Protein AF-0000000086163835 (afdb_homodimer)

Secondary structure (DSSP, 8-state):
---TTTT-EEEEE--SHHHH-BTTBS--HHHHHHHHTPEEEEEE-SSHHHHHHHHHHHHT-TTTGGGGTT-EEES-HHHHHHHH--SEEEE-S-GGGSSSSSS-HHHHHHHTT-EEEEESP--SS-HHHHHHHHHHHHHHHHHHT--EEEE-GGGG-HHHHHHHHHHTT--EEEEEEEEEEEGGG---HHHHBHHHH--HHHHTTHHHHHHHHHHH--EEEEEEEEEEEPP--STTSTT--S--SS-GGGS-GGGBPPSEEEEEEEETTS-EEEEEEEEEE-SS--EEEEEEEETTEEEEEE-TTSSS-EEEEEETT-SSPEEEE-TT--HHHHHHHHHHHHHTTSS------HHHHHHHHHHHHHHHHHHHH-/---TTTT-EEEEE--SHHHH-BTTBS--HHHHHHHHTPEEEEEE-SSHHHHHHHHHHHHT-TTTGGGGTT-EEESSHHHHHHHH--SEEEE-S-GGGSSSSSS-HHHHHHHTT-EEEEESP--SS-HHHHHHHHHHHHHHHHHTT--EEEE-GGGG-HHHHHHHHHHTT--EEEEEEEEEEEGGG---TTTTBHHHH--HHHHTTHHHHHHHHHHH--EEEEEEEEEEEPP--STTSTT--S--SS-GGGS-GGGBPPSEEEEEEEETTS-EEEEEEEEEE-SS--EEEEEEEETTEEEEEE-TTSSS-EEEEEETT-SSPEEEE-TT--HHHHHHHHHHHHHTTSS------HHHHHHHHHHHHHHHHHHHH-

Foldseek 3Di:
DAQPAAVFEEEEEDLDCQCCNDDQADHHVVVLVLVSNYAYAEYEALPQVSVVVSLVVLLPDPPRNVSSVNYDYHPDPVVCCVPSVGQAYEADDFQAQDQAPVRPNLCSQLVSLHAYEYEDDNHLDDLVRSLVSLVVSVVSCVVSVHHYFYPLLVLQFPVLVVLLVVCVPFAWAEKEKEWAAQQLSPQDPLQFFCSGQVACLRNPVLSVLLSCCLNHNAFPLVFKAKAFAAADCDPPDPRHDPHGNDDCVVYPRLGGHTAKMWMKTAGPVRHIYIYIYGHHHHDRAIFIKMWIDTDQKIWMWGRSRDQKIWIFIGGHPDPGTDIDIDHRTDSSSSQVVLNSCVSVPHDHDRSGRSSRSSSSSNSSSSRVVNNVVD/DAQPAQVFEEEEEDLDCQCCNDDQADHHVVVLVLVSNYAYAEYEALPQVSVVVSLVVLLPDPRRNVSSVNYDYHPDPVVCCVPSVGQAYEADDFQAQDQAPVRPNLVSQLVSLHAYEYEDDNHLDDLVRSLVSLVVSVVSCVVSVHHYFYPLLVLQFPVLVVLLVVCVPFAWAEKEKEKAAQQLSVQDPLQFFCSGQVACLRNPVLSVLLSCCLNHNAFPLVFKAKAFAAADPDPPDPRHDPHHNDDCVVYPRLGGHTAKMWMKTAGPVRHIYIYIYGHHDHDRAMFIKMWIDTDQKIWMWGRSRDQKIWIFIGGHPDPGTDIDIDHRTPSSSSQVVLNSCVSVPHDHDRSGRSSRSSSSSNSSSSRSVNNVVD

Solvent-accessible surface area (backbone atoms only — not comparable to full-atom values): 38187 Å² total; per-residue (Å²): 129,79,47,95,29,53,85,41,28,33,26,36,32,26,66,40,39,50,29,65,30,54,93,73,51,92,43,30,48,50,65,46,42,52,75,50,28,39,27,37,33,32,37,28,22,75,56,47,68,56,32,47,53,52,48,53,57,48,40,68,36,86,87,58,8,76,37,39,70,69,41,43,79,26,58,36,66,82,63,33,50,81,69,56,60,42,51,29,35,41,41,34,59,61,24,67,64,28,44,33,86,91,31,42,54,65,52,54,38,41,76,72,68,20,25,39,39,35,42,67,42,62,40,51,64,58,57,69,59,33,49,55,42,38,51,49,45,50,49,51,28,59,76,68,71,50,50,57,42,43,57,60,38,63,79,51,24,66,69,51,53,50,50,54,61,71,39,63,97,54,56,58,34,37,38,42,34,40,38,34,33,21,42,47,47,52,67,55,67,51,63,53,27,22,82,38,34,54,24,58,46,36,56,57,46,34,62,54,52,37,47,48,35,72,73,74,39,58,65,35,70,92,51,53,41,28,37,57,31,53,56,37,90,53,85,88,43,51,29,33,65,92,68,64,64,59,71,61,84,77,43,58,75,92,28,42,38,55,35,30,38,44,35,37,30,32,30,70,79,54,20,39,38,34,40,38,38,30,55,30,33,38,44,75,58,69,44,40,37,39,36,40,32,23,73,28,33,38,41,32,41,40,42,72,86,48,65,52,24,32,37,37,37,32,41,60,91,36,82,55,68,45,76,48,76,43,69,74,61,55,21,61,52,50,43,52,49,28,50,52,28,45,70,71,69,43,92,51,68,84,87,33,38,56,74,56,48,50,54,40,49,40,50,25,47,49,41,49,53,40,19,74,75,96,130,78,49,94,30,53,85,40,29,33,26,37,33,27,67,41,40,50,28,66,30,54,93,74,51,91,42,30,49,49,65,46,43,52,75,49,27,39,28,36,33,32,35,28,23,76,56,47,68,56,30,47,53,52,48,54,58,48,42,66,35,87,87,58,9,76,37,38,70,69,42,42,81,27,57,36,67,79,65,33,50,83,69,57,59,42,52,29,34,39,40,34,58,62,25,68,64,28,45,33,87,89,31,42,54,67,51,56,38,41,76,72,68,20,24,37,38,35,40,68,42,63,39,52,66,58,57,69,59,33,49,54,42,38,52,50,44,50,49,51,30,60,74,67,72,50,52,58,40,41,58,60,38,63,79,52,23,66,68,52,54,48,48,53,62,72,40,63,97,55,54,58,33,36,39,41,33,39,39,32,34,21,43,48,48,52,68,54,64,51,63,53,27,23,83,39,33,54,24,59,48,35,56,57,46,34,62,54,53,37,48,47,34,72,74,75,39,58,65,36,69,90,52,53,40,27,37,58,30,52,56,38,90,51,84,89,43,52,30,31,67,93,64,63,64,58,72,63,84,78,43,57,76,92,28,43,38,56,35,30,38,46,36,36,31,33,29,70,80,54,18,39,38,36,40,36,40,30,56,31,34,38,42,78,59,69,45,39,37,38,38,40,33,22,72,28,34,37,40,32,41,42,42,70,87,48,68,51,24,31,38,39,36,34,42,61,90,39,81,56,69,46,76,49,77,44,69,77,63,56,22,60,51,49,42,52,50,28,51,52,28,44,71,71,69,42,93,52,69,83,88,33,38,56,74,56,50,49,53,40,50,42,49,26,49,49,41,49,52,40,17,75,75,93

Organism: Pythium oligandrum (NCBI:txid41045)

Structure (mmCIF, N/CA/C/O backbone):
data_AF-0000000086163835-model_v1
#
loop_
_entity.id
_entity.type
_entity.pdbx_description
1 polymer 'Uncharacterized protein'
#
loop_
_atom_site.group_PDB
_atom_site.id
_atom_site.type_symbol
_atom_site.label_atom_id
_atom_site.label_alt_id
_atom_site.label_comp_id
_atom_site.label_asym_id
_atom_site.label_entity_id
_atom_site.label_seq_id
_atom_site.pdbx_PDB_ins_code
_atom_site.Cartn_x
_atom_site.Cartn_y
_atom_site.Cartn_z
_atom_site.occupancy
_atom_site.B_iso_or_equiv
_atom_site.auth_seq_id
_atom_site.auth_comp_id
_atom_site.auth_asym_id
_atom_site.auth_atom_id
_atom_site.pdbx_PDB_model_num
ATOM 1 N N . MET A 1 1 ? -14.062 48.219 -1.285 1 44.84 1 MET A N 1
ATOM 2 C CA . MET A 1 1 ? -14.562 47.531 -0.094 1 44.84 1 MET A CA 1
ATOM 3 C C . MET A 1 1 ? -13.422 46.875 0.673 1 44.84 1 MET A C 1
ATOM 5 O O . MET A 1 1 ? -12.516 46.312 0.07 1 44.84 1 MET A O 1
ATOM 9 N N . ALA A 1 2 ? -13.25 47.25 1.879 1 58.66 2 ALA A N 1
ATOM 10 C CA . ALA A 1 2 ? -12.18 46.688 2.701 1 58.66 2 ALA A CA 1
ATOM 11 C C . ALA A 1 2 ? -12.195 45.156 2.68 1 58.66 2 ALA A C 1
ATOM 13 O O . ALA A 1 2 ? -13.258 44.562 2.629 1 58.66 2 ALA A O 1
ATOM 14 N N . PRO A 1 3 ? -10.992 44.594 2.627 1 74.44 3 PRO A N 1
ATOM 15 C CA . PRO A 1 3 ? -10.977 43.125 2.66 1 74.44 3 PRO A CA 1
ATOM 16 C C . PRO A 1 3 ? -11.758 42.562 3.836 1 74.44 3 PRO A C 1
ATOM 18 O O . PRO A 1 3 ? -11.922 43.219 4.859 1 74.44 3 PRO A O 1
ATOM 21 N N . ALA A 1 4 ? -12.383 41.469 3.643 1 81 4 ALA A N 1
ATOM 22 C CA . ALA A 1 4 ? -13.344 40.844 4.547 1 81 4 ALA A CA 1
ATOM 23 C C . ALA A 1 4 ? -12.742 40.656 5.941 1 81 4 ALA A C 1
ATOM 25 O O . ALA A 1 4 ? -13.477 40.625 6.938 1 81 4 ALA A O 1
ATOM 26 N N . PHE A 1 5 ? -11.312 40.781 6.094 1 95.56 5 PHE A N 1
ATOM 27 C CA . PHE A 1 5 ? -10.703 40.5 7.383 1 95.56 5 PHE A CA 1
ATOM 28 C C . PHE A 1 5 ? -9.766 41.625 7.812 1 95.56 5 PHE A C 1
ATOM 30 O O . PHE A 1 5 ? -8.781 41.375 8.508 1 95.56 5 PHE A O 1
ATOM 37 N N . SER A 1 6 ? -10.07 42.812 7.422 1 91.69 6 SER A N 1
ATOM 38 C CA . SER A 1 6 ? -9.195 43.938 7.68 1 91.69 6 SER A CA 1
ATOM 39 C C . SER A 1 6 ? -9.117 44.25 9.172 1 91.69 6 SER A C 1
ATOM 41 O O . SER A 1 6 ? -8.172 44.906 9.625 1 91.69 6 SER A O 1
ATOM 43 N N . ASN A 1 7 ? -10.117 43.812 9.914 1 93.38 7 ASN A N 1
ATOM 44 C CA . ASN A 1 7 ? -10.133 44.094 11.344 1 93.38 7 ASN A CA 1
ATOM 45 C C . ASN A 1 7 ? -9.531 42.938 12.156 1 93.38 7 ASN A C 1
ATOM 47 O O . ASN A 1 7 ? -9.5 43 13.383 1 93.38 7 ASN A O 1
ATOM 51 N N . VAL A 1 8 ? -9.094 41.938 11.5 1 98.06 8 VAL A N 1
ATOM 52 C CA . VAL A 1 8 ? -8.492 40.781 12.18 1 98.06 8 VAL A CA 1
ATOM 53 C C . VAL A 1 8 ? -6.996 41.031 12.367 1 98.06 8 VAL A C 1
ATOM 55 O O . VAL A 1 8 ? -6.266 41.219 11.391 1 98.06 8 VAL A O 1
ATOM 58 N N . ARG A 1 9 ? -6.555 41.062 13.594 1 98.62 9 ARG A N 1
ATOM 59 C CA . ARG A 1 9 ? -5.156 41.25 13.969 1 98.62 9 ARG A CA 1
ATOM 60 C C . ARG A 1 9 ? -4.453 39.938 14.211 1 98.62 9 ARG A C 1
ATOM 62 O O . ARG A 1 9 ? -4.82 39.188 15.117 1 98.62 9 ARG A O 1
ATOM 69 N N . ILE A 1 10 ? -3.389 39.656 13.43 1 98.81 10 ILE A N 1
ATOM 70 C CA . ILE A 1 10 ? -2.783 38.344 13.438 1 98.81 10 ILE A CA 1
ATOM 71 C C . ILE A 1 10 ? -1.393 38.406 14.07 1 98.81 10 ILE A C 1
ATOM 73 O O . ILE A 1 10 ? -0.616 39.312 13.773 1 98.81 10 ILE A O 1
ATOM 77 N N . ALA A 1 11 ? -1.114 37.5 14.945 1 98.94 11 ALA A N 1
ATOM 78 C CA . ALA A 1 11 ? 0.246 37.219 15.398 1 98.94 11 ALA A CA 1
ATOM 79 C C . ALA A 1 11 ? 0.76 35.938 14.789 1 98.94 11 ALA A C 1
ATOM 81 O O . ALA A 1 11 ? 0.035 34.938 14.734 1 98.94 11 ALA A O 1
ATOM 82 N N . LEU A 1 12 ? 1.975 35.938 14.266 1 98.88 12 LEU A N 1
ATOM 83 C CA . LEU A 1 12 ? 2.646 34.719 13.789 1 98.88 12 LEU A CA 1
ATOM 84 C C . LEU A 1 12 ? 3.688 34.25 14.797 1 98.88 12 LEU A C 1
ATOM 86 O O . LEU A 1 12 ? 4.656 34.969 15.078 1 98.88 12 LEU A O 1
ATOM 90 N N . ILE A 1 13 ? 3.418 33.125 15.344 1 98.75 13 ILE A N 1
ATOM 91 C CA . ILE A 1 13 ? 4.352 32.5 16.297 1 98.75 13 ILE A CA 1
ATOM 92 C C . ILE A 1 13 ? 5.266 31.531 15.57 1 98.75 13 ILE A C 1
ATOM 94 O O . ILE A 1 13 ? 4.844 30.438 15.211 1 98.75 13 ILE A O 1
ATOM 98 N N . GLY A 1 14 ? 6.508 31.859 15.453 1 97.56 14 GLY A N 1
ATOM 99 C CA . GLY A 1 14 ? 7.477 31.172 14.609 1 97.56 14 GLY A CA 1
ATOM 100 C C . GLY A 1 14 ? 7.793 31.938 13.328 1 97.56 14 GLY A C 1
ATOM 101 O O . GLY A 1 14 ? 6.898 32.219 12.531 1 97.56 14 GLY A O 1
ATOM 102 N N . ALA A 1 15 ? 9.062 32.219 13.062 1 97.06 15 ALA A N 1
ATOM 103 C CA . ALA A 1 15 ? 9.484 32.969 11.891 1 97.06 15 ALA A CA 1
ATOM 104 C C . ALA A 1 15 ? 10.094 32.062 10.836 1 97.06 15 ALA A C 1
ATOM 106 O O . ALA A 1 15 ? 10.852 32.5 9.977 1 97.06 15 ALA A O 1
ATOM 107 N N . GLY A 1 16 ? 9.734 30.781 10.938 1 92.88 16 GLY A N 1
ATOM 108 C CA . GLY A 1 16 ? 10.289 29.797 10.016 1 92.88 16 GLY A CA 1
ATOM 109 C C . GLY A 1 16 ? 9.398 29.547 8.805 1 92.88 16 GLY A C 1
ATOM 110 O O . GLY A 1 16 ? 8.516 30.359 8.508 1 92.88 16 GLY A O 1
ATOM 111 N N . ALA A 1 17 ? 9.656 28.438 8.086 1 91 17 ALA A N 1
ATOM 112 C CA . ALA A 1 17 ? 9.102 28.125 6.766 1 91 17 ALA A CA 1
ATOM 113 C C . ALA A 1 17 ? 7.594 27.938 6.836 1 91 17 ALA A C 1
ATOM 115 O O . ALA A 1 17 ? 6.871 28.297 5.898 1 91 17 ALA A O 1
ATOM 116 N N . VAL A 1 18 ? 7.082 27.422 7.91 1 93.5 18 VAL A N 1
ATOM 117 C CA . VAL A 1 18 ? 5.652 27.156 8.016 1 93.5 18 VAL A CA 1
ATOM 118 C C . VAL A 1 18 ? 4.867 28.469 7.879 1 93.5 18 VAL A C 1
ATOM 120 O O . VAL A 1 18 ? 3.887 28.531 7.133 1 93.5 18 VAL A O 1
ATOM 123 N N . ASN A 1 19 ? 5.352 29.5 8.508 1 97.25 19 ASN A N 1
ATOM 124 C CA . ASN A 1 19 ? 4.652 30.781 8.477 1 97.25 19 ASN A CA 1
ATOM 125 C C . ASN A 1 19 ? 5.117 31.656 7.316 1 97.25 19 ASN A C 1
ATOM 127 O O . ASN A 1 19 ? 4.324 32.406 6.738 1 97.25 19 ASN A O 1
ATOM 131 N N . PHE A 1 20 ? 6.391 31.516 6.883 1 96.75 20 PHE A N 1
ATOM 132 C CA . PHE A 1 20 ? 6.922 32.5 5.965 1 96.75 20 PHE A CA 1
ATOM 133 C C . PHE A 1 20 ? 7.414 31.859 4.68 1 96.75 20 PHE A C 1
ATOM 135 O O . PHE A 1 20 ? 7.922 32.531 3.785 1 96.75 20 PHE A O 1
ATOM 142 N N . GLY A 1 21 ? 7.258 30.578 4.551 1 91.69 21 GLY A N 1
ATOM 143 C CA . GLY A 1 21 ? 7.652 29.875 3.342 1 91.69 21 GLY A CA 1
ATOM 144 C C . GLY A 1 21 ? 9.125 29.516 3.316 1 91.69 21 GLY A C 1
ATOM 145 O O . GLY A 1 21 ? 9.906 30 4.141 1 91.69 21 GLY A O 1
ATOM 146 N N . GLY A 1 22 ? 9.445 28.609 2.457 1 83.62 22 GLY A N 1
ATOM 147 C CA . GLY A 1 22 ? 10.805 28.141 2.203 1 83.62 22 GLY A CA 1
ATOM 148 C C . GLY A 1 22 ? 10.891 27.172 1.045 1 83.62 22 GLY A C 1
ATOM 149 O O . GLY A 1 22 ? 9.922 27 0.299 1 83.62 22 GLY A O 1
ATOM 150 N N . GLY A 1 23 ? 12.055 26.688 0.805 1 77.62 23 GLY A N 1
ATOM 151 C CA . GLY A 1 23 ? 12.305 25.828 -0.348 1 77.62 23 GLY A CA 1
ATOM 152 C C . GLY A 1 23 ? 11.844 24.406 -0.146 1 77.62 23 GLY A C 1
ATOM 153 O O . GLY A 1 23 ? 11.82 23.609 -1.091 1 77.62 23 GLY A O 1
ATOM 154 N N . GLU A 1 24 ? 11.352 24.062 1.011 1 78.31 24 GLU A N 1
ATOM 155 C CA . GLU A 1 24 ? 11.117 22.656 1.337 1 78.31 24 GLU A CA 1
ATOM 156 C C . GLU A 1 24 ? 9.656 22.281 1.139 1 78.31 24 GLU A C 1
ATOM 158 O O . GLU A 1 24 ? 9.297 21.094 1.214 1 78.31 24 GLU A O 1
ATOM 163 N N . GLY A 1 25 ? 8.805 23.266 0.843 1 79.25 25 GLY A N 1
ATOM 164 C CA . GLY A 1 25 ? 7.395 22.938 0.705 1 79.25 25 GLY A CA 1
ATOM 165 C C . GLY A 1 25 ? 6.531 24.156 0.406 1 79.25 25 GLY A C 1
ATOM 166 O O . GLY A 1 25 ? 7.043 25.266 0.249 1 79.25 25 GLY A O 1
ATOM 167 N N . PRO A 1 26 ? 5.293 23.797 0.338 1 80.81 26 PRO A N 1
ATOM 168 C CA . PRO A 1 26 ? 4.359 24.859 -0.08 1 80.81 26 PRO A CA 1
ATOM 169 C C . PRO A 1 26 ? 3.82 25.672 1.096 1 80.81 26 PRO A C 1
ATOM 171 O O . PRO A 1 26 ? 2.887 26.453 0.929 1 80.81 26 PRO A O 1
ATOM 174 N N . TRP A 1 27 ? 4.418 25.562 2.213 1 88.12 27 TRP A N 1
ATOM 175 C CA . TRP A 1 27 ? 3.918 26.25 3.396 1 88.12 27 TRP A CA 1
ATOM 176 C C . TRP A 1 27 ? 4.234 27.75 3.334 1 88.12 27 TRP A C 1
ATOM 178 O O . TRP A 1 27 ? 5.277 28.141 2.803 1 88.12 27 TRP A O 1
ATOM 188 N N . ASP A 1 28 ? 3.385 28.594 3.752 1 95.19 28 ASP A N 1
ATOM 189 C CA . ASP A 1 28 ? 3.508 30.047 3.762 1 95.19 28 ASP A CA 1
ATOM 190 C C . ASP A 1 28 ? 2.199 30.703 4.195 1 95.19 28 ASP A C 1
ATOM 192 O O . ASP A 1 28 ? 1.491 31.297 3.377 1 95.19 28 ASP A O 1
ATOM 196 N N . HIS A 1 29 ? 1.965 30.625 5.484 1 97.94 29 HIS A N 1
ATOM 197 C CA . HIS A 1 29 ? 0.727 31.203 5.988 1 97.94 29 HIS A CA 1
ATOM 198 C C . HIS A 1 29 ? 0.7 32.719 5.785 1 97.94 29 HIS A C 1
ATOM 200 O O . HIS A 1 29 ? -0.346 33.281 5.461 1 97.94 29 HIS A O 1
ATOM 206 N N . ALA A 1 30 ? 1.837 33.375 5.934 1 98.12 30 ALA A N 1
ATOM 207 C CA . ALA A 1 30 ? 1.911 34.844 5.809 1 98.12 30 ALA A CA 1
ATOM 208 C C . ALA A 1 30 ? 1.405 35.312 4.445 1 98.12 30 ALA A C 1
ATOM 210 O O . ALA A 1 30 ? 0.551 36.188 4.355 1 98.12 30 ALA A O 1
ATOM 211 N N . THR A 1 31 ? 1.871 34.656 3.387 1 97 31 THR A N 1
ATOM 212 C CA . THR A 1 31 ? 1.479 35.031 2.031 1 97 31 THR A CA 1
ATOM 213 C C . THR A 1 31 ? -0.02 34.844 1.827 1 97 31 THR A C 1
ATOM 215 O O . THR A 1 31 ? -0.684 35.656 1.208 1 97 31 THR A O 1
ATOM 218 N N . ARG A 1 32 ? -0.537 33.812 2.361 1 97.25 32 ARG A N 1
ATOM 219 C CA . ARG A 1 32 ? -1.955 33.531 2.186 1 97.25 32 ARG A CA 1
ATOM 220 C C . ARG A 1 32 ? -2.818 34.469 3.008 1 97.25 32 ARG A C 1
ATOM 222 O O . ARG A 1 32 ? -3.855 34.938 2.537 1 97.25 32 ARG A O 1
ATOM 229 N N . LEU A 1 33 ? -2.387 34.75 4.188 1 98.06 33 LEU A N 1
ATOM 230 C CA . LEU A 1 33 ? -3.104 35.688 5.051 1 98.06 33 LEU A CA 1
ATOM 231 C C . LEU A 1 33 ? -3.062 37.094 4.48 1 98.06 33 LEU A C 1
ATOM 233 O O . LEU A 1 33 ? -4.02 37.844 4.633 1 98.06 33 LEU A O 1
ATOM 237 N N . GLU A 1 34 ? -1.97 37.5 3.834 1 97.44 34 GLU A N 1
ATOM 238 C CA . GLU A 1 34 ? -1.897 38.75 3.117 1 97.44 34 GLU A CA 1
ATOM 239 C C . GLU A 1 34 ? -3.008 38.875 2.076 1 97.44 34 GLU A C 1
ATOM 241 O O . GLU A 1 34 ? -3.688 39.906 1.994 1 97.44 34 GLU A O 1
ATOM 246 N N . LYS A 1 35 ? -3.176 37.781 1.386 1 96 35 LYS A N 1
ATOM 247 C CA . LYS A 1 35 ? -4.199 37.75 0.343 1 96 35 LYS A CA 1
ATOM 248 C C . LYS A 1 35 ? -5.598 37.875 0.939 1 96 35 LYS A C 1
ATOM 250 O O . LYS A 1 35 ? -6.512 38.375 0.279 1 96 35 LYS A O 1
ATOM 255 N N . LEU A 1 36 ? -5.758 37.469 2.176 1 97.25 36 LEU A N 1
ATOM 256 C CA . LEU A 1 36 ? -7.055 37.531 2.838 1 97.25 36 LEU A CA 1
ATOM 257 C C . LEU A 1 36 ? -7.277 38.875 3.498 1 97.25 36 LEU A C 1
ATOM 259 O O . LEU A 1 36 ? -8.391 39.188 3.928 1 97.25 36 LEU A O 1
ATOM 263 N N . GLY A 1 37 ? -6.273 39.688 3.578 1 96.69 37 GLY A N 1
ATOM 264 C CA . GLY A 1 37 ? -6.398 41.094 3.957 1 96.69 37 GLY A CA 1
ATOM 265 C C . GLY A 1 37 ? -6.441 41.312 5.457 1 96.69 37 GLY A C 1
ATOM 266 O O . GLY A 1 37 ? -7.223 42.125 5.953 1 96.69 37 GLY A O 1
ATOM 267 N N . VAL A 1 38 ? -5.637 40.594 6.211 1 98.12 38 VAL A N 1
ATOM 268 C CA . VAL A 1 38 ? -5.57 40.75 7.66 1 98.12 38 VAL A CA 1
ATOM 269 C C . VAL A 1 38 ? -4.539 41.812 8.031 1 98.12 38 VAL A C 1
ATOM 271 O O . VAL A 1 38 ? -3.857 42.344 7.156 1 98.12 38 VAL A O 1
ATOM 274 N N . GLU A 1 39 ? -4.52 42.188 9.25 1 98.06 39 GLU A N 1
ATOM 275 C CA . GLU A 1 39 ? -3.445 43.031 9.797 1 98.06 39 GLU A CA 1
ATOM 276 C C . GLU A 1 39 ? -2.473 42.188 10.617 1 98.06 39 GLU A C 1
ATOM 278 O O . GLU A 1 39 ? -2.885 41.438 11.508 1 98.06 39 GLU A O 1
ATOM 283 N N . PHE A 1 40 ? -1.183 42.312 10.312 1 98.69 40 PHE A N 1
ATOM 284 C CA . PHE A 1 40 ? -0.184 41.625 11.117 1 98.69 40 PHE A CA 1
ATOM 285 C C . PHE A 1 40 ? 0.314 42.5 12.25 1 98.69 40 PHE A C 1
ATOM 287 O O . PHE A 1 40 ? 0.727 43.656 12.016 1 98.69 40 PHE A O 1
ATOM 294 N N . VAL A 1 41 ? 0.33 41.969 13.453 1 98.75 41 VAL A N 1
ATOM 295 C CA . VAL A 1 41 ? 0.64 42.875 14.562 1 98.75 41 VAL A CA 1
ATOM 296 C C . VAL A 1 41 ? 1.85 42.344 15.328 1 98.75 41 VAL A C 1
ATOM 298 O O . VAL A 1 41 ? 2.461 43.062 16.109 1 98.75 41 VAL A O 1
ATOM 301 N N . ALA A 1 42 ? 2.188 41.062 15.125 1 98.88 42 ALA A N 1
ATOM 302 C CA . ALA A 1 42 ? 3.322 40.531 15.875 1 98.88 42 ALA A CA 1
ATOM 303 C C . ALA A 1 42 ? 3.943 39.312 15.148 1 98.88 42 ALA A C 1
ATOM 305 O O . ALA A 1 42 ? 3.232 38.531 14.531 1 98.88 42 ALA A O 1
ATOM 306 N N . ILE A 1 43 ? 5.234 39.219 15.195 1 98.88 43 ILE A N 1
ATOM 307 C CA . ILE A 1 43 ? 6.004 38 14.961 1 98.88 43 ILE A CA 1
ATOM 308 C C . ILE A 1 43 ? 6.734 37.594 16.234 1 98.88 43 ILE A C 1
ATOM 310 O O . ILE A 1 43 ? 7.422 38.406 16.859 1 98.88 43 ILE A O 1
ATOM 314 N N . VAL A 1 44 ? 6.504 36.375 16.656 1 98.75 44 VAL A N 1
ATOM 315 C CA . VAL A 1 44 ? 7.137 35.875 17.875 1 98.75 44 VAL A CA 1
ATOM 316 C C . VAL A 1 44 ? 8.172 34.812 17.516 1 98.75 44 VAL A C 1
ATOM 318 O O . VAL A 1 44 ? 7.836 33.781 16.922 1 98.75 44 VAL A O 1
ATOM 321 N N . ASP A 1 45 ? 9.391 34.969 17.859 1 98.25 45 ASP A N 1
ATOM 322 C CA . ASP A 1 45 ? 10.484 34.031 17.703 1 98.25 45 ASP A CA 1
ATOM 323 C C . ASP A 1 45 ? 11.633 34.344 18.656 1 98.25 45 ASP A C 1
ATOM 325 O O . ASP A 1 45 ? 12.023 35.5 18.812 1 98.25 45 ASP A O 1
ATOM 329 N N . PRO A 1 46 ? 12.109 33.281 19.344 1 97 46 PRO A N 1
ATOM 330 C CA . PRO A 1 46 ? 13.258 33.531 20.219 1 97 46 PRO A CA 1
ATOM 331 C C . PRO A 1 46 ? 14.453 34.094 19.453 1 97 46 PRO A C 1
ATOM 333 O O . PRO A 1 46 ? 15.289 34.812 20.031 1 97 46 PRO A O 1
ATOM 336 N N . MET A 1 47 ? 14.594 33.719 18.25 1 96.5 47 MET A N 1
ATOM 337 C CA . MET A 1 47 ? 15.609 34.312 17.391 1 96.5 47 MET A CA 1
ATOM 338 C C . MET A 1 47 ? 15.078 35.594 16.734 1 96.5 47 MET A C 1
ATOM 340 O O . MET A 1 47 ? 14.75 35.594 15.547 1 96.5 47 MET A O 1
ATOM 344 N N . THR A 1 48 ? 15.195 36.688 17.406 1 97.69 48 THR A N 1
ATOM 345 C CA . THR A 1 48 ? 14.531 37.906 17.031 1 97.69 48 THR A CA 1
ATOM 346 C C . THR A 1 48 ? 15.133 38.469 15.734 1 97.69 48 THR A C 1
ATOM 348 O O . THR A 1 48 ? 14.438 39.125 14.953 1 97.69 48 THR A O 1
ATOM 351 N N . ASP A 1 49 ? 16.406 38.125 15.516 1 97.62 49 ASP A N 1
ATOM 352 C CA . ASP A 1 49 ? 17.031 38.562 14.273 1 97.62 49 ASP A CA 1
ATOM 353 C C . ASP A 1 49 ? 16.344 37.969 13.055 1 97.62 49 ASP A C 1
ATOM 355 O O . ASP A 1 49 ? 16.156 38.625 12.039 1 97.62 49 ASP A O 1
ATOM 359 N N . LYS A 1 50 ? 16.047 36.719 13.211 1 95.5 50 LYS A N 1
ATOM 360 C CA . LYS A 1 50 ? 15.344 36.031 12.133 1 95.5 50 LYS A CA 1
ATOM 361 C C . LYS A 1 50 ? 13.961 36.656 11.914 1 95.5 50 LYS A C 1
ATOM 363 O O . LYS A 1 50 ? 13.547 36.875 10.766 1 95.5 50 LYS A O 1
ATOM 368 N N . ALA A 1 51 ? 13.266 36.906 12.961 1 97.88 51 ALA A N 1
ATOM 369 C CA . ALA A 1 51 ? 11.945 37.5 12.906 1 97.88 51 ALA A CA 1
ATOM 370 C C . ALA A 1 51 ? 12.023 38.906 12.273 1 97.88 51 ALA A C 1
ATOM 372 O O . ALA A 1 51 ? 11.172 39.281 11.461 1 97.88 51 ALA A O 1
ATOM 373 N N . GLN A 1 52 ? 13.047 39.594 12.68 1 98.06 52 GLN A N 1
ATOM 374 C CA . GLN A 1 52 ? 13.242 40.938 12.141 1 98.06 52 GLN A CA 1
ATOM 375 C C . GLN A 1 52 ? 13.469 40.906 10.633 1 98.06 52 GLN A C 1
ATOM 377 O O . GLN A 1 52 ? 12.93 41.75 9.898 1 98.06 52 GLN A O 1
ATOM 382 N N . ALA A 1 53 ? 14.266 40 10.219 1 97.88 53 ALA A N 1
ATOM 383 C CA . ALA A 1 53 ? 14.531 39.875 8.789 1 97.88 53 ALA A CA 1
ATOM 384 C C . ALA A 1 53 ? 13.25 39.562 8.016 1 97.88 53 ALA A C 1
ATOM 386 O O . ALA A 1 53 ? 13.039 40.125 6.93 1 97.88 53 ALA A O 1
ATOM 387 N N . GLN A 1 54 ? 12.391 38.688 8.539 1 97.81 54 GLN A N 1
ATOM 388 C CA . GLN A 1 54 ? 11.117 38.375 7.91 1 97.81 54 GLN A CA 1
ATOM 389 C C . GLN A 1 54 ? 10.227 39.625 7.832 1 97.81 54 GLN A C 1
ATOM 391 O O . GLN A 1 54 ? 9.625 39.875 6.789 1 97.81 54 GLN A O 1
ATOM 396 N N . LEU A 1 55 ? 10.172 40.375 8.93 1 98.25 55 LEU A N 1
ATOM 397 C CA . LEU A 1 55 ? 9.344 41.562 8.984 1 98.25 55 LEU A CA 1
ATOM 398 C C . LEU A 1 55 ? 9.805 42.594 7.957 1 98.25 55 LEU A C 1
ATOM 400 O O . LEU A 1 55 ? 8.984 43.188 7.234 1 98.25 55 LEU A O 1
ATOM 404 N N . GLU A 1 56 ? 11.094 42.812 7.895 1 98.06 56 GLU A N 1
ATOM 405 C CA . GLU A 1 56 ? 11.648 43.812 6.965 1 98.06 56 GLU A CA 1
ATOM 406 C C . GLU A 1 56 ? 11.336 43.406 5.52 1 98.06 56 GLU A C 1
ATOM 408 O O . GLU A 1 56 ? 10.945 44.281 4.719 1 98.06 56 GLU A O 1
ATOM 413 N N . LYS A 1 57 ? 11.5 42.219 5.277 1 96.94 57 LYS A N 1
ATOM 414 C CA . LYS A 1 57 ? 11.219 41.719 3.932 1 96.94 57 LYS A CA 1
ATOM 415 C C . LYS A 1 57 ? 9.75 41.938 3.566 1 96.94 57 LYS A C 1
ATOM 417 O O . LYS A 1 57 ? 9.445 42.375 2.461 1 96.94 57 LYS A O 1
ATOM 422 N N . ARG A 1 58 ? 8.828 41.594 4.469 1 97.62 58 ARG A N 1
ATOM 423 C CA . ARG A 1 58 ? 7.395 41.719 4.215 1 97.62 58 ARG A CA 1
ATOM 424 C C . ARG A 1 58 ? 6.953 43.156 4.164 1 97.62 58 ARG A C 1
ATOM 426 O O . ARG A 1 58 ? 6.176 43.562 3.291 1 97.62 58 ARG A O 1
ATOM 433 N N . ALA A 1 59 ? 7.465 43.938 5.012 1 96.88 59 ALA A N 1
ATOM 434 C CA . ALA A 1 59 ? 7.094 45.344 5.102 1 96.88 59 ALA A CA 1
ATOM 435 C C . ALA A 1 59 ? 7.551 46.125 3.861 1 96.88 59 ALA A C 1
ATOM 437 O O . ALA A 1 59 ? 6.93 47.125 3.477 1 96.88 59 ALA A O 1
ATOM 438 N N . ALA A 1 60 ? 8.523 45.688 3.246 1 96.5 60 ALA A N 1
ATOM 439 C CA . ALA A 1 60 ? 9.086 46.344 2.076 1 96.5 60 ALA A CA 1
ATOM 440 C C . ALA A 1 60 ? 8.273 46.031 0.823 1 96.5 60 ALA A C 1
ATOM 442 O O . ALA A 1 60 ? 8.43 46.688 -0.206 1 96.5 60 ALA A O 1
ATOM 443 N N . GLY A 1 61 ? 7.422 45 1.039 1 94.19 61 GLY A N 1
ATOM 444 C CA . GLY A 1 61 ? 6.641 44.625 -0.128 1 94.19 61 GLY A CA 1
ATOM 445 C C . GLY A 1 61 ? 5.648 45.688 -0.546 1 94.19 61 GLY A C 1
ATOM 446 O O . GLY A 1 61 ? 5.043 46.344 0.302 1 94.19 61 GLY A O 1
ATOM 447 N N . LYS A 1 62 ? 5.367 46.031 -1.89 1 89.25 62 LYS A N 1
ATOM 448 C CA . LYS A 1 62 ? 4.527 47.094 -2.441 1 89.25 62 LYS A CA 1
ATOM 449 C C . LYS A 1 62 ? 3.047 46.75 -2.271 1 89.25 62 LYS A C 1
ATOM 451 O O . LYS A 1 62 ? 2.25 47.625 -1.9 1 89.25 62 LYS A O 1
ATOM 456 N N . GLU A 1 63 ? 2.83 45.531 -2.449 1 95 63 GLU A N 1
ATOM 457 C CA . GLU A 1 6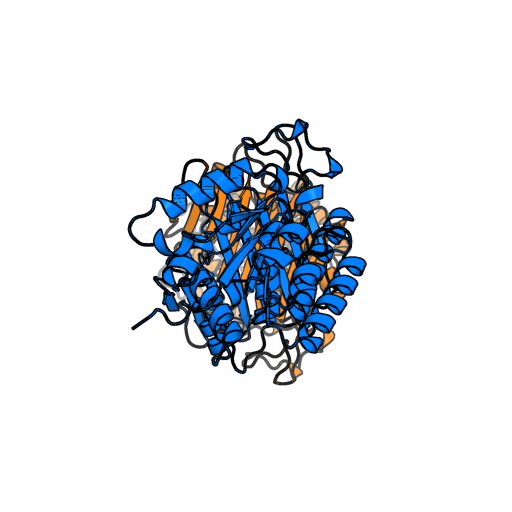3 ? 1.419 45.188 -2.543 1 95 63 GLU A CA 1
ATOM 458 C C . GLU A 1 63 ? 0.795 45.031 -1.16 1 95 63 GLU A C 1
ATOM 460 O O . GLU A 1 63 ? -0.307 45.5 -0.912 1 95 63 GLU A O 1
ATOM 465 N N . PHE A 1 64 ? 1.512 44.375 -0.206 1 96.5 64 PHE A N 1
ATOM 466 C CA . PHE A 1 64 ? 0.903 44 1.064 1 96.5 64 PHE A CA 1
ATOM 467 C C . PHE A 1 64 ? 1.682 44.562 2.234 1 96.5 64 PHE A C 1
ATOM 469 O O . PHE A 1 64 ? 1.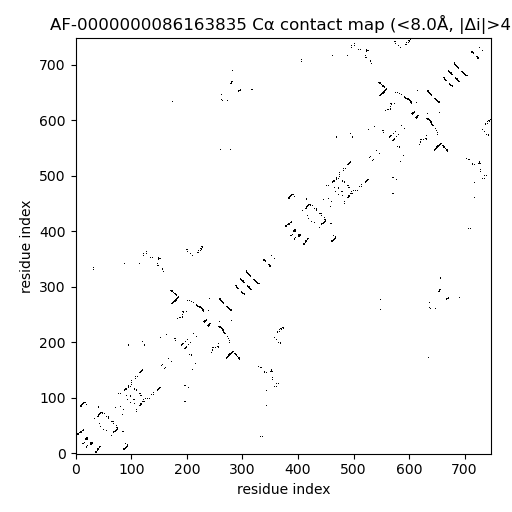35 44.312 3.395 1 96.5 64 PHE A O 1
ATOM 476 N N . GLY A 1 65 ? 2.68 45.375 1.989 1 97.25 65 GLY A N 1
ATOM 477 C CA . GLY A 1 65 ? 3.533 45.938 3.023 1 97.25 65 GLY A CA 1
ATOM 478 C C . GLY A 1 65 ? 2.76 46.656 4.098 1 97.25 65 GLY A C 1
ATOM 479 O O . GLY A 1 65 ? 3.125 46.625 5.273 1 97.25 65 GLY A O 1
ATOM 480 N N . HIS A 1 66 ? 1.743 47.375 3.662 1 96.69 66 HIS A N 1
ATOM 481 C CA . HIS A 1 66 ? 0.946 48.188 4.582 1 96.69 66 HIS A CA 1
ATOM 482 C C . HIS A 1 66 ? 0.315 47.312 5.668 1 96.69 66 HIS A C 1
ATOM 484 O O . HIS A 1 66 ? 0.039 47.781 6.77 1 96.69 66 HIS A O 1
ATOM 490 N N . LEU A 1 67 ? 0.102 46.031 5.422 1 97.81 67 LEU A N 1
ATOM 491 C CA . LEU A 1 67 ? -0.511 45.094 6.379 1 97.81 67 LEU A CA 1
ATOM 492 C C . LEU A 1 67 ? 0.428 44.844 7.551 1 97.81 67 LEU A C 1
ATOM 494 O O . LEU A 1 67 ? 0.006 44.312 8.578 1 97.81 67 LEU A O 1
ATOM 498 N N . TRP A 1 68 ? 1.728 45.188 7.398 1 98.31 68 TRP A N 1
ATOM 499 C CA . TRP A 1 68 ? 2.764 44.875 8.375 1 98.31 68 TRP A CA 1
ATOM 500 C C . TRP A 1 68 ? 3.203 46.125 9.117 1 98.31 68 TRP A C 1
ATOM 502 O O . TRP A 1 68 ? 4.164 46.125 9.891 1 98.31 68 TRP A O 1
ATOM 512 N N . ALA A 1 69 ? 2.57 47.219 8.922 1 96.62 69 ALA A N 1
ATOM 513 C CA . ALA A 1 69 ? 2.994 48.531 9.398 1 96.62 69 ALA A CA 1
ATOM 514 C C . ALA A 1 69 ? 3.068 48.562 10.922 1 96.62 69 ALA A C 1
ATOM 516 O O . ALA A 1 69 ? 3.926 49.25 11.492 1 96.62 69 ALA A O 1
ATOM 517 N N . ASN A 1 70 ? 2.225 47.875 11.562 1 97.06 70 ASN A N 1
ATOM 518 C CA . ASN A 1 70 ? 2.154 47.906 13.016 1 97.06 70 ASN A CA 1
ATOM 519 C C . ASN A 1 70 ? 2.73 46.656 13.641 1 97.06 70 ASN A C 1
ATOM 521 O O . ASN A 1 70 ? 2.561 46.406 14.844 1 97.06 70 ASN A O 1
ATOM 525 N N . CYS A 1 71 ? 3.352 45.844 12.844 1 98.69 71 CYS A N 1
ATOM 526 C CA . CYS A 1 71 ? 3.867 44.562 13.312 1 98.69 71 CYS A CA 1
ATOM 527 C C . CYS A 1 71 ? 5.137 44.781 14.133 1 98.69 71 CYS A C 1
ATOM 529 O O . CYS A 1 71 ? 6.023 45.531 13.742 1 98.69 71 CYS A O 1
ATOM 531 N N . LYS A 1 72 ? 5.207 44.156 15.25 1 98.62 72 LYS A N 1
ATOM 532 C CA . LYS A 1 72 ? 6.387 44.188 16.109 1 98.62 72 LYS A CA 1
ATOM 533 C C . LYS A 1 72 ? 6.93 42.781 16.359 1 98.62 72 LYS A C 1
ATOM 535 O O . LYS A 1 72 ? 6.227 41.781 16.156 1 98.62 72 LYS A O 1
ATOM 540 N N . ILE A 1 73 ? 8.211 42.75 16.781 1 98.69 73 ILE A N 1
ATOM 541 C CA . ILE A 1 73 ? 8.891 41.5 17.031 1 98.69 73 ILE A CA 1
ATOM 542 C C . ILE A 1 73 ? 8.93 41.219 18.531 1 98.69 73 ILE A C 1
ATOM 544 O O . ILE A 1 73 ? 9.18 42.156 19.328 1 98.69 73 ILE A O 1
ATOM 548 N N . TYR A 1 74 ? 8.617 40.062 18.922 1 98.62 74 TYR A N 1
ATOM 549 C CA . TYR A 1 74 ? 8.703 39.625 20.312 1 98.62 74 TYR A CA 1
ATOM 550 C C . TYR A 1 74 ? 9.492 38.344 20.438 1 98.62 74 TYR A C 1
ATOM 552 O O . TYR A 1 74 ? 9.469 37.5 19.547 1 98.62 74 TYR A O 1
ATOM 560 N N . ALA A 1 75 ? 10.086 38.094 21.578 1 98.06 75 ALA A N 1
ATOM 561 C CA . ALA A 1 75 ? 10.875 36.875 21.797 1 98.06 75 ALA A CA 1
ATOM 562 C C . ALA A 1 75 ? 10.016 35.75 22.344 1 98.06 75 ALA A C 1
ATOM 564 O O . ALA A 1 75 ? 10.406 34.594 22.312 1 98.06 75 ALA A O 1
ATOM 565 N N . SER A 1 76 ? 8.859 36.156 22.922 1 97.75 76 SER A N 1
ATOM 566 C CA . SER A 1 76 ? 8 35.156 23.531 1 97.75 76 SER A CA 1
ATOM 567 C C . SER A 1 76 ? 6.535 35.562 23.469 1 97.75 76 SER A C 1
ATOM 569 O O . SER A 1 76 ? 6.223 36.75 23.266 1 97.75 76 SER A O 1
ATOM 571 N N . THR A 1 77 ? 5.684 34.562 23.688 1 97.88 77 THR A N 1
ATOM 572 C CA . THR A 1 77 ? 4.25 34.844 23.734 1 97.88 77 THR A CA 1
ATOM 573 C C . THR A 1 77 ? 3.904 35.656 24.969 1 97.88 77 THR A C 1
ATOM 575 O O . THR A 1 77 ? 3.006 36.5 24.938 1 97.88 77 THR A O 1
ATOM 578 N N . ALA A 1 78 ? 4.598 35.438 26 1 96.5 78 ALA A N 1
ATOM 579 C CA . ALA A 1 78 ? 4.363 36.156 27.25 1 96.5 78 ALA A CA 1
ATOM 580 C C . ALA A 1 78 ? 4.547 37.656 27.047 1 96.5 78 ALA A C 1
ATOM 582 O O . ALA A 1 78 ? 3.811 38.469 27.625 1 96.5 78 ALA A O 1
ATOM 583 N N . GLU A 1 79 ? 5.512 37.969 26.266 1 97.75 79 GLU A N 1
ATOM 584 C CA . GLU A 1 79 ? 5.766 39.375 25.969 1 97.75 79 GLU A CA 1
ATOM 585 C C . GLU A 1 79 ? 4.746 39.938 24.969 1 97.75 79 GLU A C 1
ATOM 587 O O . GLU A 1 79 ? 4.305 41.062 25.094 1 97.75 79 GLU A O 1
ATOM 592 N N . MET A 1 80 ? 4.402 39.156 24.078 1 98.62 80 MET A N 1
ATOM 593 C CA . MET A 1 80 ? 3.598 39.594 22.938 1 98.62 80 MET A CA 1
ATOM 594 C C . MET A 1 80 ? 2.148 39.812 23.344 1 98.62 80 MET A C 1
ATOM 596 O O . MET A 1 80 ? 1.535 40.812 22.953 1 98.62 80 MET A O 1
ATOM 600 N N . LEU A 1 81 ? 1.575 39 24.188 1 98.56 81 LEU A N 1
ATOM 601 C CA . LEU A 1 81 ? 0.135 38.906 24.406 1 98.56 81 LEU A CA 1
ATOM 602 C C . LEU A 1 81 ? -0.38 40.188 25.062 1 98.56 81 LEU A C 1
ATOM 604 O O . LEU A 1 81 ? -1.371 40.781 24.609 1 98.56 81 LEU A O 1
ATOM 608 N N . PRO A 1 82 ? 0.35 40.719 26.109 1 97.69 82 PRO A N 1
ATOM 609 C CA . PRO A 1 82 ? -0.18 41.906 26.75 1 97.69 82 PRO A CA 1
ATOM 610 C C . PRO A 1 82 ? -0.026 43.156 25.891 1 97.69 82 PRO A C 1
ATOM 612 O O . PRO A 1 82 ? -0.776 44.125 26.047 1 97.69 82 PRO A O 1
ATOM 615 N N . GLU A 1 83 ? 0.831 43.125 24.969 1 97.94 83 GLU A N 1
ATOM 616 C CA . GLU A 1 83 ? 1.145 44.344 24.188 1 97.94 83 GLU A CA 1
ATOM 617 C C . GLU A 1 83 ? 0.418 44.344 22.844 1 97.94 83 GLU A C 1
ATOM 619 O O . GLU A 1 83 ? -0.311 45.281 22.531 1 97.94 83 GLU A O 1
ATOM 624 N N . ALA A 1 84 ? 0.601 43.281 22.109 1 98.25 84 ALA A N 1
ATOM 625 C CA . ALA A 1 84 ? 0.082 43.219 20.75 1 98.25 84 ALA A CA 1
ATOM 626 C C . ALA A 1 84 ? -1.419 42.938 20.75 1 98.25 84 ALA A C 1
ATOM 628 O O . ALA A 1 84 ? -2.129 43.344 19.828 1 98.25 84 ALA A O 1
ATOM 629 N N . LYS A 1 85 ? -1.937 42.156 21.75 1 97.88 85 LYS A N 1
ATOM 630 C CA . LYS A 1 85 ? -3.346 41.812 21.906 1 97.88 85 LYS A CA 1
ATOM 631 C C . LYS A 1 85 ? -3.953 41.375 20.562 1 97.88 85 LYS A C 1
ATOM 633 O O . LYS A 1 85 ? -4.949 41.969 20.125 1 97.88 85 LYS A O 1
ATOM 638 N N . PRO A 1 86 ? -3.404 40.406 19.922 1 98.75 86 PRO A N 1
ATOM 639 C CA . PRO A 1 86 ? -3.928 39.969 18.625 1 98.75 86 PRO A CA 1
ATOM 640 C C . PRO A 1 86 ? -5.312 39.344 18.734 1 98.75 86 PRO A C 1
ATOM 642 O O . PRO A 1 86 ? -5.703 38.875 19.797 1 98.75 86 PRO A O 1
ATOM 645 N N . THR A 1 87 ? -6.062 39.406 17.594 1 98.56 87 THR A N 1
ATOM 646 C CA . THR A 1 87 ? -7.324 38.688 17.469 1 98.56 87 THR A CA 1
ATOM 647 C C . THR A 1 87 ? -7.074 37.188 17.406 1 98.56 87 THR A C 1
ATOM 649 O O . THR A 1 87 ? -7.809 36.406 18.016 1 98.56 87 THR A O 1
ATOM 652 N N . ALA A 1 88 ? -6.062 36.781 16.656 1 98.81 88 ALA A N 1
ATOM 653 C CA . ALA A 1 88 ? -5.73 35.344 16.453 1 98.81 88 ALA A CA 1
ATOM 654 C C . ALA A 1 88 ? -4.219 35.156 16.344 1 98.81 88 ALA A C 1
ATOM 656 O O . ALA A 1 88 ? -3.496 36.094 15.977 1 98.81 88 ALA A O 1
ATOM 657 N N . ALA A 1 89 ? -3.785 34 16.672 1 98.88 89 ALA A N 1
ATOM 658 C CA . ALA A 1 89 ? -2.381 33.625 16.547 1 98.88 89 ALA A CA 1
ATOM 659 C C . ALA A 1 89 ? -2.225 32.375 15.695 1 98.88 89 ALA A C 1
ATOM 661 O O . ALA A 1 89 ? -3.016 31.438 15.805 1 98.88 89 ALA A O 1
ATOM 662 N N . PHE A 1 90 ? -1.273 32.375 14.766 1 98.81 90 PHE A N 1
ATOM 663 C CA . PHE A 1 90 ? -0.854 31.203 14 1 98.81 90 PHE A CA 1
ATOM 664 C C . PHE A 1 90 ? 0.417 30.594 14.586 1 98.81 90 PHE A C 1
ATOM 666 O O . PHE A 1 90 ? 1.486 31.203 14.523 1 98.81 90 PHE A O 1
ATOM 673 N N . ILE A 1 91 ? 0.26 29.453 15.117 1 98.62 91 ILE A N 1
ATOM 674 C CA . ILE A 1 91 ? 1.393 28.766 15.727 1 98.62 91 ILE A CA 1
ATOM 675 C C . ILE A 1 91 ? 2.047 27.844 14.703 1 98.62 91 ILE A C 1
ATOM 677 O O . ILE A 1 91 ? 1.473 26.812 14.328 1 98.62 91 ILE A O 1
ATOM 681 N N . GLY A 1 92 ? 3.246 28.203 14.211 1 96.62 92 GLY A N 1
ATOM 682 C CA . GLY A 1 92 ? 4.02 27.438 13.242 1 96.62 92 GLY A CA 1
ATOM 683 C C . GLY A 1 92 ? 5.438 27.156 13.703 1 96.62 92 GLY A C 1
ATOM 684 O O . GLY A 1 92 ? 6.395 27.406 12.961 1 96.62 92 GLY A O 1
ATOM 685 N N . VAL A 1 93 ? 5.637 26.75 14.984 1 94.75 93 VAL A N 1
ATOM 686 C CA . VAL A 1 93 ? 6.934 26.375 15.547 1 94.75 93 VAL A CA 1
ATOM 687 C C . VAL A 1 93 ? 7.066 24.859 15.578 1 94.75 93 VAL A C 1
ATOM 689 O O . VAL A 1 93 ? 6.07 24.141 15.484 1 94.75 93 VAL A O 1
ATOM 692 N N . PRO A 1 94 ? 8.297 24.312 15.711 1 92.62 94 PRO A N 1
ATOM 693 C CA . PRO A 1 94 ? 8.461 22.859 15.789 1 92.62 94 PRO A CA 1
ATOM 694 C C . PRO A 1 94 ? 7.664 22.234 16.938 1 92.62 94 PRO A C 1
ATOM 696 O O . PRO A 1 94 ? 7.445 22.891 17.969 1 92.62 94 PRO A O 1
ATOM 699 N N . PRO A 1 95 ? 7.309 21.016 16.75 1 94.25 95 PRO A N 1
ATOM 700 C CA . PRO A 1 95 ? 6.449 20.359 17.75 1 94.25 95 PRO A CA 1
ATOM 701 C C . PRO A 1 95 ? 7.121 20.234 19.109 1 94.25 95 PRO A C 1
ATOM 703 O O . PRO A 1 95 ? 6.441 20.047 20.125 1 94.25 95 PRO A O 1
ATOM 706 N N . SER A 1 96 ? 8.391 20.344 19.156 1 94.38 96 SER A N 1
ATOM 707 C CA . SER A 1 96 ? 9.109 20.266 20.438 1 94.38 96 SER A CA 1
ATOM 708 C C . SER A 1 96 ? 8.883 21.531 21.266 1 94.38 96 SER A C 1
ATOM 710 O O . SER A 1 96 ? 9.211 21.547 22.453 1 94.38 96 SER A O 1
ATOM 712 N N . PHE A 1 97 ? 8.188 22.531 20.656 1 94.94 97 PHE A N 1
ATOM 713 C CA . PHE A 1 97 ? 8.117 23.812 21.359 1 94.94 97 PHE A CA 1
ATOM 714 C C . PHE A 1 97 ? 6.668 24.266 21.531 1 94.94 97 PHE A C 1
ATOM 716 O O . PHE A 1 97 ? 6.398 25.453 21.719 1 94.94 97 PHE A O 1
ATOM 723 N N . HIS A 1 98 ? 5.707 23.375 21.438 1 96.75 98 HIS A N 1
ATOM 724 C CA . HIS A 1 98 ? 4.309 23.672 21.734 1 96.75 98 HIS A CA 1
ATOM 725 C C . HIS A 1 98 ? 3.525 22.391 22.047 1 96.75 98 HIS A C 1
ATOM 727 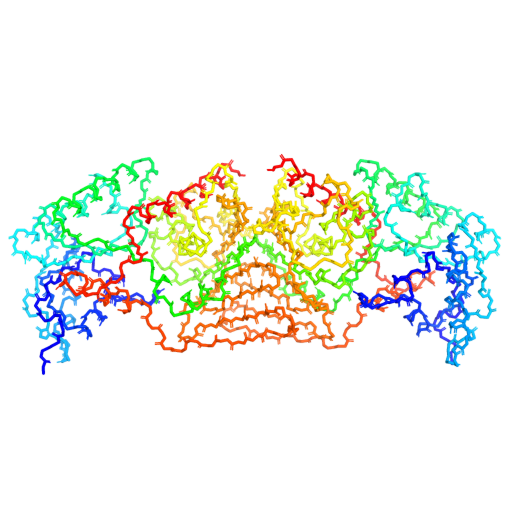O O . HIS A 1 98 ? 4.09 21.297 22.047 1 96.75 98 HIS A O 1
ATOM 733 N N . GLY A 1 99 ? 2.279 22.547 22.406 1 97.75 99 GLY A N 1
ATOM 734 C CA . GLY A 1 99 ? 1.372 21.422 22.562 1 97.75 99 GLY A CA 1
ATOM 735 C C . GLY A 1 99 ? 1.613 20.625 23.828 1 97.75 99 GLY A C 1
ATOM 736 O O . GLY A 1 99 ? 1.318 19.438 23.891 1 97.75 99 GLY A O 1
ATOM 737 N N . CYS A 1 100 ? 2.215 21.281 24.812 1 98 100 CYS A N 1
ATOM 738 C CA . CYS A 1 100 ? 2.514 20.609 26.078 1 98 100 CYS A CA 1
ATOM 739 C C . CYS A 1 100 ? 2.656 21.641 27.203 1 98 100 CYS A C 1
ATOM 741 O O . CYS A 1 100 ? 2.684 22.844 26.953 1 98 100 CYS A O 1
ATOM 743 N N . TYR A 1 101 ? 2.779 21.141 28.469 1 97.81 101 TYR A N 1
ATOM 744 C CA . TYR A 1 101 ? 2.787 22.031 29.625 1 97.81 101 TYR A CA 1
ATOM 745 C C . TYR A 1 101 ? 4.117 22.75 29.75 1 97.81 101 TYR A C 1
ATOM 747 O O . TYR A 1 101 ? 4.188 23.844 30.344 1 97.81 101 TYR A O 1
ATOM 755 N N . LYS A 1 102 ? 5.141 22.156 29.188 1 97.19 102 LYS A N 1
ATOM 756 C CA . LYS A 1 102 ? 6.438 22.828 29.188 1 97.19 102 LYS A CA 1
ATOM 757 C C . LYS A 1 102 ? 6.43 24.047 28.266 1 97.19 102 LYS A C 1
ATOM 759 O O . LYS A 1 102 ? 7.066 25.062 28.562 1 97.19 102 LYS A O 1
ATOM 764 N N . PHE A 1 103 ? 5.801 23.953 27.188 1 97.5 103 PHE A N 1
ATOM 765 C CA . PHE A 1 103 ? 5.605 25.016 26.203 1 97.5 103 PHE A CA 1
ATOM 766 C C . PHE A 1 103 ? 4.129 25.188 25.891 1 97.5 103 PHE A C 1
ATOM 768 O O . PHE A 1 103 ? 3.688 24.859 24.781 1 97.5 103 PHE A O 1
ATOM 775 N N . PRO A 1 104 ? 3.396 25.859 26.812 1 98.19 104 PRO A N 1
ATOM 776 C CA . PRO A 1 104 ? 1.938 25.875 26.703 1 98.19 104 PRO A CA 1
ATOM 777 C C . PRO A 1 104 ? 1.429 27.047 25.859 1 98.19 104 PRO A C 1
ATOM 779 O O . PRO A 1 104 ? 0.514 27.75 26.281 1 98.19 104 PRO A O 1
ATOM 782 N N . ILE A 1 105 ? 1.893 27.141 24.641 1 98.38 105 ILE A N 1
ATOM 783 C CA . ILE A 1 105 ? 1.656 28.297 23.781 1 98.38 105 ILE A CA 1
ATOM 784 C C . ILE A 1 105 ? 0.166 28.406 23.469 1 98.38 105 ILE A C 1
ATOM 786 O O . ILE A 1 105 ? -0.406 29.5 23.531 1 98.38 105 ILE A O 1
ATOM 790 N N . GLU A 1 106 ? -0.501 27.297 23.141 1 98.75 106 GLU A N 1
ATOM 791 C CA . GLU A 1 106 ? -1.93 27.312 22.844 1 98.75 106 GLU A CA 1
ATOM 792 C C . GLU A 1 106 ? -2.732 27.844 24.016 1 98.75 106 GLU A C 1
ATOM 794 O O . GLU A 1 106 ? -3.58 28.734 23.859 1 98.75 106 GLU A O 1
ATOM 799 N N . LEU A 1 107 ? -2.428 27.328 25.219 1 98.75 107 LEU A N 1
ATOM 800 C CA . LEU A 1 107 ? -3.148 27.734 26.422 1 98.75 107 LEU A CA 1
ATOM 801 C C . LEU A 1 107 ? -2.871 29.203 26.75 1 98.75 107 LEU A C 1
ATOM 803 O O . LEU A 1 107 ? -3.771 29.922 27.172 1 98.75 107 LEU A O 1
ATOM 807 N N . GLU A 1 108 ? -1.638 29.656 26.594 1 98.69 108 GLU A N 1
ATOM 808 C CA . GLU A 1 108 ? -1.303 31.047 26.828 1 98.69 108 GLU A CA 1
ATOM 809 C C . GLU A 1 108 ? -2.15 31.969 25.953 1 98.69 108 GLU A C 1
ATOM 811 O O . GLU A 1 108 ? -2.721 32.938 26.438 1 98.69 108 GLU A O 1
ATOM 816 N N . CYS A 1 109 ? -2.24 31.641 24.672 1 98.81 109 CYS A N 1
ATOM 817 C CA . CYS A 1 109 ? -3.021 32.438 23.734 1 98.81 109 CYS A CA 1
ATOM 818 C C . CYS A 1 109 ? -4.5 32.438 24.109 1 98.81 109 CYS A C 1
ATOM 820 O O . CYS A 1 109 ? -5.125 33.5 24.219 1 98.81 109 CYS A O 1
ATOM 822 N N . LEU A 1 110 ? -5.043 31.281 24.359 1 98.81 110 LEU A N 1
ATOM 823 C CA . LEU A 1 110 ? -6.465 31.141 24.656 1 98.81 110 LEU A CA 1
ATOM 824 C C . LEU A 1 110 ? -6.824 31.875 25.938 1 98.81 110 LEU A C 1
ATOM 826 O O . LEU A 1 110 ? -7.844 32.562 26 1 98.81 110 LEU A O 1
ATOM 830 N N . ARG A 1 111 ? -6.004 31.734 26.938 1 98.62 111 ARG A N 1
ATOM 831 C CA . ARG A 1 111 ? -6.27 32.406 28.203 1 98.62 111 ARG A CA 1
ATOM 832 C C . ARG A 1 111 ? -6.238 33.906 28.062 1 98.62 111 ARG A C 1
ATOM 834 O O . ARG A 1 111 ? -6.93 34.625 28.781 1 98.62 111 ARG A O 1
ATOM 841 N N . ALA A 1 112 ? -5.5 34.406 27.109 1 98.62 112 ALA A N 1
ATOM 842 C CA . ALA A 1 112 ? -5.43 35.844 26.812 1 98.62 112 ALA A CA 1
ATOM 843 C C . ALA A 1 112 ? -6.578 36.25 25.906 1 98.62 112 ALA A C 1
ATOM 845 O O . ALA A 1 112 ? -6.676 37.438 25.531 1 98.62 112 ALA A O 1
ATOM 846 N N . GLY A 1 113 ? -7.441 35.344 25.516 1 98.56 113 GLY A N 1
ATOM 847 C CA . GLY A 1 113 ? -8.594 35.656 24.688 1 98.56 113 GLY A CA 1
ATOM 848 C C . GLY A 1 113 ? -8.281 35.656 23.203 1 98.56 113 GLY A C 1
ATOM 849 O O . GLY A 1 113 ? -8.992 36.281 22.406 1 98.56 113 GLY A O 1
ATOM 850 N N . VAL A 1 114 ? -7.227 35.031 22.828 1 98.81 114 VAL A N 1
ATOM 851 C CA . VAL A 1 114 ? -6.75 35.031 21.438 1 98.81 114 VAL A CA 1
ATOM 852 C C . VAL A 1 114 ? -7.133 33.719 20.766 1 98.81 114 VAL A C 1
ATOM 854 O O . VAL A 1 114 ? -6.898 32.625 21.312 1 98.81 114 VAL A O 1
ATOM 857 N N . HIS A 1 115 ? -7.82 33.688 19.547 1 98.81 115 HIS A N 1
ATOM 858 C CA . HIS A 1 115 ? -8.078 32.5 18.75 1 98.81 115 HIS A CA 1
ATOM 859 C C . HIS A 1 115 ? -6.773 31.875 18.266 1 98.81 115 HIS A C 1
ATOM 861 O O . HIS A 1 115 ? -5.762 32.562 18.109 1 98.81 115 HIS A O 1
ATOM 867 N N . VAL A 1 116 ? -6.844 30.562 17.984 1 98.88 116 VAL A N 1
ATOM 868 C CA . VAL A 1 116 ? -5.578 29.906 17.719 1 98.88 116 VAL A CA 1
ATOM 869 C C . VAL A 1 116 ? -5.711 29.031 16.469 1 98.88 116 VAL A C 1
ATOM 871 O O . VAL A 1 116 ? -6.641 28.234 16.359 1 98.88 116 VAL A O 1
ATOM 874 N N . PHE A 1 117 ? -4.855 29.234 15.484 1 98.81 117 PHE A N 1
ATOM 875 C CA . PHE A 1 117 ? -4.492 28.266 14.461 1 98.81 117 PHE A CA 1
ATOM 876 C C . PHE A 1 117 ? -3.176 27.578 14.805 1 98.81 117 PHE A C 1
ATOM 878 O O . PHE A 1 117 ? -2.172 28.25 15.07 1 98.81 117 PHE A O 1
ATOM 885 N N . VAL A 1 118 ? -3.18 26.281 14.883 1 98.56 118 VAL A N 1
ATOM 886 C CA . VAL A 1 118 ? -1.938 25.609 15.234 1 98.56 118 VAL A CA 1
ATOM 887 C C . VAL A 1 118 ? -1.597 24.562 14.172 1 98.56 118 VAL A C 1
ATOM 889 O O . VAL A 1 118 ? -2.467 23.812 13.727 1 98.56 118 VAL A O 1
ATOM 892 N N . GLU A 1 119 ? -0.38 24.531 13.758 1 97.12 119 GLU A N 1
ATOM 893 C CA . GLU A 1 119 ? 0.083 23.594 12.734 1 97.12 119 GLU A CA 1
ATOM 894 C C . GLU A 1 119 ? 0.39 22.219 13.336 1 97.12 119 GLU A C 1
ATOM 896 O O . GLU A 1 119 ? 0.704 22.125 14.523 1 97.12 119 GLU A O 1
ATOM 901 N N . LYS A 1 120 ? 0.271 21.266 12.562 1 97.06 120 LYS A N 1
ATOM 902 C CA . LYS A 1 120 ? 0.668 19.906 12.914 1 97.06 120 LYS A CA 1
ATOM 903 C C . LYS A 1 120 ? 2.186 19.75 12.891 1 97.06 120 LYS A C 1
ATOM 905 O O . LYS A 1 120 ? 2.879 20.5 12.195 1 97.06 120 LYS A O 1
ATOM 910 N N . PRO A 1 121 ? 2.768 18.797 13.641 1 96.38 121 PRO A N 1
ATOM 911 C CA . PRO A 1 121 ? 2.115 17.938 14.617 1 96.38 121 PRO A CA 1
ATOM 912 C C . PRO A 1 121 ? 1.749 18.656 15.914 1 96.38 121 PRO A C 1
ATOM 914 O O . PRO A 1 121 ? 2.338 19.703 16.219 1 96.38 121 PRO A O 1
ATOM 917 N N . LEU A 1 122 ? 0.843 18.141 16.703 1 97.69 122 LEU A N 1
ATOM 918 C CA . LEU A 1 122 ? 0.263 18.859 17.844 1 97.69 122 LEU A CA 1
ATOM 919 C C . LEU A 1 122 ? 1.231 18.906 19.016 1 97.69 122 LEU A C 1
ATOM 921 O O . LEU A 1 122 ? 1.092 19.734 19.906 1 97.69 122 LEU A O 1
ATOM 925 N N . SER A 1 123 ? 2.115 17.938 19 1 97.56 123 SER A N 1
ATOM 926 C CA . SER A 1 123 ? 3.004 17.797 20.141 1 97.56 123 SER A CA 1
ATOM 927 C C . SER A 1 123 ? 4.195 16.891 19.812 1 97.56 123 SER A C 1
ATOM 929 O O . SER A 1 123 ? 4.336 16.438 18.688 1 97.56 123 SER A O 1
ATOM 931 N N . ASN A 1 124 ? 5.07 16.781 20.703 1 96.31 124 ASN A N 1
ATOM 932 C CA . ASN A 1 124 ? 6.172 15.828 20.625 1 96.31 124 ASN A CA 1
ATOM 933 C C . ASN A 1 124 ? 6.352 15.07 21.953 1 96.31 124 ASN A C 1
ATOM 935 O O . ASN A 1 124 ? 7.348 14.367 22.125 1 96.31 124 ASN A O 1
ATOM 939 N N . VAL A 1 125 ? 5.398 15.258 22.844 1 97.25 125 VAL A N 1
ATOM 940 C CA . VAL A 1 125 ? 5.52 14.609 24.141 1 97.25 125 VAL A CA 1
ATOM 941 C C . VAL A 1 125 ? 4.719 13.305 24.156 1 97.25 125 VAL A C 1
ATOM 943 O O . VAL A 1 125 ? 4.086 12.953 23.156 1 97.25 125 VAL A O 1
ATOM 946 N N . ASP A 1 126 ? 4.793 12.578 25.266 1 97.06 126 ASP A N 1
ATOM 947 C CA . ASP A 1 126 ? 4.059 11.328 25.438 1 97.06 126 ASP A CA 1
ATOM 948 C C . ASP A 1 126 ? 2.562 11.531 25.203 1 97.06 126 ASP A C 1
ATOM 950 O O . ASP A 1 126 ? 1.993 12.539 25.641 1 97.06 126 ASP A O 1
ATOM 954 N N . PRO A 1 127 ? 1.957 10.539 24.547 1 97.31 127 PRO A N 1
ATOM 955 C CA . PRO A 1 127 ? 0.557 10.711 24.141 1 97.31 127 PRO A CA 1
ATOM 956 C C . PRO A 1 127 ? -0.369 10.93 25.344 1 97.31 127 PRO A C 1
ATOM 958 O O . PRO A 1 127 ? -1.38 11.625 25.219 1 97.31 127 PRO A O 1
ATOM 961 N N . VAL A 1 128 ? -0.051 10.375 26.469 1 97.81 128 VAL A N 1
ATOM 962 C CA . VAL A 1 128 ? -0.885 10.555 27.656 1 97.81 128 VAL A CA 1
ATOM 963 C C . VAL A 1 128 ? -0.849 12.016 28.094 1 97.81 128 VAL A C 1
ATOM 965 O O . VAL A 1 128 ? -1.892 12.617 28.359 1 97.81 128 VAL A O 1
ATOM 968 N N . GLU A 1 129 ? 0.318 12.547 28.141 1 97.88 129 GLU A N 1
ATOM 969 C CA . GLU A 1 129 ? 0.471 13.961 28.484 1 97.88 129 GLU A CA 1
ATOM 970 C C . GLU A 1 129 ? -0.176 14.852 27.422 1 97.88 129 GLU A C 1
ATOM 972 O O . GLU A 1 129 ? -0.852 15.828 27.766 1 97.88 129 GLU A O 1
ATOM 977 N N . ALA A 1 130 ? 0.076 14.516 26.188 1 98.31 130 ALA A N 1
ATOM 978 C CA . ALA A 1 130 ? -0.49 15.305 25.109 1 98.31 130 ALA A CA 1
ATOM 979 C C . ALA A 1 130 ? -2.016 15.32 25.172 1 98.31 130 ALA A C 1
ATOM 981 O O . ALA A 1 130 ? -2.641 16.359 24.922 1 98.31 130 ALA A O 1
ATOM 982 N N . LYS A 1 131 ? -2.59 14.195 25.469 1 98.56 131 LYS A N 1
ATOM 983 C CA . LYS A 1 131 ? -4.043 14.102 25.578 1 98.56 131 LYS A CA 1
ATOM 984 C C . LYS A 1 131 ? -4.574 14.977 26.703 1 98.56 131 LYS A C 1
ATOM 986 O O . LYS A 1 131 ? -5.586 15.656 26.547 1 98.56 131 LYS A O 1
ATOM 991 N N . LYS A 1 132 ? -3.928 14.953 27.844 1 98.62 132 LYS A N 1
ATOM 992 C CA . LYS A 1 132 ? -4.316 15.805 28.969 1 98.62 132 LYS A CA 1
ATOM 993 C C . LYS A 1 132 ? -4.266 17.281 28.578 1 98.62 132 LYS A C 1
ATOM 995 O O . LYS A 1 132 ? -5.184 18.047 28.875 1 98.62 132 LYS A O 1
ATOM 1000 N N . TYR A 1 133 ? -3.221 17.641 27.969 1 98.69 133 TYR A N 1
ATOM 1001 C CA . TYR A 1 133 ? -3.055 19 27.5 1 98.69 133 TYR A CA 1
ATOM 1002 C C . TYR A 1 133 ? -4.156 19.375 26.5 1 98.69 133 TYR A C 1
ATOM 1004 O O . TYR A 1 133 ? -4.742 20.469 26.594 1 98.69 133 TYR A O 1
ATOM 1012 N N . ALA A 1 134 ? -4.418 18.5 25.562 1 98.81 134 ALA A N 1
ATOM 1013 C CA . ALA A 1 134 ? -5.461 18.734 24.562 1 98.81 134 ALA A CA 1
ATOM 1014 C C . ALA A 1 134 ? -6.82 18.953 25.234 1 98.81 134 ALA A C 1
ATOM 1016 O O . ALA A 1 134 ? -7.598 19.797 24.812 1 98.81 134 ALA A O 1
ATOM 1017 N N . ASP A 1 135 ? -7.105 18.156 26.25 1 98.69 135 ASP A N 1
ATOM 1018 C CA . ASP A 1 135 ? -8.352 18.297 26.984 1 98.69 135 ASP A CA 1
ATOM 1019 C C . ASP A 1 135 ? -8.469 19.688 27.609 1 98.69 135 ASP A C 1
ATOM 1021 O O . ASP A 1 135 ? -9.539 20.297 27.578 1 98.69 135 ASP A O 1
ATOM 1025 N N . GLU A 1 136 ? -7.402 20.125 28.172 1 98.81 136 GLU A N 1
ATOM 1026 C CA . GLU A 1 136 ? -7.418 21.453 28.781 1 98.81 136 GLU A CA 1
ATOM 1027 C C . GLU A 1 136 ? -7.559 22.547 27.734 1 98.81 136 GLU A C 1
ATOM 1029 O O . GLU A 1 136 ? -8.266 23.531 27.938 1 98.81 136 GLU A O 1
ATOM 1034 N N . VAL A 1 137 ? -6.887 22.391 26.609 1 98.81 137 VAL A N 1
ATOM 1035 C CA . VAL A 1 137 ? -7.016 23.344 25.516 1 98.81 137 VAL A CA 1
ATOM 1036 C C . VAL A 1 137 ? -8.484 23.453 25.109 1 98.81 137 VAL A C 1
ATOM 1038 O O . VAL A 1 137 ? -9.008 24.562 24.953 1 98.81 137 VAL A O 1
ATOM 1041 N N . GLU A 1 138 ? -9.102 22.344 24.922 1 98.56 138 GLU A N 1
ATOM 1042 C CA . GLU A 1 138 ? -10.508 22.328 24.516 1 98.56 138 GLU A CA 1
ATOM 1043 C C . GLU A 1 138 ? -11.398 22.953 25.578 1 98.56 138 GLU A C 1
ATOM 1045 O O . GLU A 1 138 ? -12.367 23.641 25.266 1 98.56 138 GLU A O 1
ATOM 1050 N N . GLN A 1 139 ? -11.102 22.625 26.828 1 98.62 139 GLN A N 1
ATOM 1051 C CA . GLN A 1 139 ? -11.867 23.203 27.922 1 98.62 139 GLN A CA 1
ATOM 1052 C C . GLN A 1 139 ? -11.789 24.719 27.906 1 98.62 139 GLN A C 1
ATOM 1054 O O . GLN A 1 139 ? -12.812 25.406 27.969 1 98.62 139 GLN A O 1
ATOM 1059 N N . VAL A 1 140 ? -10.609 25.281 27.844 1 98.81 140 VAL A N 1
ATOM 1060 C CA . VAL A 1 140 ? -10.406 26.719 27.859 1 98.81 140 VAL A CA 1
ATOM 1061 C C . VAL A 1 140 ? -11.023 27.344 26.625 1 98.81 140 VAL A C 1
ATOM 1063 O O . VAL A 1 140 ? -11.656 28.406 26.703 1 98.81 140 VAL A O 1
ATOM 1066 N N . ARG A 1 141 ? -10.828 26.719 25.469 1 98.56 141 ARG A N 1
ATOM 1067 C CA . ARG A 1 141 ? -11.43 27.188 24.219 1 98.56 141 ARG A CA 1
ATOM 1068 C C . ARG A 1 141 ? -12.93 27.391 24.375 1 98.56 141 ARG A C 1
ATOM 1070 O O . ARG A 1 141 ? -13.469 28.422 24 1 98.56 141 ARG A O 1
ATOM 1077 N N . LYS A 1 142 ? -13.602 26.391 24.922 1 98.12 142 LYS A N 1
ATOM 1078 C CA . LYS A 1 142 ? -15.047 26.438 25.109 1 98.12 142 LYS A CA 1
ATOM 1079 C C . LYS A 1 142 ? -15.445 27.516 26.125 1 98.12 142 LYS A C 1
ATOM 1081 O O . LYS A 1 142 ? -16.375 28.281 25.875 1 98.12 142 LYS A O 1
ATOM 1086 N N . GLU A 1 143 ? -14.758 27.562 27.219 1 98.38 143 GLU A N 1
ATOM 1087 C CA . GLU A 1 143 ? -15.055 28.516 28.281 1 98.38 143 GLU A CA 1
ATOM 1088 C C . GLU A 1 143 ? -14.969 29.953 27.766 1 98.38 143 GLU A C 1
ATOM 1090 O O . GLU A 1 143 ? -15.758 30.812 28.156 1 98.38 143 GLU A O 1
ATOM 1095 N N . LYS A 1 144 ? -14.07 30.219 26.891 1 98.31 144 LYS A N 1
ATOM 1096 C CA . LYS A 1 144 ? -13.812 31.578 26.422 1 98.31 144 LYS A CA 1
ATOM 1097 C C . LYS A 1 144 ? -14.484 31.828 25.078 1 98.31 144 LYS A C 1
ATOM 1099 O O . LYS A 1 144 ? -14.406 32.938 24.531 1 98.31 144 LYS A O 1
ATOM 1104 N N . ASN A 1 145 ? -15.203 30.812 24.531 1 98 145 ASN A N 1
ATOM 1105 C CA . ASN A 1 145 ? -15.867 30.891 23.234 1 98 145 ASN A CA 1
ATOM 1106 C C . ASN A 1 145 ? -14.906 31.312 22.125 1 98 145 ASN A C 1
ATOM 1108 O O . ASN A 1 145 ? -15.164 32.281 21.406 1 98 145 ASN A O 1
ATOM 1112 N N . LEU A 1 146 ? -13.789 30.625 22.094 1 98.69 146 LEU A N 1
ATOM 1113 C CA . LEU A 1 146 ? -12.758 30.922 21.094 1 98.69 146 LEU A CA 1
ATOM 1114 C C . LEU A 1 146 ? -12.68 29.812 20.062 1 98.69 146 LEU A C 1
ATOM 1116 O O . LEU A 1 146 ? -13.297 28.75 20.219 1 98.69 146 LEU A O 1
ATOM 1120 N N . VAL A 1 147 ? -11.984 30.094 18.938 1 98.69 147 VAL A N 1
ATOM 1121 C CA . VAL A 1 147 ? -11.797 29.156 17.844 1 98.69 147 VAL A CA 1
ATOM 1122 C C . VAL A 1 147 ? -10.375 28.594 17.875 1 98.69 147 VAL A C 1
ATOM 1124 O O . VAL A 1 147 ? -9.414 29.328 18.078 1 98.69 147 VAL A O 1
ATOM 1127 N N . VAL A 1 148 ? -10.258 27.281 17.844 1 98.81 148 VAL A N 1
ATOM 1128 C CA . VAL A 1 148 ? -8.984 26.609 17.641 1 98.81 148 VAL A CA 1
ATOM 1129 C C . VAL A 1 148 ? -9.078 25.703 16.406 1 98.81 148 VAL A C 1
ATOM 1131 O O . VAL A 1 148 ? -9.984 24.859 16.312 1 98.81 148 VAL A O 1
ATOM 1134 N N . LEU A 1 149 ? -8.227 25.891 15.43 1 98.75 149 LEU A N 1
ATOM 1135 C CA . LEU A 1 149 ? -8.156 25.062 14.234 1 98.75 149 LEU A CA 1
ATOM 1136 C C . LEU A 1 149 ? -6.758 24.469 14.07 1 98.75 149 LEU A C 1
ATOM 1138 O O . LEU A 1 149 ? -5.758 25.156 14.281 1 98.75 149 LEU A O 1
ATOM 1142 N N . VAL A 1 150 ? -6.668 23.141 13.875 1 98.69 150 VAL A N 1
ATOM 1143 C CA . VAL A 1 150 ? -5.402 22.453 13.641 1 98.69 150 VAL A CA 1
ATOM 1144 C C . VAL A 1 150 ? -5.168 22.297 12.141 1 98.69 150 VAL A C 1
ATOM 1146 O O . VAL A 1 150 ? -6.082 21.938 11.398 1 98.69 150 VAL A O 1
ATOM 1149 N N . GLY A 1 151 ? -3.932 22.484 11.734 1 97.94 151 GLY A N 1
ATOM 1150 C CA . GLY A 1 151 ? -3.562 22.625 10.336 1 97.94 151 GLY A CA 1
ATOM 1151 C C . GLY A 1 151 ? -3.453 21.297 9.617 1 97.94 151 GLY A C 1
ATOM 1152 O O . GLY A 1 151 ? -2.389 20.953 9.094 1 97.94 151 GLY A O 1
ATOM 1153 N N . TYR A 1 152 ? -4.523 20.531 9.508 1 98.12 152 TYR A N 1
ATOM 1154 C CA . TYR A 1 152 ? -4.641 19.391 8.594 1 98.12 152 TYR A CA 1
ATOM 1155 C C . TYR A 1 152 ? -5.336 19.812 7.297 1 98.12 152 TYR A C 1
ATOM 1157 O O . TYR A 1 152 ? -6.492 19.453 7.066 1 98.12 152 TYR A O 1
ATOM 1165 N N . MET A 1 153 ? -4.59 20.391 6.41 1 97.19 153 MET A N 1
ATOM 1166 C CA . MET A 1 153 ? -5.07 21.141 5.254 1 97.19 153 MET A CA 1
ATOM 1167 C C . MET A 1 153 ? -5.828 20.234 4.293 1 97.19 153 MET A C 1
ATOM 1169 O O . MET A 1 153 ? -6.742 20.688 3.596 1 97.19 153 MET A O 1
ATOM 1173 N N . PHE A 1 154 ? -5.535 18.922 4.266 1 97.69 154 PHE A N 1
ATOM 1174 C CA . PHE A 1 154 ? -6.176 18.031 3.307 1 97.69 154 PHE A CA 1
ATOM 1175 C C . PHE A 1 154 ? -7.672 17.938 3.562 1 97.69 154 PHE A C 1
ATOM 1177 O O . PHE A 1 154 ? -8.453 17.656 2.646 1 97.69 154 PHE A O 1
ATOM 1184 N N . ARG A 1 155 ? -8.055 18.172 4.809 1 98.25 155 ARG A N 1
ATOM 1185 C CA . ARG A 1 155 ? -9.484 18.125 5.121 1 98.25 155 ARG A CA 1
ATOM 1186 C C . ARG A 1 155 ? -10.25 19.203 4.363 1 98.25 155 ARG A C 1
ATOM 1188 O O . ARG A 1 155 ? -11.477 19.125 4.25 1 98.25 155 ARG A O 1
ATOM 1195 N N . TYR A 1 156 ? -9.555 20.203 3.826 1 97.81 156 TYR A N 1
ATOM 1196 C CA . TYR A 1 156 ? -10.188 21.297 3.113 1 97.81 156 TYR A CA 1
ATOM 1197 C C . TYR A 1 156 ? -9.977 21.172 1.608 1 97.81 156 TYR A C 1
ATOM 1199 O O . TYR A 1 156 ? -10.367 22.062 0.842 1 97.81 156 TYR A O 1
ATOM 1207 N N . ALA A 1 157 ? -9.336 20.094 1.188 1 97.81 157 ALA A N 1
ATOM 1208 C CA . ALA A 1 157 ? -9.078 19.875 -0.233 1 97.81 157 ALA A CA 1
ATOM 1209 C C . ALA A 1 157 ? -10.367 19.5 -0.968 1 97.81 157 ALA A C 1
ATOM 1211 O O . ALA A 1 157 ? -11.18 18.734 -0.452 1 97.81 157 ALA A O 1
ATOM 1212 N N . SER A 1 158 ? -10.5 20.016 -2.178 1 97.62 158 SER A N 1
ATOM 1213 C CA . SER A 1 158 ? -11.688 19.719 -2.98 1 97.62 158 SER A CA 1
ATOM 1214 C C . SER A 1 158 ? -11.789 18.234 -3.309 1 97.62 158 SER A C 1
ATOM 1216 O O . SER A 1 158 ? -12.891 17.688 -3.352 1 97.62 158 SER A O 1
ATOM 1218 N N . PHE A 1 159 ? -10.672 17.562 -3.562 1 98.12 159 PHE A N 1
ATOM 1219 C CA . PHE A 1 159 ? -10.719 16.156 -3.912 1 98.12 159 PHE A CA 1
ATOM 1220 C C . PHE A 1 159 ? -11.18 15.312 -2.725 1 98.12 159 PHE A C 1
ATOM 1222 O O . PHE A 1 159 ? -11.797 14.266 -2.902 1 98.12 159 PHE A O 1
ATOM 1229 N N . VAL A 1 160 ? -10.914 15.75 -1.458 1 98.31 160 VAL A N 1
ATOM 1230 C CA . VAL A 1 160 ? -11.367 15.016 -0.278 1 98.31 160 VAL A CA 1
ATOM 1231 C C . VAL A 1 160 ? -12.883 15.156 -0.135 1 98.31 160 VAL A C 1
ATOM 1233 O O . VAL A 1 160 ? -13.57 14.195 0.215 1 98.31 160 VAL A O 1
ATOM 1236 N N . GLN A 1 161 ? -13.375 16.391 -0.37 1 97.38 161 GLN A N 1
ATOM 1237 C CA . GLN A 1 161 ? -14.82 16.578 -0.393 1 97.38 161 GLN A CA 1
ATOM 1238 C C . GLN A 1 161 ? -15.477 15.633 -1.402 1 97.38 161 GLN A C 1
ATOM 1240 O O . GLN A 1 161 ? -16.5 15.023 -1.112 1 97.38 161 GLN A O 1
ATOM 1245 N N . LYS A 1 162 ? -14.906 15.547 -2.588 1 98.38 162 LYS A N 1
ATOM 1246 C CA . LYS A 1 162 ? -15.422 14.656 -3.627 1 98.38 162 LYS A CA 1
ATOM 1247 C C . LYS A 1 162 ? -15.383 13.203 -3.178 1 98.38 162 LYS A C 1
ATOM 1249 O O . LYS A 1 162 ? -16.297 12.43 -3.477 1 98.38 162 LYS A O 1
ATOM 1254 N N . ILE A 1 163 ? -14.328 12.766 -2.498 1 98.69 163 ILE A N 1
ATOM 1255 C CA . ILE A 1 163 ? -14.227 11.414 -1.958 1 98.69 163 ILE A CA 1
ATOM 1256 C C . ILE A 1 163 ? -15.414 11.133 -1.045 1 98.69 163 ILE A C 1
ATOM 1258 O O . ILE A 1 163 ? -16.047 10.078 -1.159 1 98.69 163 ILE A O 1
ATOM 1262 N N . HIS A 1 164 ? -15.742 12.078 -0.153 1 98.12 164 HIS A N 1
ATOM 1263 C CA . HIS A 1 164 ? -16.875 11.906 0.742 1 98.12 164 HIS A CA 1
ATOM 1264 C C . HIS A 1 164 ? -18.172 11.734 -0.043 1 98.12 164 HIS A C 1
ATOM 1266 O O . HIS A 1 164 ? -19.016 10.906 0.313 1 98.12 164 HIS A O 1
ATOM 1272 N N . GLU A 1 165 ? -18.281 12.516 -1.081 1 98.25 165 GLU A N 1
ATOM 1273 C CA . GLU A 1 165 ? -19.469 12.406 -1.928 1 98.25 165 GLU A CA 1
ATOM 1274 C C . GLU A 1 165 ? -19.562 11.023 -2.566 1 98.25 165 GLU A C 1
ATOM 1276 O O . GLU A 1 165 ? -20.625 10.414 -2.572 1 98.25 165 GLU A O 1
ATOM 1281 N N . LEU A 1 166 ? -18.453 10.547 -3.088 1 97.62 166 LEU A N 1
ATOM 1282 C CA . LEU A 1 166 ? -18.422 9.266 -3.791 1 97.62 166 LEU A CA 1
ATOM 1283 C C . LEU A 1 166 ? -18.688 8.117 -2.832 1 97.62 166 LEU A C 1
ATOM 1285 O O . LEU A 1 166 ? -19.25 7.09 -3.232 1 97.62 166 LEU A O 1
ATOM 1289 N N . LEU A 1 167 ? -18.344 8.234 -1.554 1 97.62 167 LEU A N 1
ATOM 1290 C CA . LEU A 1 167 ? -18.438 7.16 -0.572 1 97.62 167 LEU A CA 1
ATOM 1291 C C . LEU A 1 167 ? -19.812 7.141 0.084 1 97.62 167 LEU A C 1
ATOM 1293 O O . LEU A 1 167 ? -20.109 6.254 0.883 1 97.62 167 LEU A O 1
ATOM 1297 N N . GLN A 1 168 ? -20.625 8.195 -0.16 1 96 168 GLN A N 1
ATOM 1298 C CA . GLN A 1 168 ? -21.922 8.258 0.485 1 96 168 GLN A CA 1
ATOM 1299 C C . GLN A 1 168 ? -22.703 6.961 0.29 1 96 168 GLN A C 1
ATOM 1301 O O . GLN A 1 168 ? -22.891 6.504 -0.841 1 96 168 GLN A O 1
ATOM 1306 N N . GLY A 1 169 ? -23.109 6.34 1.459 1 92.81 169 GLY A N 1
ATOM 1307 C CA . GLY A 1 169 ? -23.906 5.121 1.436 1 92.81 169 GLY A CA 1
ATOM 1308 C C . GLY A 1 169 ? -23.062 3.871 1.241 1 92.81 169 GLY A C 1
ATOM 1309 O O . GLY A 1 169 ? -23.609 2.766 1.142 1 92.81 169 GLY A O 1
ATOM 1310 N N . LYS A 1 170 ? -21.75 4.023 1.192 1 94.31 170 LYS A N 1
ATOM 1311 C CA . LYS A 1 170 ? -20.844 2.885 0.999 1 94.31 170 LYS A CA 1
ATOM 1312 C C . LYS A 1 170 ? -19.891 2.729 2.18 1 94.31 170 LYS A C 1
ATOM 1314 O O . LYS A 1 170 ? -19.391 3.717 2.709 1 94.31 170 LYS A O 1
ATOM 1319 N N . GLN A 1 171 ? -19.734 1.492 2.559 1 96.19 171 GLN A N 1
ATOM 1320 C CA . GLN A 1 171 ? -18.781 1.201 3.623 1 96.19 171 GLN A CA 1
ATOM 1321 C C . GLN A 1 171 ? -17.375 0.992 3.062 1 96.19 171 GLN A C 1
ATOM 1323 O O . GLN A 1 171 ? -17.172 0.165 2.17 1 96.19 171 GLN A O 1
ATOM 1328 N N . VAL A 1 172 ? -16.453 1.746 3.57 1 98.5 172 VAL A N 1
ATOM 1329 C CA . VAL A 1 172 ? -15.062 1.489 3.211 1 98.5 172 VAL A CA 1
ATOM 1330 C C . VAL A 1 172 ? -14.609 0.156 3.803 1 98.5 172 VAL A C 1
ATOM 1332 O O . VAL A 1 172 ? -14.883 -0.138 4.969 1 98.5 172 VAL A O 1
ATOM 1335 N N . VAL A 1 173 ? -13.938 -0.662 3.016 1 98.62 173 VAL A N 1
ATOM 1336 C CA . VAL A 1 173 ? -13.445 -1.956 3.475 1 98.62 173 VAL A CA 1
ATOM 1337 C C . VAL A 1 173 ? -11.953 -1.867 3.764 1 98.62 173 VAL A C 1
ATOM 1339 O O . VAL A 1 173 ? -11.453 -2.51 4.691 1 98.62 173 VAL A O 1
ATOM 1342 N N . CYS A 1 174 ? -11.273 -1.101 2.967 1 98.69 174 CYS A N 1
ATOM 1343 C CA . CYS A 1 174 ? -9.828 -0.993 3.123 1 98.69 174 CYS A CA 1
ATOM 1344 C C . CYS A 1 174 ? -9.32 0.348 2.605 1 98.69 174 CYS A C 1
ATOM 1346 O O . CYS A 1 174 ? -9.742 0.807 1.543 1 98.69 174 CYS A O 1
ATOM 1348 N N . LEU A 1 175 ? -8.516 1.03 3.338 1 98.81 175 LEU A N 1
ATOM 1349 C CA . LEU A 1 175 ? -7.805 2.229 2.91 1 98.81 175 LEU A CA 1
ATOM 1350 C C . LEU A 1 175 ? -6.297 2.029 3.01 1 98.81 175 LEU A C 1
ATOM 1352 O O . LEU A 1 175 ? -5.785 1.623 4.055 1 98.81 175 LEU A O 1
ATOM 1356 N N . THR A 1 176 ? -5.566 2.266 1.905 1 98.56 176 THR A N 1
ATOM 1357 C CA . THR A 1 176 ? -4.113 2.174 1.857 1 98.56 176 THR A CA 1
ATOM 1358 C C . THR A 1 176 ? -3.494 3.537 1.554 1 98.56 176 THR A C 1
ATOM 1360 O O . THR A 1 176 ? -3.807 4.152 0.533 1 98.56 176 THR A O 1
ATOM 1363 N N . ALA A 1 177 ? -2.676 3.928 2.422 1 98.5 177 ALA A N 1
ATOM 1364 C CA . ALA A 1 177 ? -1.941 5.172 2.211 1 98.5 177 ALA A CA 1
ATOM 1365 C C . ALA A 1 177 ? -0.458 4.902 1.977 1 98.5 177 ALA A C 1
ATOM 1367 O O . ALA A 1 177 ? 0.113 3.982 2.568 1 98.5 177 ALA A O 1
ATOM 1368 N N . ARG A 1 178 ? 0.114 5.656 1.115 1 97.31 178 ARG A N 1
ATOM 1369 C CA . ARG A 1 178 ? 1.543 5.598 0.825 1 97.31 178 ARG A CA 1
ATOM 1370 C C . ARG A 1 178 ? 2.143 7 0.756 1 97.31 178 ARG A C 1
ATOM 1372 O O . ARG A 1 178 ? 1.527 7.918 0.209 1 97.31 178 ARG A O 1
ATOM 1379 N N . TYR A 1 179 ? 3.279 7.137 1.354 1 97 179 TYR A N 1
ATOM 1380 C CA . TYR A 1 179 ? 3.998 8.406 1.314 1 97 179 TYR A CA 1
ATOM 1381 C C . TYR A 1 179 ? 5.504 8.18 1.246 1 97 179 TYR A C 1
ATOM 1383 O O . TYR A 1 179 ? 6.133 7.848 2.254 1 97 179 TYR A O 1
ATOM 1391 N N . ASN A 1 180 ? 6.117 8.344 0.089 1 95.06 180 ASN A N 1
ATOM 1392 C CA . ASN A 1 180 ? 7.562 8.328 -0.111 1 95.06 180 ASN A CA 1
ATOM 1393 C C . ASN A 1 180 ? 8.117 9.734 -0.29 1 95.06 180 ASN A C 1
ATOM 1395 O O . ASN A 1 180 ? 7.895 10.367 -1.323 1 95.06 180 ASN A O 1
ATOM 1399 N N . CYS A 1 181 ? 8.82 10.234 0.635 1 93.75 181 CYS A N 1
ATOM 1400 C CA . CYS A 1 181 ? 9.188 11.641 0.587 1 93.75 181 CYS A CA 1
ATOM 1401 C C . CYS A 1 181 ? 10.547 11.828 -0.076 1 93.75 181 CYS A C 1
ATOM 1403 O O . CYS A 1 181 ? 11.359 10.898 -0.11 1 93.75 181 CYS A O 1
ATOM 1405 N N . ALA A 1 182 ? 10.773 13.039 -0.589 1 92.25 182 ALA A N 1
ATOM 1406 C CA . ALA A 1 182 ? 12.062 13.469 -1.124 1 92.25 182 ALA A CA 1
ATOM 1407 C C . ALA A 1 182 ? 13.016 13.883 -0.002 1 92.25 182 ALA A C 1
ATOM 1409 O O . ALA A 1 182 ? 13.203 15.078 0.244 1 92.25 182 ALA A O 1
ATOM 1410 N N . TYR A 1 183 ? 13.664 12.914 0.536 1 92.69 183 TYR A N 1
ATOM 1411 C CA . TYR A 1 183 ? 14.398 13.133 1.775 1 92.69 183 TYR A CA 1
ATOM 1412 C C . TYR A 1 183 ? 15.602 14.047 1.544 1 92.69 183 TYR A C 1
ATOM 1414 O O . TYR A 1 183 ? 16 14.797 2.438 1 92.69 183 TYR A O 1
ATOM 1422 N N . GLU A 1 184 ? 16.156 14.031 0.344 1 91.81 184 GLU A N 1
ATOM 1423 C CA . GLU A 1 184 ? 17.375 14.797 0.067 1 91.81 184 GLU A CA 1
ATOM 1424 C C . GLU A 1 184 ? 17.109 16.297 0.133 1 91.81 184 GLU A C 1
ATOM 1426 O O . GLU A 1 184 ? 18.047 17.094 0.271 1 91.81 184 GLU A O 1
ATOM 1431 N N . TYR A 1 185 ? 15.883 16.625 0.093 1 88.75 185 TYR A N 1
ATOM 1432 C CA . TYR A 1 185 ? 15.523 18.031 0.062 1 88.75 185 TYR A CA 1
ATOM 1433 C C . TYR A 1 185 ? 15.086 18.516 1.439 1 88.75 185 TYR A C 1
ATOM 1435 O O . TYR A 1 185 ? 14.781 19.703 1.625 1 88.75 185 TYR A O 1
ATOM 1443 N N . ILE A 1 186 ? 15.133 17.656 2.43 1 91.06 186 ILE A N 1
ATOM 1444 C CA . ILE A 1 186 ? 14.773 18.016 3.795 1 91.06 186 ILE A CA 1
ATOM 1445 C C . ILE A 1 186 ? 16.016 18.484 4.547 1 91.06 186 ILE A C 1
ATOM 1447 O O . ILE A 1 186 ? 16.703 17.688 5.191 1 91.06 186 ILE A O 1
ATOM 1451 N N . MET A 1 187 ? 16.203 19.781 4.594 1 88.75 187 MET A N 1
ATOM 1452 C CA . MET A 1 187 ? 17.438 20.344 5.113 1 88.75 187 MET A CA 1
ATOM 1453 C C . MET A 1 187 ? 17.359 20.547 6.625 1 88.75 187 MET A C 1
ATOM 1455 O O . MET A 1 187 ? 18.375 20.766 7.285 1 88.75 187 MET A O 1
ATOM 1459 N N . SER A 1 188 ? 16.188 20.531 7.141 1 86.38 188 SER A N 1
ATOM 1460 C CA . SER A 1 188 ? 15.984 20.812 8.562 1 86.38 188 SER A CA 1
ATOM 1461 C C . SER A 1 188 ? 16.625 19.734 9.43 1 86.38 188 SER A C 1
ATOM 1463 O O . SER A 1 188 ? 16.219 18.562 9.391 1 86.38 188 SER A O 1
ATOM 1465 N N . PRO A 1 189 ? 17.531 20.094 10.258 1 87.62 189 PRO A N 1
ATOM 1466 C CA . PRO A 1 189 ? 18.125 19.094 11.164 1 87.62 189 PRO A CA 1
ATOM 1467 C C . PRO A 1 189 ? 17.109 18.562 12.172 1 87.62 189 PRO A C 1
ATOM 1469 O O . PRO A 1 189 ? 17.25 17.422 12.656 1 87.62 189 PRO A O 1
ATOM 1472 N N . PHE A 1 190 ? 16.062 19.359 12.445 1 87.75 190 PHE A N 1
ATOM 1473 C CA . PHE A 1 190 ? 15.016 18.938 13.375 1 87.75 190 PHE A CA 1
ATOM 1474 C C . PHE A 1 190 ? 14.258 17.734 12.828 1 87.75 190 PHE A C 1
ATOM 1476 O O . PHE A 1 190 ? 13.883 16.844 13.578 1 87.75 190 PHE A O 1
ATOM 1483 N N . TRP A 1 191 ? 14.148 17.688 11.531 1 91.5 191 TRP A N 1
ATOM 1484 C CA . TRP A 1 191 ? 13.43 16.594 10.906 1 91.5 191 TRP A CA 1
ATOM 1485 C C . TRP A 1 191 ? 14.195 15.281 11.047 1 91.5 191 TRP A C 1
ATOM 1487 O O . TRP A 1 191 ? 13.594 14.219 11.219 1 91.5 191 TRP A O 1
ATOM 1497 N N . TRP A 1 192 ? 15.484 15.344 11.07 1 95.38 192 TRP A N 1
ATOM 1498 C CA . TRP A 1 192 ? 16.328 14.156 11.023 1 95.38 192 TRP A CA 1
ATOM 1499 C C . TRP A 1 192 ? 16.625 13.641 12.43 1 95.38 192 TRP A C 1
ATOM 1501 O O . TRP A 1 192 ? 17.266 12.602 12.594 1 95.38 192 TRP A O 1
ATOM 1511 N N . ASN A 1 193 ? 16.172 14.344 13.43 1 96.31 193 ASN A N 1
ATOM 1512 C CA . ASN A 1 193 ? 16.312 13.961 14.828 1 96.31 193 ASN A CA 1
ATOM 1513 C C . ASN A 1 193 ? 14.953 13.703 15.477 1 96.31 193 ASN A C 1
ATOM 1515 O O . ASN A 1 193 ? 14.219 14.641 15.781 1 96.31 193 ASN A O 1
ATOM 1519 N N . SER A 1 194 ? 14.656 12.438 15.742 1 95.88 194 SER A N 1
ATOM 1520 C CA . SER A 1 194 ? 13.328 12.039 16.203 1 95.88 194 SER A CA 1
ATOM 1521 C C . SER A 1 194 ? 13.023 12.625 17.578 1 95.88 194 SER A C 1
ATOM 1523 O O . SER A 1 194 ? 11.867 12.727 17.984 1 95.88 194 SER A O 1
ATOM 1525 N N . GLU A 1 195 ? 14.031 12.992 18.312 1 95 195 GLU A N 1
ATOM 1526 C CA . GLU A 1 195 ? 13.805 13.68 19.578 1 95 195 GLU A CA 1
ATOM 1527 C C . GLU A 1 195 ? 13.047 14.984 19.375 1 95 195 GLU A C 1
ATOM 1529 O O . GLU A 1 195 ? 12.312 15.438 20.25 1 95 195 GLU A O 1
ATOM 1534 N N . HIS A 1 196 ? 13.188 15.508 18.203 1 93.56 196 HIS A N 1
ATOM 1535 C CA . HIS A 1 196 ? 12.578 16.797 17.938 1 93.56 196 HIS A CA 1
ATOM 1536 C C . HIS A 1 196 ? 11.336 16.656 17.062 1 93.56 196 HIS A C 1
ATOM 1538 O O . HIS A 1 196 ? 10.32 17.312 17.297 1 93.56 196 HIS A O 1
ATOM 1544 N N . CYS A 1 197 ? 11.398 15.766 16.094 1 93.5 197 CYS A N 1
ATOM 1545 C CA . CYS A 1 197 ? 10.312 15.703 15.117 1 93.5 197 CYS A CA 1
ATOM 1546 C C . CYS A 1 197 ? 9.328 14.594 15.469 1 93.5 197 CYS A C 1
ATOM 1548 O O . CYS A 1 197 ? 8.234 14.531 14.906 1 93.5 197 CYS A O 1
ATOM 1550 N N . GLY A 1 198 ? 9.672 13.719 16.375 1 96 198 GLY A N 1
ATOM 1551 C CA . GLY A 1 198 ? 8.828 12.586 16.734 1 96 198 GLY A CA 1
ATOM 1552 C C . GLY A 1 198 ? 8.93 11.43 15.758 1 96 198 GLY A C 1
ATOM 1553 O O . GLY A 1 198 ? 8.32 10.383 15.961 1 96 198 GLY A O 1
ATOM 1554 N N . GLY A 1 199 ? 9.758 11.586 14.719 1 96.81 199 GLY A N 1
ATOM 1555 C CA . GLY A 1 199 ? 9.891 10.578 13.68 1 96.81 199 GLY A CA 1
ATOM 1556 C C . GLY A 1 199 ? 9.023 10.852 12.461 1 96.81 199 GLY A C 1
ATOM 1557 O O . GLY A 1 199 ? 8.086 11.648 12.531 1 96.81 199 GLY A O 1
ATOM 1558 N N . PRO A 1 200 ? 9.289 10.141 11.383 1 97.06 200 PRO A N 1
ATOM 1559 C CA . PRO A 1 200 ? 8.625 10.461 10.117 1 97.06 200 PRO A CA 1
ATOM 1560 C C . PRO A 1 200 ? 7.121 10.195 10.156 1 97.06 200 PRO A C 1
ATOM 1562 O O . PRO A 1 200 ? 6.352 10.891 9.492 1 97.06 200 PRO A O 1
ATOM 1565 N N . ILE A 1 201 ? 6.68 9.227 10.875 1 98.38 201 ILE A N 1
ATOM 1566 C CA . ILE A 1 201 ? 5.254 8.922 10.969 1 98.38 201 ILE A CA 1
ATOM 1567 C C . ILE A 1 201 ? 4.52 10.094 11.617 1 98.38 201 ILE A C 1
ATOM 1569 O O . ILE A 1 201 ? 3.488 10.539 11.109 1 98.38 201 ILE A O 1
ATOM 1573 N N . VAL A 1 202 ? 5.078 10.664 12.641 1 98.19 202 VAL A N 1
ATOM 1574 C CA . VAL A 1 202 ? 4.461 11.758 13.391 1 98.19 202 VAL A CA 1
ATOM 1575 C C . VAL A 1 202 ? 4.605 13.062 12.609 1 98.19 202 VAL A C 1
ATOM 1577 O O . VAL A 1 202 ? 3.654 13.836 12.508 1 98.19 202 VAL A O 1
ATOM 1580 N N . GLU A 1 203 ? 5.73 13.227 12.047 1 96.06 203 GLU A N 1
ATOM 1581 C CA . GLU A 1 203 ? 6.078 14.5 11.43 1 96.06 203 GLU A CA 1
ATOM 1582 C C . GLU A 1 203 ? 5.449 14.625 10.039 1 96.06 203 GLU A C 1
ATOM 1584 O O . GLU A 1 203 ? 5.008 15.703 9.648 1 96.06 203 GLU A O 1
ATOM 1589 N N . GLN A 1 204 ? 5.477 13.562 9.273 1 95 204 GLN A N 1
ATOM 1590 C CA . GLN A 1 204 ? 5.129 13.68 7.859 1 95 204 GLN A CA 1
ATOM 1591 C C . GLN A 1 204 ? 3.902 12.836 7.527 1 95 204 GLN A C 1
ATOM 1593 O O . GLN A 1 204 ? 2.902 13.352 7.027 1 95 204 GLN A O 1
ATOM 1598 N N . ALA A 1 205 ? 3.934 11.586 7.918 1 97.5 205 ALA A N 1
ATOM 1599 C CA . ALA A 1 205 ? 2.857 10.68 7.527 1 97.5 205 ALA A CA 1
ATOM 1600 C C . ALA A 1 205 ? 1.586 10.961 8.32 1 97.5 205 ALA A C 1
ATOM 1602 O O . ALA A 1 205 ? 0.523 10.414 8.016 1 97.5 205 ALA A O 1
ATOM 1603 N N . THR A 1 206 ? 1.659 11.859 9.312 1 98.25 206 THR A N 1
ATOM 1604 C CA . THR A 1 206 ? 0.498 12.25 10.102 1 98.25 206 THR A CA 1
ATOM 1605 C C . THR A 1 206 ? -0.62 12.766 9.203 1 98.25 206 THR A C 1
ATOM 1607 O O . THR A 1 206 ? -1.802 12.586 9.508 1 98.25 206 THR A O 1
ATOM 1610 N N . HIS A 1 207 ? -0.312 13.391 8.062 1 97.81 207 HIS A N 1
ATOM 1611 C CA . HIS A 1 207 ? -1.307 13.867 7.109 1 97.81 207 HIS A CA 1
ATOM 1612 C C . HIS A 1 207 ? -2.168 12.719 6.594 1 97.81 207 HIS A C 1
ATOM 1614 O O . HIS A 1 207 ? -3.387 12.852 6.477 1 97.81 207 HIS A O 1
ATOM 1620 N N . PHE A 1 208 ? -1.559 11.617 6.379 1 98.19 208 PHE A N 1
ATOM 1621 C CA . PHE A 1 208 ? -2.273 10.5 5.77 1 98.19 208 PHE A CA 1
ATOM 1622 C C . PHE A 1 208 ? -2.959 9.648 6.832 1 98.19 208 PHE A C 1
ATOM 1624 O O . PHE A 1 208 ? -4.016 9.062 6.582 1 98.19 208 PHE A O 1
ATOM 1631 N N . ALA A 1 209 ? -2.336 9.648 8.031 1 98.69 209 ALA A N 1
ATOM 1632 C CA . ALA A 1 209 ? -3.076 9.086 9.156 1 98.69 209 ALA A CA 1
ATOM 1633 C C . ALA A 1 209 ? -4.359 9.875 9.414 1 98.69 209 ALA A C 1
ATOM 1635 O O . ALA A 1 209 ? -5.418 9.281 9.641 1 98.69 209 ALA A O 1
ATOM 1636 N N . ASP A 1 210 ? -4.238 11.156 9.367 1 98.69 210 ASP A N 1
ATOM 1637 C CA . ASP A 1 210 ? -5.391 12.023 9.586 1 98.69 210 ASP A CA 1
ATOM 1638 C C . ASP A 1 210 ? -6.438 11.828 8.492 1 98.69 210 ASP A C 1
ATOM 1640 O O . ASP A 1 210 ? -7.637 11.742 8.781 1 98.69 210 ASP A O 1
ATOM 1644 N N . LEU A 1 211 ? -6.004 11.773 7.262 1 98.38 211 LEU A N 1
ATOM 1645 C CA . LEU A 1 211 ? -6.926 11.57 6.148 1 98.38 211 LEU A CA 1
ATOM 1646 C C . LEU A 1 211 ? -7.652 10.234 6.289 1 98.38 211 LEU A C 1
ATOM 1648 O O . LEU A 1 211 ? -8.844 10.133 5.988 1 98.38 211 LEU A O 1
ATOM 1652 N N . ALA A 1 212 ? -6.902 9.227 6.703 1 98.69 212 ALA A N 1
ATOM 1653 C CA . ALA A 1 212 ? -7.527 7.926 6.926 1 98.69 212 ALA A CA 1
ATOM 1654 C C . ALA A 1 212 ? -8.656 8.031 7.953 1 98.69 212 ALA A C 1
ATOM 1656 O O . ALA A 1 212 ? -9.75 7.508 7.734 1 98.69 212 ALA A O 1
ATOM 1657 N N . ARG A 1 213 ? -8.414 8.711 9.07 1 98.62 213 ARG A N 1
ATOM 1658 C CA . ARG A 1 213 ? -9.43 8.898 10.094 1 98.62 213 ARG A CA 1
ATOM 1659 C C . ARG A 1 213 ? -10.602 9.719 9.562 1 98.62 213 ARG A C 1
ATOM 1661 O O . ARG A 1 213 ? -11.766 9.391 9.812 1 98.62 213 ARG A O 1
ATOM 1668 N N . CYS A 1 214 ? -10.242 10.758 8.82 1 97.94 214 CYS A N 1
ATOM 1669 C CA . CYS A 1 214 ? -11.25 11.664 8.281 1 97.94 214 CYS A CA 1
ATOM 1670 C C . CYS A 1 214 ? -12.188 10.938 7.32 1 97.94 214 CYS A C 1
ATOM 1672 O O . CYS A 1 214 ? -13.391 11.188 7.32 1 97.94 214 CYS A O 1
ATOM 1674 N N . ILE A 1 215 ? -11.664 10.031 6.527 1 98.25 215 ILE A N 1
ATOM 1675 C CA . ILE A 1 215 ? -12.406 9.383 5.453 1 98.25 215 ILE A CA 1
ATOM 1676 C C . ILE A 1 215 ? -13.141 8.156 6 1 98.25 215 ILE A C 1
ATOM 1678 O O . ILE A 1 215 ? -14.305 7.922 5.668 1 98.25 215 ILE A O 1
ATOM 1682 N N . VAL A 1 216 ? -12.484 7.398 6.875 1 98.44 216 VAL A N 1
ATOM 1683 C CA . VAL A 1 216 ? -13.016 6.09 7.234 1 98.44 216 VAL A CA 1
ATOM 1684 C C . VAL A 1 216 ? -13.609 6.141 8.641 1 98.44 216 VAL A C 1
ATOM 1686 O O . VAL A 1 216 ? -14.633 5.504 8.914 1 98.44 216 VAL A O 1
ATOM 1689 N N . GLY A 1 217 ? -12.945 6.832 9.57 1 98.19 217 GLY A N 1
ATOM 1690 C CA . GLY A 1 217 ? -13.398 6.902 10.953 1 98.19 217 GLY A CA 1
ATOM 1691 C C . GLY A 1 217 ? -12.305 6.59 11.953 1 98.19 217 GLY A C 1
ATOM 1692 O O . GLY A 1 217 ? -11.125 6.551 11.602 1 98.19 217 GLY A O 1
ATOM 1693 N N . GLU A 1 218 ? -12.68 6.363 13.156 1 98.5 218 GLU A N 1
ATOM 1694 C CA . GLU A 1 218 ? -11.727 6.199 14.25 1 98.5 218 GLU A CA 1
ATOM 1695 C C . GLU A 1 218 ? -11.031 4.844 14.18 1 98.5 218 GLU A C 1
ATOM 1697 O O . GLU A 1 218 ? -11.609 3.867 13.703 1 98.5 218 GLU A O 1
ATOM 1702 N N . VAL A 1 219 ? -9.867 4.793 14.688 1 98.69 219 VAL A N 1
ATOM 1703 C CA . VAL A 1 219 ? -9.008 3.619 14.633 1 98.69 219 VAL A CA 1
ATOM 1704 C C . VAL A 1 219 ? -9.102 2.85 15.953 1 98.69 219 VAL A C 1
ATOM 1706 O O . VAL A 1 219 ? -9.164 3.451 17.031 1 98.69 219 VAL A O 1
ATOM 1709 N N . SER A 1 220 ? -9.148 1.546 15.883 1 98.62 220 SER A N 1
ATOM 1710 C CA . SER A 1 220 ? -8.898 0.708 17.047 1 98.62 220 SER A CA 1
ATOM 1711 C C . SER A 1 220 ? -7.418 0.677 17.406 1 98.62 220 SER A C 1
ATOM 1713 O O . SER A 1 220 ? -6.656 -0.125 16.859 1 98.62 220 SER A O 1
ATOM 1715 N N . LEU A 1 221 ? -7.035 1.435 18.359 1 98.31 221 LEU A N 1
ATOM 1716 C CA . LEU A 1 221 ? -5.629 1.679 18.656 1 98.31 221 LEU A CA 1
ATOM 1717 C C . LEU A 1 221 ? -4.918 0.381 19.031 1 98.31 221 LEU A C 1
ATOM 1719 O O . LEU A 1 221 ? -3.773 0.158 18.625 1 98.31 221 LEU A O 1
ATOM 1723 N N . PRO A 1 222 ? -5.574 -0.53 19.812 1 97.88 222 PRO A N 1
ATOM 1724 C CA . PRO A 1 222 ? -4.887 -1.774 20.156 1 97.88 222 PRO A CA 1
ATOM 1725 C C . PRO A 1 222 ? -4.57 -2.639 18.938 1 97.88 222 PRO A C 1
ATOM 1727 O O . PRO A 1 222 ? -3.752 -3.559 19.031 1 97.88 222 PRO A O 1
ATOM 1730 N N . SER A 1 223 ? -5.203 -2.342 17.797 1 98.12 223 SER A N 1
ATOM 1731 C CA . SER A 1 223 ? -5.02 -3.158 16.594 1 98.12 223 SER A CA 1
ATOM 1732 C C . SER A 1 223 ? -3.814 -2.689 15.789 1 98.12 223 SER A C 1
ATOM 1734 O O . SER A 1 223 ? -3.432 -3.332 14.812 1 98.12 223 SER A O 1
ATOM 1736 N N . VAL A 1 224 ? -3.184 -1.625 16.156 1 98.56 224 VAL A N 1
ATOM 1737 C CA . VAL A 1 224 ? -2.102 -1.031 15.375 1 98.56 224 VAL A CA 1
ATOM 1738 C C . VAL A 1 224 ? -0.887 -1.955 15.391 1 98.56 224 VAL A C 1
ATOM 1740 O O . VAL A 1 224 ? -0.473 -2.432 16.453 1 98.56 224 VAL A O 1
ATOM 1743 N N . TYR A 1 225 ? -0.417 -2.26 14.25 1 98.12 225 TYR A N 1
ATOM 1744 C CA . TYR A 1 225 ? 0.855 -2.941 14.039 1 98.12 225 TYR A CA 1
ATOM 1745 C C . TYR A 1 225 ? 1.762 -2.131 13.117 1 98.12 225 TYR A C 1
ATOM 1747 O O . TYR A 1 225 ? 1.282 -1.433 12.219 1 98.12 225 TYR A O 1
ATOM 1755 N N . SER A 1 226 ? 3.027 -2.258 13.414 1 98.62 226 SER A N 1
ATOM 1756 C CA . SER A 1 226 ? 3.949 -1.507 12.57 1 98.62 226 SER A CA 1
ATOM 1757 C C . SER A 1 226 ? 5.371 -2.047 12.68 1 98.62 226 SER A C 1
ATOM 1759 O O . SER A 1 226 ? 5.73 -2.65 13.695 1 98.62 226 SER A O 1
ATOM 1761 N N . ARG A 1 227 ? 6.129 -1.881 11.633 1 98.44 227 ARG A N 1
ATOM 1762 C CA . ARG A 1 227 ? 7.559 -2.172 11.555 1 98.44 227 ARG A CA 1
ATOM 1763 C C . ARG A 1 227 ? 8.297 -1.111 10.75 1 98.44 227 ARG A C 1
ATOM 1765 O O . ARG A 1 227 ? 7.68 -0.383 9.961 1 98.44 227 ARG A O 1
ATOM 1772 N N . SER A 1 228 ? 9.594 -1.076 10.961 1 98.56 228 SER A N 1
ATOM 1773 C CA . SER A 1 228 ? 10.367 -0.059 10.258 1 98.56 228 SER A CA 1
ATOM 1774 C C . SER A 1 228 ? 11.758 -0.573 9.891 1 98.56 228 SER A C 1
ATOM 1776 O O . SER A 1 228 ? 12.227 -1.565 10.453 1 98.56 228 SER A O 1
ATOM 1778 N N . VAL A 1 229 ? 12.32 -0.044 8.859 1 98.5 229 VAL A N 1
ATOM 1779 C CA . VAL A 1 229 ? 13.75 -0.19 8.586 1 98.5 229 VAL A CA 1
ATOM 1780 C C . VAL A 1 229 ? 14.523 0.952 9.242 1 98.5 229 VAL A C 1
ATOM 1782 O O . VAL A 1 229 ? 14.359 2.115 8.867 1 98.5 229 VAL A O 1
ATOM 1785 N N . LYS A 1 230 ? 15.375 0.655 10.133 1 96.88 230 LYS A N 1
ATOM 1786 C CA . LYS A 1 230 ? 16.125 1.666 10.867 1 96.88 230 LYS A CA 1
ATOM 1787 C C . LYS A 1 230 ? 17.25 2.252 10.016 1 96.88 230 LYS A C 1
ATOM 1789 O O . LYS A 1 230 ? 17.703 1.615 9.062 1 96.88 230 LYS A O 1
ATOM 1794 N N . ALA A 1 231 ? 17.625 3.434 10.383 1 96.94 231 ALA A N 1
ATOM 1795 C CA . ALA A 1 231 ? 18.781 4.047 9.734 1 96.94 231 ALA A CA 1
ATOM 1796 C C . ALA A 1 231 ? 20.047 3.232 9.984 1 96.94 231 ALA A C 1
ATOM 1798 O O . ALA A 1 231 ? 20.234 2.674 11.07 1 96.94 231 ALA A O 1
ATOM 1799 N N . ASN A 1 232 ? 20.828 3.164 9 1 96.12 232 ASN A N 1
ATOM 1800 C CA . ASN A 1 232 ? 22.141 2.529 9.07 1 96.12 232 ASN A CA 1
ATOM 1801 C C . ASN A 1 232 ? 23.203 3.348 8.336 1 96.12 232 ASN A C 1
ATOM 1803 O O . ASN A 1 232 ? 22.969 3.838 7.234 1 96.12 232 ASN A O 1
ATOM 1807 N N . LEU A 1 233 ? 24.375 3.514 8.977 1 95.56 233 LEU A N 1
ATOM 1808 C CA . LEU A 1 233 ? 25.391 4.363 8.367 1 95.56 233 LEU A CA 1
ATOM 1809 C C . LEU A 1 233 ? 26.391 3.531 7.574 1 95.56 233 LEU A C 1
ATOM 1811 O O . LEU A 1 233 ? 27.266 4.078 6.898 1 95.56 233 LEU A O 1
ATOM 1815 N N . THR A 1 234 ? 26.266 2.225 7.621 1 95.19 234 THR A N 1
ATOM 1816 C CA . THR A 1 234 ? 27.172 1.342 6.895 1 95.19 234 THR A CA 1
ATOM 1817 C C . THR A 1 234 ? 26.75 1.212 5.438 1 95.19 234 THR A C 1
ATOM 1819 O O . THR A 1 234 ? 25.688 0.674 5.141 1 95.19 234 THR A O 1
ATOM 1822 N N . PRO A 1 235 ? 27.625 1.536 4.48 1 93.25 235 PRO A N 1
ATOM 1823 C CA . PRO A 1 235 ? 27.281 1.388 3.062 1 93.25 235 PRO A CA 1
ATOM 1824 C C . PRO A 1 235 ? 26.922 -0.048 2.691 1 93.25 235 PRO A C 1
ATOM 1826 O O . PRO A 1 235 ? 27.578 -0.991 3.137 1 93.25 235 PRO A O 1
ATOM 1829 N N . GLY A 1 236 ? 25.875 -0.188 1.931 1 91.19 236 GLY A N 1
ATOM 1830 C CA . GLY A 1 236 ? 25.469 -1.511 1.494 1 91.19 236 GLY A CA 1
ATOM 1831 C C . GLY A 1 236 ? 24.375 -2.113 2.369 1 91.19 236 GLY A C 1
ATOM 1832 O O . GLY A 1 236 ? 23.766 -3.109 1.997 1 91.19 236 GLY A O 1
ATOM 1833 N N . SER A 1 237 ? 24.125 -1.491 3.471 1 94.38 237 SER A N 1
ATOM 1834 C CA . SER A 1 237 ? 23.062 -1.963 4.355 1 94.38 237 SER A CA 1
ATOM 1835 C C . SER A 1 237 ? 21.703 -1.454 3.902 1 94.38 237 SER A C 1
ATOM 1837 O O . SER A 1 237 ? 21.609 -0.393 3.281 1 94.38 237 SER A O 1
ATOM 1839 N N . VAL A 1 238 ? 20.5 -2.131 4.094 1 95.69 238 VAL A N 1
ATOM 1840 C CA . VAL A 1 238 ? 19.141 -1.803 3.689 1 95.69 238 VAL A CA 1
ATOM 1841 C C . VAL A 1 238 ? 18.734 -0.455 4.285 1 95.69 238 VAL A C 1
ATOM 1843 O O . VAL A 1 238 ? 17.969 0.293 3.674 1 95.69 238 VAL A O 1
ATOM 1846 N N . GLY A 1 239 ? 19.312 0.073 5.293 1 94.88 239 GLY A N 1
ATOM 1847 C CA . GLY A 1 239 ? 18.969 1.306 5.984 1 94.88 239 GLY A CA 1
ATOM 1848 C C . GLY A 1 239 ? 19.938 2.438 5.703 1 94.88 239 GLY A C 1
ATOM 1849 O O . GLY A 1 239 ? 19.844 3.508 6.309 1 94.88 239 GLY A O 1
ATOM 1850 N N . HIS A 1 240 ? 20.828 2.225 4.676 1 96.5 240 HIS A N 1
ATOM 1851 C CA . HIS A 1 240 ? 21.812 3.242 4.34 1 96.5 240 HIS A CA 1
ATOM 1852 C C . HIS A 1 240 ? 21.312 4.137 3.209 1 96.5 240 HIS A C 1
ATOM 1854 O O . HIS A 1 240 ? 20.797 3.646 2.207 1 96.5 240 HIS A O 1
ATOM 1860 N N . LEU A 1 241 ? 21.406 5.445 3.381 1 95.88 241 LEU A N 1
ATOM 1861 C CA . LEU A 1 241 ? 21.156 6.43 2.332 1 95.88 241 LEU A CA 1
ATOM 1862 C C . LEU A 1 241 ? 22.469 7.031 1.836 1 95.88 241 LEU A C 1
ATOM 1864 O O . LEU A 1 241 ? 23.328 7.426 2.637 1 95.88 241 LEU A O 1
ATOM 1868 N N . ALA A 1 242 ? 22.578 7.121 0.561 1 91.56 242 ALA A N 1
ATOM 1869 C CA . ALA A 1 242 ? 23.844 7.562 -0.034 1 91.56 242 ALA A CA 1
ATOM 1870 C C . ALA A 1 242 ? 24.031 9.07 0.124 1 91.56 242 ALA A C 1
ATOM 1872 O O . ALA A 1 242 ? 25.156 9.555 0.214 1 91.56 242 ALA A O 1
ATOM 1873 N N . LYS A 1 243 ? 22.953 9.773 0.055 1 91.31 243 LYS A N 1
ATOM 1874 C CA . LYS A 1 243 ? 23 11.227 0.135 1 91.31 243 LYS A CA 1
ATOM 1875 C C . LYS A 1 243 ? 22.031 11.75 1.196 1 91.31 243 LYS A C 1
ATOM 1877 O O . LYS A 1 243 ? 20.812 11.766 0.98 1 91.31 243 LYS A O 1
ATOM 1882 N N . VAL A 1 244 ? 22.531 12.164 2.275 1 91.44 244 VAL A N 1
ATOM 1883 C CA . VAL A 1 244 ? 21.734 12.766 3.34 1 91.44 244 VAL A CA 1
ATOM 1884 C C . VAL A 1 244 ? 22.141 14.227 3.521 1 91.44 244 VAL A C 1
ATOM 1886 O O . VAL A 1 244 ? 23.328 14.547 3.574 1 91.44 244 VAL A O 1
ATOM 1889 N N . PRO A 1 245 ? 21.25 15.055 3.611 1 92.69 245 PRO A N 1
ATOM 1890 C CA . PRO A 1 245 ? 21.547 16.484 3.6 1 92.69 245 PRO A CA 1
ATOM 1891 C C . PRO A 1 245 ? 22.094 16.984 4.934 1 92.69 245 PRO A C 1
ATOM 1893 O O . PRO A 1 245 ? 22.547 18.141 5.035 1 92.69 245 PRO A O 1
ATOM 1896 N N . VAL A 1 246 ? 22.031 16.188 5.953 1 94.44 246 VAL A N 1
ATOM 1897 C CA . VAL A 1 246 ? 22.578 16.562 7.258 1 94.44 246 VAL A CA 1
ATOM 1898 C C . VAL A 1 246 ? 23.625 15.547 7.695 1 94.44 246 VAL A C 1
ATOM 1900 O O . VAL A 1 246 ? 23.719 14.461 7.117 1 94.44 246 VAL A O 1
ATOM 1903 N N . ASP A 1 247 ? 24.406 15.922 8.711 1 94.75 247 ASP A N 1
ATOM 1904 C CA . ASP A 1 247 ? 25.375 14.984 9.266 1 94.75 247 ASP A CA 1
ATOM 1905 C C . ASP A 1 247 ? 24.703 14.039 10.266 1 94.75 247 ASP A C 1
ATOM 1907 O O . ASP A 1 247 ? 24.609 14.344 11.453 1 94.75 247 ASP A O 1
ATOM 1911 N N . GLU A 1 248 ? 24.422 12.891 9.844 1 94.31 248 GLU A N 1
ATOM 1912 C CA . GLU A 1 248 ? 23.703 11.938 10.68 1 94.31 248 GLU A CA 1
ATOM 1913 C C . GLU A 1 248 ? 24.594 11.406 11.797 1 94.31 248 GLU A C 1
ATOM 1915 O O . GLU A 1 248 ? 24.094 10.875 12.797 1 94.31 248 GLU A O 1
ATOM 1920 N N . ASN A 1 249 ? 25.844 11.531 11.609 1 94.31 249 ASN A N 1
ATOM 1921 C CA . ASN A 1 249 ? 26.75 11.086 12.656 1 94.31 249 ASN A CA 1
ATOM 1922 C C . ASN A 1 249 ? 26.594 11.906 13.93 1 94.31 249 ASN A C 1
ATOM 1924 O O . ASN A 1 249 ? 26.969 11.453 15.016 1 94.31 249 ASN A O 1
ATOM 1928 N N . SER A 1 250 ? 26.094 13.031 13.742 1 95.12 250 SER A N 1
ATOM 1929 C CA . SER A 1 250 ? 25.922 13.914 14.891 1 95.12 250 SER A CA 1
ATOM 1930 C C . SER A 1 250 ? 24.625 13.617 15.625 1 95.12 250 SER A C 1
ATOM 1932 O O . SER A 1 250 ? 24.359 14.188 16.688 1 95.12 250 SER A O 1
ATOM 1934 N N . ILE A 1 251 ? 23.828 12.789 15.141 1 95.88 251 ILE A N 1
ATOM 1935 C CA . ILE A 1 251 ? 22.547 12.398 15.734 1 95.88 251 ILE A CA 1
ATOM 1936 C C . ILE A 1 251 ? 22.703 11.062 16.453 1 95.88 251 ILE A C 1
ATOM 1938 O O . ILE A 1 251 ? 23.172 10.086 15.867 1 95.88 251 ILE A O 1
ATOM 1942 N N . PRO A 1 252 ? 22.312 11.039 17.734 1 96.5 252 PRO A N 1
ATOM 1943 C CA . PRO A 1 252 ? 22.344 9.742 18.406 1 96.5 252 PRO A CA 1
ATOM 1944 C C . PRO A 1 252 ? 21.609 8.648 17.641 1 96.5 252 PRO A C 1
ATOM 1946 O O . PRO A 1 252 ? 20.547 8.914 17.062 1 96.5 252 PRO A O 1
ATOM 1949 N N . GLU A 1 253 ? 22.172 7.461 17.641 1 95.19 253 GLU A N 1
ATOM 1950 C CA . GLU A 1 253 ? 21.625 6.34 16.875 1 95.19 253 GLU A CA 1
ATOM 1951 C C . GLU A 1 253 ? 20.141 6.129 17.172 1 95.19 253 GLU A C 1
ATOM 1953 O O . GLU A 1 253 ? 19.344 5.941 16.266 1 95.19 253 GLU A O 1
ATOM 1958 N N . ALA A 1 254 ? 19.797 6.23 18.406 1 95.12 254 ALA A N 1
ATOM 1959 C CA . ALA A 1 254 ? 18.422 5.961 18.844 1 95.12 254 ALA A CA 1
ATOM 1960 C C . ALA A 1 254 ? 17.453 7.016 18.312 1 95.12 254 ALA A C 1
ATOM 1962 O O . ALA A 1 254 ? 16.25 6.805 18.281 1 95.12 254 ALA A O 1
ATOM 1963 N N . ASN A 1 255 ? 18.016 8.164 17.859 1 96.94 255 ASN A N 1
ATOM 1964 C CA . ASN A 1 255 ? 17.188 9.273 17.422 1 96.94 255 ASN A CA 1
ATOM 1965 C C . ASN A 1 255 ? 17.141 9.383 15.898 1 96.94 255 ASN A C 1
ATOM 1967 O O . ASN A 1 255 ? 16.422 10.211 15.344 1 96.94 255 ASN A O 1
ATOM 1971 N N . ARG A 1 256 ? 17.922 8.586 15.234 1 97 256 ARG A N 1
ATOM 1972 C CA . ARG A 1 256 ? 17.953 8.664 13.773 1 97 256 ARG A CA 1
ATOM 1973 C C . ARG A 1 256 ? 16.625 8.195 13.18 1 97 256 ARG A C 1
ATOM 1975 O O . ARG A 1 256 ? 16.031 7.227 13.656 1 97 256 ARG A O 1
ATOM 1982 N N . VAL A 1 257 ? 16.156 8.844 12.188 1 96.81 257 VAL A N 1
ATOM 1983 C CA . VAL A 1 257 ? 14.82 8.586 11.641 1 96.81 257 VAL A CA 1
ATOM 1984 C C . VAL A 1 257 ? 14.852 7.293 10.828 1 96.81 257 VAL A C 1
ATOM 1986 O O . VAL A 1 257 ? 15.75 7.082 10.016 1 96.81 257 VAL A O 1
ATOM 1989 N N . PRO A 1 258 ? 13.883 6.379 11.047 1 97.75 258 PRO A N 1
ATOM 1990 C CA . PRO A 1 258 ? 13.773 5.195 10.188 1 97.75 258 PRO A CA 1
ATOM 1991 C C . PRO A 1 258 ? 13.555 5.543 8.719 1 97.75 258 PRO A C 1
ATOM 1993 O O . PRO A 1 258 ? 13 6.602 8.414 1 97.75 258 PRO A O 1
ATOM 1996 N N . ARG A 1 259 ? 14 4.656 7.855 1 97.94 259 ARG A N 1
ATOM 1997 C CA . ARG A 1 259 ? 13.984 4.938 6.426 1 97.94 259 ARG A CA 1
ATOM 1998 C C . ARG A 1 259 ? 12.664 4.5 5.797 1 97.94 259 ARG A C 1
ATOM 2000 O O . ARG A 1 259 ? 12.289 4.988 4.727 1 97.94 259 ARG A O 1
ATOM 2007 N N . ALA A 1 260 ? 12.016 3.596 6.41 1 98.56 260 ALA A N 1
ATOM 2008 C CA . ALA A 1 260 ? 10.727 3.127 5.906 1 98.56 260 ALA A CA 1
ATOM 2009 C C . ALA A 1 260 ? 9.867 2.561 7.031 1 98.56 260 ALA A C 1
ATOM 2011 O O . ALA A 1 260 ? 10.391 2.104 8.055 1 98.56 260 ALA A O 1
ATOM 2012 N N . HIS A 1 261 ? 8.609 2.623 6.887 1 98.75 261 HIS A N 1
ATOM 2013 C CA . HIS A 1 261 ? 7.625 2.045 7.793 1 98.75 261 HIS A CA 1
ATOM 2014 C C . HIS A 1 261 ? 6.523 1.321 7.023 1 98.75 261 HIS A C 1
ATOM 2016 O O . HIS A 1 261 ? 6.145 1.745 5.93 1 98.75 261 HIS A O 1
ATOM 2022 N N . VAL A 1 262 ? 6.074 0.23 7.559 1 98.69 262 VAL A N 1
ATOM 2023 C CA . VAL A 1 262 ? 4.77 -0.332 7.227 1 98.69 262 VAL A CA 1
ATOM 2024 C C . VAL A 1 262 ? 3.893 -0.382 8.477 1 98.69 262 VAL A C 1
ATOM 2026 O O . VAL A 1 262 ? 4.379 -0.674 9.57 1 98.69 262 VAL A O 1
ATOM 2029 N N . ALA A 1 263 ? 2.666 -0.047 8.312 1 98.81 263 ALA A N 1
ATOM 2030 C CA . ALA A 1 263 ? 1.725 -0.088 9.43 1 98.81 263 ALA A CA 1
ATOM 2031 C C . ALA A 1 263 ? 0.341 -0.531 8.961 1 98.81 263 ALA A C 1
ATOM 2033 O O . ALA A 1 263 ? -0.012 -0.357 7.793 1 98.81 263 ALA A O 1
ATOM 2034 N N . SER A 1 264 ? -0.401 -1.122 9.812 1 98.69 264 SER A N 1
ATOM 2035 C CA . SER A 1 264 ? -1.795 -1.474 9.562 1 98.69 264 SER A CA 1
ATOM 2036 C C . SER A 1 264 ? -2.617 -1.438 10.844 1 98.69 264 SER A C 1
ATOM 2038 O O . SER A 1 264 ? -2.061 -1.481 11.945 1 98.69 264 SER A O 1
ATOM 2040 N N . TRP A 1 265 ? -3.871 -1.291 10.727 1 98.75 265 TRP A N 1
ATOM 2041 C CA . TRP A 1 265 ? -4.793 -1.248 11.859 1 98.75 265 TRP A CA 1
ATOM 2042 C C . TRP A 1 265 ? -6.219 -1.554 11.414 1 98.75 265 TRP A C 1
ATOM 2044 O O . TRP A 1 265 ? -6.504 -1.598 10.211 1 98.75 265 TRP A O 1
ATOM 2054 N N . TYR A 1 266 ? -7.062 -1.83 12.398 1 98.75 266 TYR A N 1
ATOM 2055 C CA . TYR A 1 266 ? -8.5 -1.803 12.18 1 98.75 266 TYR A CA 1
ATOM 2056 C C . TYR A 1 266 ? -9.078 -0.43 12.508 1 98.75 266 TYR A C 1
ATOM 2058 O O . TYR A 1 266 ? -8.672 0.201 13.492 1 98.75 266 TYR A O 1
ATOM 2066 N N . PHE A 1 267 ? -9.938 0.005 11.68 1 98.75 267 PHE A N 1
ATOM 2067 C CA . PHE A 1 267 ? -10.867 1.04 12.133 1 98.75 267 PHE A CA 1
ATOM 2068 C C . PHE A 1 267 ? -11.93 0.455 13.055 1 98.75 267 PHE A C 1
ATOM 2070 O O . PHE A 1 267 ? -12.125 -0.761 13.086 1 98.75 267 PHE A O 1
ATOM 2077 N N . GLU A 1 268 ? -12.586 1.328 13.805 1 98.31 268 GLU A N 1
ATOM 2078 C CA . GLU A 1 268 ? -13.68 0.872 14.664 1 98.31 268 GLU A CA 1
ATOM 2079 C C . GLU A 1 268 ? -14.797 0.235 13.844 1 98.31 268 GLU A C 1
ATOM 2081 O O . GLU A 1 268 ? -15.492 -0.658 14.328 1 98.31 268 GLU A O 1
ATOM 2086 N N . SER A 1 269 ? -14.969 0.591 12.586 1 97.56 269 SER A N 1
ATOM 2087 C CA . SER A 1 269 ? -15.977 0.047 11.688 1 97.56 269 SER A CA 1
ATOM 2088 C C . SER A 1 269 ? -15.664 -1.398 11.312 1 97.56 269 SER A C 1
ATOM 2090 O O . SER A 1 269 ? -16.531 -2.109 10.789 1 97.56 269 SER A O 1
ATOM 2092 N N . GLY A 1 270 ? -14.43 -1.81 11.477 1 97.94 270 GLY A N 1
ATOM 2093 C CA . GLY A 1 270 ? -13.977 -3.121 11.047 1 97.94 270 GLY A CA 1
ATOM 2094 C C . GLY A 1 270 ? -13.18 -3.08 9.758 1 97.94 270 GLY A C 1
ATOM 2095 O O . GLY A 1 270 ? -12.594 -4.086 9.344 1 97.94 270 GLY A O 1
ATOM 2096 N N . ALA A 1 271 ? -13.125 -1.931 9.117 1 98.69 271 ALA A N 1
ATOM 2097 C CA . ALA A 1 271 ? -12.32 -1.761 7.91 1 98.69 271 ALA A CA 1
ATOM 2098 C C . ALA A 1 271 ? -10.836 -1.846 8.227 1 98.69 271 ALA A C 1
ATOM 2100 O O . ALA A 1 271 ? -10.43 -1.709 9.383 1 98.69 271 ALA A O 1
ATOM 2101 N N . LEU A 1 272 ? -10.094 -2.078 7.223 1 98.81 272 LEU A N 1
ATOM 2102 C CA . LEU A 1 272 ? -8.641 -2.152 7.367 1 98.81 272 LEU A CA 1
ATOM 2103 C C . LEU A 1 272 ? -7.984 -0.849 6.93 1 98.81 272 LEU A C 1
ATOM 2105 O O . LEU A 1 272 ? -8.406 -0.236 5.945 1 98.81 272 LEU A O 1
ATOM 2109 N N . GLY A 1 273 ? -6.992 -0.444 7.648 1 98.81 273 GLY A N 1
ATOM 2110 C CA . GLY A 1 273 ? -6.078 0.607 7.227 1 98.81 273 GLY A CA 1
ATOM 2111 C C . GLY A 1 273 ? -4.652 0.124 7.055 1 98.81 273 GLY A C 1
ATOM 2112 O O . GLY A 1 273 ? -4.203 -0.771 7.773 1 98.81 273 GLY A O 1
ATOM 2113 N N . SER A 1 274 ? -3.98 0.669 6.121 1 98.56 274 SER A N 1
ATOM 2114 C CA . SER A 1 274 ? -2.561 0.406 5.914 1 98.56 274 SER A CA 1
ATOM 2115 C C . SER A 1 274 ? -1.816 1.673 5.508 1 98.56 274 SER A C 1
ATOM 2117 O O . SER A 1 274 ? -2.369 2.525 4.809 1 98.56 274 SER A O 1
ATOM 2119 N N . LEU A 1 275 ? -0.62 1.849 5.965 1 98.75 275 LEU A N 1
ATOM 2120 C CA . LEU A 1 275 ? 0.227 3 5.676 1 98.75 275 LEU A CA 1
ATOM 2121 C C . LEU A 1 275 ? 1.667 2.568 5.426 1 98.75 275 LEU A C 1
ATOM 2123 O O . LEU A 1 275 ? 2.238 1.812 6.215 1 98.75 275 LEU A O 1
ATOM 2127 N N . VAL A 1 276 ? 2.193 2.93 4.293 1 98.69 276 VAL A N 1
ATOM 2128 C CA . VAL A 1 276 ? 3.605 2.74 3.973 1 98.69 276 VAL A CA 1
ATOM 2129 C C . VAL A 1 276 ? 4.289 4.098 3.828 1 98.69 276 VAL A C 1
ATOM 2131 O O . VAL A 1 276 ? 3.814 4.965 3.09 1 98.69 276 VAL A O 1
ATOM 2134 N N . HIS A 1 277 ? 5.293 4.285 4.555 1 98.44 277 HIS A N 1
ATOM 2135 C CA . HIS A 1 277 ? 6.082 5.508 4.461 1 98.44 277 HIS A CA 1
ATOM 2136 C C . HIS A 1 277 ? 7.535 5.203 4.109 1 98.44 277 HIS A C 1
ATOM 2138 O O . HIS A 1 277 ? 8.117 4.242 4.621 1 98.44 277 HIS A O 1
ATOM 2144 N N . GLY A 1 278 ? 8.102 6 3.205 1 97.69 278 GLY A N 1
ATOM 2145 C CA . GLY A 1 278 ? 9.516 5.898 2.879 1 97.69 278 GLY A CA 1
ATOM 2146 C C . GLY A 1 278 ? 10.211 7.246 2.822 1 97.69 278 GLY A C 1
ATOM 2147 O O . GLY A 1 278 ? 9.633 8.227 2.35 1 97.69 278 GLY A O 1
ATOM 2148 N N . ALA A 1 279 ? 11.344 7.344 3.375 1 96.81 279 ALA A N 1
ATOM 2149 C CA . ALA A 1 279 ? 12.289 8.438 3.131 1 96.81 279 ALA A CA 1
ATOM 2150 C C . ALA A 1 279 ? 13.391 8 2.176 1 96.81 279 ALA A C 1
ATOM 2152 O O . ALA A 1 279 ? 14.555 7.895 2.57 1 96.81 279 ALA A O 1
ATOM 2153 N N . LEU A 1 280 ? 12.953 7.812 0.875 1 96.62 280 LEU A N 1
ATOM 2154 C CA . LEU A 1 280 ? 13.852 7.102 -0.023 1 96.62 280 LEU A CA 1
ATOM 2155 C C . LEU A 1 280 ? 13.953 7.809 -1.371 1 96.62 280 LEU A C 1
ATOM 2157 O O . LEU A 1 280 ? 14.773 7.438 -2.213 1 96.62 280 LEU A O 1
ATOM 2161 N N . HIS A 1 281 ? 13.07 8.805 -1.599 1 94.62 281 HIS A N 1
ATOM 2162 C CA . HIS A 1 281 ? 13.086 9.516 -2.869 1 94.62 281 HIS A CA 1
ATOM 2163 C C . HIS A 1 281 ? 14.102 10.648 -2.854 1 94.62 281 HIS A C 1
ATOM 2165 O O . HIS A 1 281 ? 14.117 11.469 -1.931 1 94.62 281 HIS A O 1
ATOM 2171 N N . GLN A 1 282 ? 14.938 10.633 -3.871 1 91.94 282 GLN A N 1
ATOM 2172 C CA . GLN A 1 282 ? 15.805 11.789 -4.086 1 91.94 282 GLN A CA 1
ATOM 2173 C C . GLN A 1 282 ? 15.117 12.836 -4.961 1 91.94 282 GLN A C 1
ATOM 2175 O O . GLN A 1 282 ? 14.195 12.516 -5.711 1 91.94 282 GLN A O 1
ATOM 2180 N N . GLY A 1 283 ? 15.398 14.062 -4.785 1 89.06 283 GLY A N 1
ATOM 2181 C CA . GLY A 1 283 ? 14.742 15.141 -5.504 1 89.06 283 GLY A CA 1
ATOM 2182 C C . GLY A 1 283 ? 13.828 15.977 -4.621 1 89.06 283 GLY A C 1
ATOM 2183 O O . GLY A 1 283 ? 14.062 16.094 -3.416 1 89.06 283 GLY A O 1
ATOM 2184 N N . MET A 1 284 ? 12.727 16.594 -5.273 1 87.94 284 MET A N 1
ATOM 2185 C CA . MET A 1 284 ? 11.914 17.562 -4.527 1 87.94 284 MET A CA 1
ATOM 2186 C C . MET A 1 284 ? 10.453 17.141 -4.504 1 87.94 284 MET A C 1
ATOM 2188 O O . MET A 1 284 ? 9.695 17.562 -3.633 1 87.94 284 MET A O 1
ATOM 2192 N N . LYS A 1 285 ? 10.102 16.344 -5.445 1 88.25 285 LYS A N 1
ATOM 2193 C CA . LYS A 1 285 ? 8.688 16.031 -5.605 1 88.25 285 LYS A CA 1
ATOM 2194 C C . LYS A 1 285 ? 8.25 14.938 -4.629 1 88.25 285 LYS A C 1
ATOM 2196 O O . LYS A 1 285 ? 8.906 13.898 -4.527 1 88.25 285 LYS A O 1
ATOM 2201 N N . TYR A 1 286 ? 7.184 15.227 -3.936 1 87.5 286 TYR A N 1
ATOM 2202 C CA . TYR A 1 286 ? 6.582 14.227 -3.066 1 87.5 286 TYR A CA 1
ATOM 2203 C C . TYR A 1 286 ? 5.906 13.125 -3.885 1 87.5 286 TYR A C 1
ATOM 2205 O O . TYR A 1 286 ? 5.41 13.383 -4.984 1 87.5 286 TYR A O 1
ATOM 2213 N N . ASP A 1 287 ? 6.02 11.984 -3.363 1 92.62 287 ASP A N 1
ATOM 2214 C CA . ASP A 1 287 ? 5.305 10.844 -3.922 1 92.62 287 ASP A CA 1
ATOM 2215 C C . ASP A 1 287 ? 4.363 10.219 -2.889 1 92.62 287 ASP A C 1
ATOM 2217 O O . ASP A 1 287 ? 4.805 9.5 -1.996 1 92.62 287 ASP A O 1
ATOM 2221 N N . ALA A 1 288 ? 3.094 10.57 -3.002 1 95.56 288 ALA A N 1
ATOM 2222 C CA . ALA A 1 288 ? 2.104 10.094 -2.041 1 95.56 288 ALA A CA 1
ATOM 2223 C C . ALA A 1 288 ? 0.799 9.711 -2.736 1 95.56 288 ALA A C 1
ATOM 2225 O O . ALA A 1 288 ? 0.479 10.25 -3.801 1 95.56 288 ALA A O 1
ATOM 2226 N N . SER A 1 289 ? 0.086 8.789 -2.145 1 96.38 289 SER A N 1
ATOM 2227 C CA . SER A 1 289 ? -1.196 8.344 -2.682 1 96.38 289 SER A CA 1
ATOM 2228 C C . SER A 1 289 ? -2.068 7.73 -1.592 1 96.38 289 SER A C 1
ATOM 2230 O O . SER A 1 289 ? -1.571 7.352 -0.529 1 96.38 289 SER A O 1
ATOM 2232 N N . ILE A 1 290 ? -3.336 7.711 -1.783 1 98 290 ILE A N 1
ATOM 2233 C CA . ILE A 1 290 ? -4.305 6.973 -0.978 1 98 290 ILE A CA 1
ATOM 2234 C C . ILE A 1 290 ? -5.219 6.156 -1.888 1 98 290 ILE A C 1
ATOM 2236 O O . ILE A 1 290 ? -5.637 6.629 -2.945 1 98 290 ILE A O 1
ATOM 2240 N N . GLU A 1 291 ? -5.402 4.992 -1.521 1 98.12 291 GLU A N 1
ATOM 2241 C CA . GLU A 1 291 ? -6.383 4.145 -2.193 1 98.12 291 GLU A CA 1
ATOM 2242 C C . GLU A 1 291 ? -7.492 3.717 -1.234 1 98.12 291 GLU A C 1
ATOM 2244 O O . GLU A 1 291 ? -7.219 3.244 -0.13 1 98.12 291 GLU A O 1
ATOM 2249 N N . ILE A 1 292 ? -8.703 3.895 -1.657 1 98.62 292 ILE A N 1
ATOM 2250 C CA . ILE A 1 292 ? -9.891 3.539 -0.888 1 98.62 292 ILE A CA 1
ATOM 2251 C C . ILE A 1 292 ? -10.695 2.48 -1.64 1 98.62 292 ILE A C 1
ATOM 2253 O O . ILE A 1 292 ? -11.023 2.658 -2.814 1 98.62 292 ILE A O 1
ATOM 2257 N N . MET A 1 293 ? -11.008 1.438 -0.916 1 97.88 293 MET A N 1
ATOM 2258 C CA . MET A 1 293 ? -11.734 0.343 -1.556 1 97.88 293 MET A CA 1
ATOM 2259 C C . MET A 1 293 ? -13.023 0.025 -0.801 1 97.88 293 MET A C 1
ATOM 2261 O O . MET A 1 293 ? -13.016 -0.08 0.427 1 97.88 293 MET A O 1
ATOM 2265 N N . ALA A 1 294 ? -14.039 -0.051 -1.502 1 97.25 294 ALA A N 1
ATOM 2266 C CA . ALA A 1 294 ? -15.352 -0.52 -1.071 1 97.25 294 ALA A CA 1
ATOM 2267 C C . ALA A 1 294 ? -15.953 -1.479 -2.094 1 97.25 294 ALA A C 1
ATOM 2269 O O . ALA A 1 294 ? -15.359 -1.73 -3.145 1 97.25 294 ALA A O 1
ATOM 2270 N N . ASP A 1 295 ? -17.078 -2.111 -1.727 1 96 295 ASP A N 1
ATOM 2271 C CA . ASP A 1 295 ? -17.766 -3.006 -2.66 1 96 295 ASP A CA 1
ATOM 2272 C C . ASP A 1 295 ? -18.125 -2.281 -3.957 1 96 295 ASP A C 1
ATOM 2274 O O . ASP A 1 295 ? -19 -1.425 -3.973 1 96 295 ASP A O 1
ATOM 2278 N N . GLY A 1 296 ? -17.375 -2.619 -5.027 1 94.88 296 GLY A N 1
ATOM 2279 C CA . GLY A 1 296 ? -17.672 -2.08 -6.348 1 94.88 296 GLY A CA 1
ATOM 2280 C C . GLY A 1 296 ? -17.156 -0.664 -6.535 1 94.88 296 GLY A C 1
ATOM 2281 O O . GLY A 1 296 ? -17.609 0.051 -7.43 1 94.88 296 GLY A O 1
ATOM 2282 N N . LEU A 1 297 ? -16.266 -0.232 -5.676 1 96.44 297 LEU A N 1
ATOM 2283 C CA . LEU A 1 297 ? -15.75 1.13 -5.777 1 96.44 297 LEU A CA 1
ATOM 2284 C C . LEU A 1 297 ? -14.281 1.186 -5.383 1 96.44 297 LEU A C 1
ATOM 2286 O O . LEU A 1 297 ? -13.883 0.627 -4.355 1 96.44 297 LEU A O 1
ATOM 2290 N N . ARG A 1 298 ? -13.492 1.778 -6.195 1 97.06 298 ARG A N 1
ATOM 2291 C CA . ARG A 1 298 ? -12.109 2.105 -5.895 1 97.06 298 ARG A CA 1
ATOM 2292 C C . ARG A 1 298 ? -11.812 3.576 -6.172 1 97.06 298 ARG A C 1
ATOM 2294 O O . ARG A 1 298 ? -12.141 4.086 -7.246 1 97.06 298 ARG A O 1
ATOM 2301 N N . ILE A 1 299 ? -11.281 4.262 -5.23 1 98.25 299 ILE A N 1
ATOM 2302 C CA . ILE A 1 299 ? -10.836 5.645 -5.383 1 98.25 299 ILE A CA 1
ATOM 2303 C C . ILE A 1 299 ? -9.344 5.746 -5.09 1 98.25 299 ILE A C 1
ATOM 2305 O O . ILE A 1 299 ? -8.875 5.266 -4.059 1 98.25 299 ILE A O 1
ATOM 2309 N N . GLU A 1 300 ? -8.625 6.293 -5.996 1 97.88 300 GLU A N 1
ATOM 2310 C CA . GLU A 1 300 ? -7.211 6.562 -5.773 1 97.88 300 GLU A CA 1
ATOM 2311 C C . GLU A 1 300 ? -6.91 8.055 -5.867 1 97.88 300 GLU A C 1
ATOM 2313 O O . GLU A 1 300 ? -7.309 8.719 -6.828 1 97.88 300 GLU A O 1
ATOM 2318 N N . VAL A 1 301 ? -6.266 8.547 -4.848 1 98.19 301 VAL A N 1
ATOM 2319 C CA . VAL A 1 301 ? -5.746 9.906 -4.883 1 98.19 301 VAL A CA 1
ATOM 2320 C C . VAL A 1 301 ? -4.32 9.906 -5.43 1 98.19 301 VAL A C 1
ATOM 2322 O O . VAL A 1 301 ? -3.426 9.297 -4.844 1 98.19 301 VAL A O 1
ATOM 2325 N N . VAL A 1 302 ? -4.137 10.609 -6.512 1 95.62 302 VAL A N 1
ATOM 2326 C CA . VAL A 1 302 ? -2.83 10.695 -7.152 1 95.62 302 VAL A CA 1
ATOM 2327 C C . VAL A 1 302 ? -2.271 12.109 -6.992 1 95.62 302 VAL A C 1
ATOM 2329 O O . VAL A 1 302 ? -2.988 13.094 -7.188 1 95.62 302 VAL A O 1
ATOM 2332 N N . GLU A 1 303 ? -1.072 12.258 -6.531 1 93.31 303 GLU A N 1
ATOM 2333 C CA . GLU A 1 303 ? -0.335 13.5 -6.367 1 93.31 303 GLU A CA 1
ATOM 2334 C C . GLU A 1 303 ? -1.137 14.516 -5.547 1 93.31 303 GLU A C 1
ATOM 2336 O O . GLU A 1 303 ? -1.351 15.648 -5.984 1 93.31 303 GLU A O 1
ATOM 2341 N N . PRO A 1 304 ? -1.464 14.133 -4.383 1 95.69 304 PRO A N 1
ATOM 2342 C CA . PRO A 1 304 ? -2.311 15 -3.562 1 95.69 304 PRO A CA 1
ATOM 2343 C C . PRO A 1 304 ? -1.646 16.344 -3.236 1 95.69 304 PRO A C 1
ATOM 2345 O O . PRO A 1 304 ? -2.334 17.312 -2.928 1 95.69 304 PRO A O 1
ATOM 2348 N N . TYR A 1 305 ? -0.287 16.484 -3.328 1 92.31 305 TYR A N 1
ATOM 2349 C CA . TYR A 1 305 ? 0.437 17.688 -2.973 1 92.31 305 TYR A CA 1
ATOM 2350 C C . TYR A 1 305 ? 0.643 18.578 -4.191 1 92.31 305 TYR A C 1
ATOM 2352 O O . TYR A 1 305 ? 1.154 19.703 -4.074 1 92.31 305 TYR A O 1
ATOM 2360 N N . SER A 1 306 ? 0.224 18.109 -5.332 1 91.38 306 SER A N 1
ATOM 2361 C CA . SER A 1 306 ? 0.481 18.875 -6.551 1 91.38 306 SER A CA 1
ATOM 2362 C C . SER A 1 306 ? -0.543 19.984 -6.734 1 91.38 306 SER A C 1
ATOM 2364 O O . SER A 1 306 ? -1.476 20.109 -5.938 1 91.38 306 SER A O 1
ATOM 2366 N N . ASP A 1 307 ? -0.276 20.781 -7.793 1 92.06 307 ASP A N 1
ATOM 2367 C CA . ASP A 1 307 ? -1.198 21.859 -8.133 1 92.06 307 ASP A CA 1
ATOM 2368 C C . ASP A 1 307 ? -2.461 21.312 -8.797 1 92.06 307 ASP A C 1
ATOM 2370 O O . ASP A 1 307 ? -3.422 22.062 -9.016 1 92.06 307 ASP A O 1
ATOM 2374 N N . CYS A 1 308 ? -2.408 20.047 -9.07 1 95.69 308 CYS A N 1
ATOM 2375 C CA . CYS A 1 308 ? -3.57 19.438 -9.711 1 95.69 308 CYS A CA 1
ATOM 2376 C C . CYS A 1 308 ? -3.758 18 -9.25 1 95.69 308 CYS A C 1
ATOM 2378 O O . CYS A 1 308 ? -3.547 17.062 -10.016 1 95.69 308 CYS A O 1
ATOM 2380 N N . PRO A 1 309 ? -4.199 17.75 -8.008 1 96.81 309 PRO A N 1
ATOM 2381 C CA . PRO A 1 309 ? -4.516 16.391 -7.57 1 96.81 309 PRO A CA 1
ATOM 2382 C C . PRO A 1 309 ? -5.52 15.695 -8.484 1 96.81 309 PRO A C 1
ATOM 2384 O O . PRO A 1 309 ? -6.344 16.359 -9.117 1 96.81 309 PRO A O 1
ATOM 2387 N N . ILE A 1 310 ? -5.402 14.398 -8.602 1 97.75 310 ILE A N 1
ATOM 2388 C CA . ILE A 1 310 ? -6.27 13.609 -9.469 1 97.75 310 ILE A CA 1
ATOM 2389 C C . ILE A 1 310 ? -6.926 12.492 -8.656 1 97.75 310 ILE A C 1
ATOM 2391 O O . ILE A 1 310 ? -6.27 11.844 -7.84 1 97.75 310 ILE A O 1
ATOM 2395 N N . LEU A 1 311 ? -8.219 12.344 -8.836 1 98.44 311 LEU A N 1
ATOM 2396 C CA . LEU A 1 311 ? -8.898 11.133 -8.375 1 98.44 311 LEU A CA 1
ATOM 2397 C C . LEU A 1 311 ? -9.109 10.156 -9.531 1 98.44 311 LEU A C 1
ATOM 2399 O O . LEU A 1 311 ? -9.656 10.531 -10.57 1 98.44 311 LEU A O 1
ATOM 2403 N N . LYS A 1 312 ? -8.586 9.016 -9.383 1 97.75 312 LYS A N 1
ATOM 2404 C CA . LYS A 1 312 ? -8.984 7.91 -10.25 1 97.75 312 LYS A CA 1
ATOM 2405 C C . LYS A 1 312 ? -10.086 7.078 -9.602 1 97.75 312 LYS A C 1
ATOM 2407 O O . LYS A 1 312 ? -9.914 6.562 -8.492 1 97.75 312 LYS A O 1
ATOM 2412 N N . VAL A 1 313 ? -11.195 6.984 -10.289 1 97.88 313 VAL A N 1
ATOM 2413 C CA . VAL A 1 313 ? -12.367 6.332 -9.719 1 97.88 313 VAL A CA 1
ATOM 2414 C C . VAL A 1 313 ? -12.805 5.18 -10.617 1 97.88 313 VAL A C 1
ATOM 2416 O O . VAL A 1 313 ? -12.992 5.363 -11.82 1 97.88 313 VAL A O 1
ATOM 2419 N N . ARG A 1 314 ? -12.859 4.047 -10.07 1 96 314 ARG A N 1
ATOM 2420 C CA . ARG A 1 314 ? -13.438 2.889 -10.742 1 96 314 ARG A CA 1
ATOM 2421 C C . ARG A 1 314 ? -14.711 2.424 -10.039 1 96 314 ARG A C 1
ATOM 2423 O O . ARG A 1 314 ? -14.664 2.045 -8.867 1 96 314 ARG A O 1
ATOM 2430 N N . GLU A 1 315 ? -15.805 2.471 -10.742 1 94.06 315 GLU A N 1
ATOM 2431 C CA . GLU A 1 315 ? -17.094 2.1 -10.164 1 94.06 315 GLU A CA 1
ATOM 2432 C C . GLU A 1 315 ? -17.641 0.83 -10.805 1 94.06 315 GLU A C 1
ATOM 2434 O O . GLU A 1 315 ? -17.172 0.416 -11.875 1 94.06 315 GLU A O 1
ATOM 2439 N N . ALA A 1 316 ? -18.625 0.291 -10.062 1 91.12 316 ALA A N 1
ATOM 2440 C CA . ALA A 1 316 ? -19.328 -0.87 -10.617 1 91.12 316 ALA A CA 1
ATOM 2441 C C . ALA A 1 316 ? -19.875 -0.564 -12 1 91.12 316 ALA A C 1
ATOM 2443 O O . ALA A 1 316 ? -20.469 0.498 -12.219 1 91.12 316 ALA A O 1
ATOM 2444 N N . GLY A 1 317 ? -19.656 -1.521 -12.93 1 86.94 317 GLY A N 1
ATOM 2445 C CA . GLY A 1 317 ? -20.172 -1.353 -14.289 1 86.94 317 GLY A CA 1
ATOM 2446 C C . GLY A 1 317 ? -19.141 -0.774 -15.234 1 86.94 317 GLY A C 1
ATOM 2447 O O . GLY A 1 317 ? -19.359 -0.733 -16.453 1 86.94 317 GLY A O 1
ATOM 2448 N N . SER A 1 318 ? -18.031 -0.288 -14.656 1 88.94 318 SER A N 1
ATOM 2449 C CA . SER A 1 318 ? -16.953 0.24 -15.5 1 88.94 318 SER A CA 1
ATOM 2450 C C . SER A 1 318 ? -15.68 -0.577 -15.352 1 88.94 318 SER A C 1
ATOM 2452 O O . SER A 1 318 ? -15.375 -1.065 -14.258 1 88.94 318 SER A O 1
ATOM 2454 N N . GLU A 1 319 ? -14.883 -0.68 -16.5 1 89.19 319 GLU A N 1
ATOM 2455 C CA . GLU A 1 319 ? -13.594 -1.37 -16.453 1 89.19 319 GLU A CA 1
ATOM 2456 C C . GLU A 1 319 ? -12.438 -0.377 -16.422 1 89.19 319 GLU A C 1
ATOM 2458 O O . GLU A 1 319 ? -11.305 -0.751 -16.109 1 89.19 319 GLU A O 1
ATOM 2463 N N . ASP A 1 320 ? -12.805 0.815 -16.672 1 90.44 320 ASP A N 1
ATOM 2464 C CA . ASP A 1 320 ? -11.75 1.825 -16.75 1 90.44 320 ASP A CA 1
ATOM 2465 C C . ASP A 1 320 ? -11.867 2.836 -15.617 1 90.44 320 ASP A C 1
ATOM 2467 O O . ASP A 1 320 ? -12.953 3.059 -15.086 1 90.44 320 ASP A O 1
ATOM 2471 N N . ASP A 1 321 ? -10.75 3.393 -15.242 1 93.19 321 ASP A N 1
ATOM 2472 C CA . ASP A 1 321 ? -10.734 4.473 -14.258 1 93.19 321 ASP A CA 1
ATOM 2473 C C . ASP A 1 321 ? -11.188 5.789 -14.883 1 93.19 321 ASP A C 1
ATOM 2475 O O . ASP A 1 321 ? -10.758 6.137 -15.992 1 93.19 321 ASP A O 1
ATOM 2479 N N . LYS A 1 322 ? -12.133 6.422 -14.219 1 96.56 322 LYS A N 1
ATOM 2480 C CA . LYS A 1 322 ? -12.445 7.816 -14.531 1 96.56 322 LYS A CA 1
ATOM 2481 C C . LYS A 1 322 ? -11.555 8.773 -13.742 1 96.56 322 LYS A C 1
ATOM 2483 O O . LYS A 1 322 ? -11.375 8.609 -12.531 1 96.56 322 LYS A O 1
ATOM 2488 N N . GLU A 1 323 ? -11 9.688 -14.461 1 97.62 323 GLU A N 1
ATOM 2489 C CA . GLU A 1 323 ? -10.133 10.656 -13.797 1 97.62 323 GLU A CA 1
ATOM 2490 C C . GLU A 1 323 ? -10.867 11.961 -13.523 1 97.62 323 GLU A C 1
ATOM 2492 O O . GLU A 1 323 ? -11.516 12.516 -14.414 1 97.62 323 GLU A O 1
ATOM 2497 N N . LEU A 1 324 ? -10.852 12.383 -12.328 1 98.25 324 LEU A N 1
ATOM 2498 C CA . LEU A 1 324 ? -11.305 13.711 -11.922 1 98.25 324 LEU A CA 1
ATOM 2499 C C . LEU A 1 324 ? -10.133 14.578 -11.484 1 98.25 324 LEU A C 1
ATOM 2501 O O . LEU A 1 324 ? -9.367 14.195 -10.602 1 98.25 324 LEU A O 1
ATOM 2505 N N . LYS A 1 325 ? -9.977 15.734 -12.141 1 98 325 LYS A N 1
ATOM 2506 C CA . LYS A 1 325 ? -8.867 16.641 -11.844 1 98 325 LYS A CA 1
ATOM 2507 C C . LYS A 1 325 ? -9.328 17.812 -10.992 1 98 325 LYS A C 1
ATOM 2509 O O . LYS A 1 325 ? -10.461 18.281 -11.141 1 98 325 LYS A O 1
ATOM 2514 N N . PHE A 1 326 ? -8.469 18.266 -10.164 1 97.94 326 PHE A N 1
ATOM 2515 C CA . PHE A 1 326 ? -8.773 19.375 -9.281 1 97.94 326 PHE A CA 1
ATOM 2516 C C . PHE A 1 326 ? -7.695 20.453 -9.367 1 97.94 326 PHE A C 1
ATOM 2518 O O . PHE A 1 326 ? -6.949 20.672 -8.414 1 97.94 326 PHE A O 1
ATOM 2525 N N . PRO A 1 327 ? -7.652 21.188 -10.516 1 96.44 327 PRO A N 1
ATOM 2526 C CA . PRO A 1 327 ? -6.602 22.188 -10.703 1 96.44 327 PRO A CA 1
ATOM 2527 C C . PRO A 1 327 ? -6.816 23.422 -9.836 1 96.44 327 PRO A C 1
ATOM 2529 O O . PRO A 1 327 ? -7.953 23.859 -9.641 1 96.44 327 PRO A O 1
ATOM 2532 N N . GLY A 1 328 ? -5.77 23.969 -9.359 1 93.44 328 GLY A N 1
ATOM 2533 C CA . GLY A 1 328 ? -5.77 25.281 -8.727 1 93.44 328 GLY A CA 1
ATOM 2534 C C . GLY A 1 328 ? -6.398 25.266 -7.344 1 93.44 328 GLY A C 1
ATOM 2535 O O . GLY A 1 328 ? -6.805 26.312 -6.836 1 93.44 328 GLY A O 1
ATOM 2536 N N . ASP A 1 329 ? -6.535 24.062 -6.727 1 92.19 329 ASP A N 1
ATOM 2537 C CA . ASP A 1 329 ? -7.117 23.984 -5.391 1 92.19 329 ASP A CA 1
ATOM 2538 C C . ASP A 1 329 ? -6.09 24.344 -4.32 1 92.19 329 ASP A C 1
ATOM 2540 O O . ASP A 1 329 ? -5.188 23.547 -4.031 1 92.19 329 ASP A O 1
ATOM 2544 N N . ASP A 1 330 ? -6.156 25.5 -3.729 1 94.31 330 ASP A N 1
ATOM 2545 C CA . ASP A 1 330 ? -5.281 25.875 -2.621 1 94.31 330 ASP A CA 1
ATOM 2546 C C . ASP A 1 330 ? -5.926 25.547 -1.277 1 94.31 330 ASP A C 1
ATOM 2548 O O . ASP A 1 330 ? -6.531 26.406 -0.644 1 94.31 330 ASP A O 1
ATOM 2552 N N . MET A 1 331 ? -5.742 24.359 -0.843 1 95.88 331 MET A N 1
ATOM 2553 C CA . MET A 1 331 ? -6.367 23.844 0.376 1 95.88 331 MET A CA 1
ATOM 2554 C C . MET A 1 331 ? -5.867 24.609 1.6 1 95.88 331 MET A C 1
ATOM 2556 O O . MET A 1 331 ? -6.594 24.75 2.584 1 95.88 331 MET A O 1
ATOM 2560 N N . TYR A 1 332 ? -4.652 25.188 1.578 1 96.19 332 TYR A N 1
ATOM 2561 C CA . TYR A 1 332 ? -4.117 25.984 2.674 1 96.19 332 TYR A CA 1
ATOM 2562 C C . TYR A 1 332 ? -4.871 27.312 2.805 1 96.19 332 TYR A C 1
ATOM 2564 O O . TYR A 1 332 ? -5.219 27.719 3.912 1 96.19 332 TYR A O 1
ATOM 2572 N N . LEU A 1 333 ? -5.066 27.938 1.668 1 96.88 333 LEU A N 1
ATOM 2573 C CA . LEU A 1 333 ? -5.82 29.188 1.659 1 96.88 333 LEU A CA 1
ATOM 2574 C C . LEU A 1 333 ? -7.25 28.969 2.146 1 96.88 333 LEU A C 1
ATOM 2576 O O . LEU A 1 333 ? -7.781 29.766 2.908 1 96.88 333 LEU A O 1
ATOM 2580 N N . THR A 1 334 ? -7.859 27.844 1.658 1 97.12 334 THR A N 1
ATOM 2581 C CA . THR A 1 334 ? -9.219 27.531 2.078 1 97.12 334 THR A CA 1
ATOM 2582 C C . THR A 1 334 ? -9.281 27.328 3.588 1 97.12 334 THR A C 1
ATOM 2584 O O . THR A 1 334 ? -10.203 27.812 4.246 1 97.12 334 THR A O 1
ATOM 2587 N N . GLU A 1 335 ? -8.352 26.656 4.113 1 97.88 335 GLU A N 1
ATOM 2588 C CA . GLU A 1 335 ? -8.273 26.391 5.547 1 97.88 335 GLU A CA 1
ATOM 2589 C C . GLU A 1 335 ? -8.133 27.703 6.332 1 97.88 335 GLU A C 1
ATOM 2591 O O . GLU A 1 335 ? -8.875 27.938 7.293 1 97.88 335 GLU A O 1
ATOM 2596 N N . ASP A 1 336 ? -7.223 28.578 5.891 1 98 336 ASP A N 1
ATOM 2597 C CA . ASP A 1 336 ? -7.023 29.875 6.535 1 98 336 ASP A CA 1
ATOM 2598 C C . ASP A 1 336 ? -8.289 30.719 6.461 1 98 336 ASP A C 1
ATOM 2600 O O . ASP A 1 336 ? -8.656 31.375 7.438 1 98 336 ASP A O 1
ATOM 2604 N N . ASN A 1 337 ? -8.898 30.688 5.309 1 97.94 337 ASN A N 1
ATOM 2605 C CA . ASN A 1 337 ? -10.125 31.453 5.113 1 97.94 337 ASN A CA 1
ATOM 2606 C C . ASN A 1 337 ? -11.227 31 6.059 1 97.94 337 ASN A C 1
ATOM 2608 O O . ASN A 1 337 ? -11.922 31.812 6.656 1 97.94 337 ASN A O 1
ATOM 2612 N N . GLU A 1 338 ? -11.383 29.688 6.176 1 98.31 338 GLU A N 1
ATOM 2613 C CA . GLU A 1 338 ? -12.406 29.156 7.07 1 98.31 338 GLU A CA 1
ATOM 2614 C C . GLU A 1 338 ? -12.117 29.516 8.523 1 98.31 338 GLU A C 1
ATOM 2616 O O . GLU A 1 338 ? -13.031 29.812 9.297 1 98.31 338 GLU A O 1
ATOM 2621 N N . PHE A 1 339 ? -10.898 29.484 8.883 1 98.56 339 PHE A N 1
ATOM 2622 C CA . PHE A 1 339 ? -10.508 29.891 10.227 1 98.56 339 PHE A CA 1
ATOM 2623 C C . PHE A 1 339 ? -10.883 31.328 10.484 1 98.56 339 PHE A C 1
ATOM 2625 O O . PHE A 1 339 ? -11.492 31.656 11.516 1 98.56 339 PHE A O 1
ATOM 2632 N N . LEU A 1 340 ? -10.539 32.25 9.594 1 98.5 340 LEU A N 1
ATOM 2633 C CA . LEU A 1 340 ? -10.797 33.688 9.758 1 98.5 340 LEU A CA 1
ATOM 2634 C C . LEU A 1 340 ? -12.297 33.969 9.766 1 98.5 340 LEU A C 1
ATOM 2636 O O . LEU A 1 340 ? -12.766 34.844 10.516 1 98.5 340 LEU A O 1
ATOM 2640 N N . LYS A 1 341 ? -13.023 33.25 8.922 1 98.06 341 LYS A N 1
ATOM 2641 C CA . LYS A 1 341 ? -14.477 33.375 8.977 1 98.06 341 LYS A CA 1
ATOM 2642 C C . LYS A 1 341 ? -15.008 33 10.359 1 98.06 341 LYS A C 1
ATOM 2644 O O . LYS A 1 341 ? -15.852 33.719 10.906 1 98.06 341 LYS A O 1
ATOM 2649 N N . ALA A 1 342 ? -14.516 31.953 10.93 1 98 342 ALA A N 1
ATOM 2650 C CA . ALA A 1 342 ? -14.953 31.531 12.258 1 98 342 ALA A CA 1
ATOM 2651 C C . ALA A 1 342 ? -14.602 32.562 13.312 1 98 342 ALA A C 1
ATOM 2653 O O . ALA A 1 342 ? -15.414 32.875 14.188 1 98 342 ALA A O 1
ATOM 2654 N N . VAL A 1 343 ? -13.422 33.094 13.227 1 97.5 343 VAL A N 1
ATOM 2655 C CA . VAL A 1 343 ? -12.891 34.062 14.172 1 97.5 343 VAL A CA 1
ATOM 2656 C C . VAL A 1 343 ? -13.75 35.312 14.156 1 97.5 343 VAL A C 1
ATOM 2658 O O . VAL A 1 343 ? -13.922 35.969 15.188 1 97.5 343 VAL A O 1
ATOM 2661 N N . THR A 1 344 ? -14.297 35.688 13.039 1 96.5 344 THR A N 1
ATOM 2662 C CA . THR A 1 344 ? -15.055 36.906 12.883 1 96.5 344 THR A CA 1
ATOM 2663 C C . THR A 1 344 ? -16.547 36.656 13 1 96.5 344 THR A C 1
ATOM 2665 O O . THR A 1 344 ? -17.359 37.531 12.719 1 96.5 344 THR A O 1
ATOM 2668 N N . GLY A 1 345 ? -16.906 35.438 13.258 1 94.5 345 GLY A N 1
ATOM 2669 C CA . GLY A 1 345 ? -18.297 35.125 13.531 1 94.5 345 GLY A CA 1
ATOM 2670 C C . GLY A 1 345 ? -19.109 34.844 12.281 1 94.5 345 GLY A C 1
ATOM 2671 O O . GLY A 1 345 ? -20.328 34.781 12.328 1 94.5 345 GLY A O 1
ATOM 2672 N N . GLN A 1 346 ? -18.438 34.688 11.211 1 94.69 346 GLN A N 1
ATOM 2673 C CA . GLN A 1 346 ? -19.125 34.344 9.977 1 94.69 346 GLN A CA 1
ATOM 2674 C C . GLN A 1 346 ? -19.406 32.844 9.93 1 94.69 346 GLN A C 1
ATOM 2676 O O . GLN A 1 346 ? -18.844 32.062 10.719 1 94.69 346 GLN A O 1
ATOM 2681 N N . GLU A 1 347 ? -20.328 32.469 9.023 1 95 347 GLU A N 1
ATOM 2682 C CA . GLU A 1 347 ? -20.531 31.047 8.789 1 95 347 GLU A CA 1
ATOM 2683 C C . GLU A 1 347 ? -19.25 30.391 8.305 1 95 347 GLU A C 1
ATOM 2685 O O . GLU A 1 347 ? -18.625 30.859 7.352 1 95 347 GLU A O 1
ATOM 2690 N N . ALA A 1 348 ? -18.766 29.453 9.078 1 95.88 348 ALA A N 1
ATOM 2691 C CA . ALA A 1 348 ? -17.484 28.781 8.797 1 95.88 348 ALA A CA 1
ATOM 2692 C C . ALA A 1 348 ? -17.562 27.297 9.148 1 95.88 348 ALA A C 1
ATOM 2694 O O . ALA A 1 348 ? -18.438 26.875 9.914 1 95.88 348 ALA A O 1
ATOM 2695 N N . GLU A 1 349 ? -16.75 26.578 8.531 1 95.69 349 GLU A N 1
ATOM 2696 C CA . GLU A 1 349 ? -16.625 25.156 8.836 1 95.69 349 GLU A CA 1
ATOM 2697 C C . GLU A 1 349 ? -15.227 24.844 9.383 1 95.69 349 GLU A C 1
ATOM 2699 O O . GLU A 1 349 ? -14.258 24.781 8.625 1 95.69 349 GLU A O 1
ATOM 2704 N N . ILE A 1 350 ? -15.125 24.578 10.656 1 97.69 350 ILE A N 1
ATOM 2705 C CA . ILE A 1 350 ? -13.883 24.109 11.266 1 97.69 350 ILE A CA 1
ATOM 2706 C C . ILE A 1 350 ? -13.805 22.578 11.172 1 97.69 350 ILE A C 1
ATOM 2708 O O . ILE A 1 350 ? -14.484 21.875 11.93 1 97.69 350 ILE A O 1
ATOM 2712 N N . LYS A 1 351 ? -12.938 22.094 10.312 1 97.31 351 LYS A N 1
ATOM 2713 C CA . LYS A 1 351 ? -12.945 20.672 9.984 1 97.31 351 LYS A CA 1
ATOM 2714 C C . LYS A 1 351 ? -11.977 19.891 10.867 1 97.31 351 LYS A C 1
ATOM 2716 O O . LYS A 1 351 ? -12 18.656 10.891 1 97.31 351 LYS A O 1
ATOM 2721 N N . CYS A 1 352 ? -11.148 20.625 11.609 1 97.38 352 CYS A N 1
ATOM 2722 C CA . CYS A 1 352 ? -10.219 19.906 12.484 1 97.38 352 CYS A CA 1
ATOM 2723 C C . CYS A 1 352 ? -10.078 20.625 13.82 1 97.38 352 CYS A C 1
ATOM 2725 O O . CYS A 1 352 ? -9.227 21.5 13.977 1 97.38 352 CYS A O 1
ATOM 2727 N N . HIS A 1 353 ? -10.812 20.188 14.75 1 97.62 353 HIS A N 1
ATOM 2728 C CA . HIS A 1 353 ? -10.719 20.672 16.125 1 97.62 353 HIS A CA 1
ATOM 2729 C C . HIS A 1 353 ? -9.531 20.062 16.844 1 97.62 353 HIS A C 1
ATOM 2731 O O . HIS A 1 353 ? -9.047 19 16.453 1 97.62 353 HIS A O 1
ATOM 2737 N N . TYR A 1 354 ? -9.102 20.719 17.859 1 98.5 354 TYR A N 1
ATOM 2738 C CA . TYR A 1 354 ? -7.953 20.25 18.625 1 98.5 354 TYR A CA 1
ATOM 2739 C C . TYR A 1 354 ? -8.234 18.875 19.219 1 98.5 354 TYR A C 1
ATOM 2741 O O . TYR A 1 354 ? -7.363 18 19.219 1 98.5 354 TYR A O 1
ATOM 2749 N N . SER A 1 355 ? -9.5 18.641 19.703 1 97.44 355 SER A N 1
ATOM 2750 C CA . SER A 1 355 ? -9.906 17.406 20.328 1 97.44 355 SER A CA 1
ATOM 2751 C C . SER A 1 355 ? -9.93 16.25 19.328 1 97.44 355 SER A C 1
ATOM 2753 O O . SER A 1 355 ? -9.805 15.086 19.719 1 97.44 355 SER A O 1
ATOM 2755 N N . ASP A 1 356 ? -10.133 16.594 18.109 1 98 356 ASP A N 1
ATOM 2756 C CA . ASP A 1 356 ? -10.086 15.586 17.062 1 98 356 ASP A CA 1
ATOM 2757 C C . ASP A 1 356 ? -8.648 15.297 16.641 1 98 356 ASP A C 1
ATOM 2759 O O . ASP A 1 356 ? -8.25 14.141 16.516 1 98 356 ASP A O 1
ATOM 2763 N N . ALA A 1 357 ? -7.871 16.344 16.438 1 98.5 357 ALA A N 1
ATOM 2764 C CA . ALA A 1 357 ? -6.496 16.25 15.945 1 98.5 357 ALA A CA 1
ATOM 2765 C C . ALA A 1 357 ? -5.617 15.461 16.906 1 98.5 357 ALA A C 1
ATOM 2767 O O . ALA A 1 357 ? -4.676 14.789 16.484 1 98.5 357 ALA A O 1
ATOM 2768 N N . ILE A 1 358 ? -5.918 15.516 18.203 1 98.69 358 ILE A N 1
ATOM 2769 C CA . ILE A 1 358 ? -5.113 14.805 19.203 1 98.69 358 ILE A CA 1
ATOM 2770 C C . ILE A 1 358 ? -5.188 13.305 18.953 1 98.69 358 ILE A C 1
ATOM 2772 O O . ILE A 1 358 ? -4.219 12.578 19.188 1 98.69 358 ILE A O 1
ATOM 2776 N N . ASN A 1 359 ? -6.301 12.82 18.422 1 98.69 359 ASN A N 1
ATOM 2777 C CA . ASN A 1 359 ? -6.445 11.406 18.109 1 98.69 359 ASN A CA 1
ATOM 2778 C C . ASN A 1 359 ? -5.523 10.984 16.969 1 98.69 359 ASN A C 1
ATOM 2780 O O . ASN A 1 359 ? -5.02 9.859 16.953 1 98.69 359 ASN A O 1
ATOM 2784 N N . THR A 1 360 ? -5.336 11.883 16 1 98.81 360 THR A N 1
ATOM 2785 C CA . THR A 1 360 ? -4.371 11.617 14.938 1 98.81 360 THR A CA 1
ATOM 2786 C C . THR A 1 360 ? -2.953 11.539 15.508 1 98.81 360 THR A C 1
ATOM 2788 O O . THR A 1 360 ? -2.186 10.641 15.156 1 98.81 360 THR A O 1
ATOM 2791 N N . TYR A 1 361 ? -2.656 12.477 16.375 1 98.75 361 TYR A N 1
ATOM 2792 C CA . TYR A 1 361 ? -1.35 12.461 17.031 1 98.75 361 TYR A CA 1
ATOM 2793 C C . TYR A 1 361 ? -1.135 11.156 17.797 1 98.75 361 TYR A C 1
ATOM 2795 O O . TYR A 1 361 ? -0.096 10.508 17.641 1 98.75 361 TYR A O 1
ATOM 2803 N N . ILE A 1 362 ? -2.107 10.734 18.531 1 98.75 362 ILE A N 1
ATOM 2804 C CA . ILE A 1 362 ? -2.031 9.516 19.328 1 98.75 362 ILE A CA 1
ATOM 2805 C C . ILE A 1 362 ? -1.84 8.312 18.406 1 98.75 362 ILE A C 1
ATOM 2807 O O . ILE A 1 362 ? -1.013 7.441 18.688 1 98.75 362 ILE A O 1
ATOM 2811 N N . LEU A 1 363 ? -2.553 8.25 17.344 1 98.88 363 LEU A N 1
ATOM 2812 C CA . LEU A 1 363 ? -2.41 7.164 16.375 1 98.88 363 LEU A CA 1
ATOM 2813 C C . LEU A 1 363 ? -0.986 7.102 15.836 1 98.88 363 LEU A C 1
ATOM 2815 O O . LEU A 1 363 ? -0.381 6.027 15.797 1 98.88 363 LEU A O 1
ATOM 2819 N N . THR A 1 364 ? -0.451 8.242 15.445 1 98.81 364 THR A N 1
ATOM 2820 C CA . THR A 1 364 ? 0.876 8.258 14.844 1 98.81 364 THR A CA 1
ATOM 2821 C C . THR A 1 364 ? 1.941 7.883 15.867 1 98.81 364 THR A C 1
ATOM 2823 O O . THR A 1 364 ? 2.928 7.223 15.539 1 98.81 364 THR A O 1
ATOM 2826 N N . CYS A 1 365 ? 1.73 8.312 17.141 1 98.69 365 CYS A N 1
ATOM 2827 C CA . CYS A 1 365 ? 2.625 7.875 18.203 1 98.69 365 CYS A CA 1
ATOM 2828 C C . CYS A 1 365 ? 2.562 6.363 18.375 1 98.69 365 CYS A C 1
ATOM 2830 O O . CYS A 1 365 ? 3.592 5.711 18.562 1 98.69 365 CYS A O 1
ATOM 2832 N N . GLN A 1 366 ? 1.345 5.859 18.344 1 98.75 366 GLN A N 1
ATOM 2833 C CA . GLN A 1 366 ? 1.169 4.418 18.484 1 98.75 366 GLN A CA 1
ATOM 2834 C C . GLN A 1 366 ? 1.891 3.666 17.375 1 98.75 366 GLN A C 1
ATOM 2836 O O . GLN A 1 366 ? 2.592 2.686 17.641 1 98.75 366 GLN A O 1
ATOM 2841 N N . ILE A 1 367 ? 1.753 4.066 16.141 1 98.81 367 ILE A N 1
ATOM 2842 C CA . ILE A 1 367 ? 2.418 3.443 15 1 98.81 367 ILE A CA 1
ATOM 2843 C C . ILE A 1 367 ? 3.932 3.48 15.203 1 98.81 367 ILE A C 1
ATOM 2845 O O . ILE A 1 367 ? 4.609 2.465 15.039 1 98.81 367 ILE A O 1
ATOM 2849 N N . ARG A 1 368 ? 4.434 4.668 15.531 1 98.25 368 ARG A N 1
ATOM 2850 C CA . ARG A 1 368 ? 5.863 4.84 15.773 1 98.25 368 ARG A CA 1
ATOM 2851 C C . ARG A 1 368 ? 6.352 3.891 16.859 1 98.25 368 ARG A C 1
ATOM 2853 O O . ARG A 1 368 ? 7.34 3.178 16.672 1 98.25 368 ARG A O 1
ATOM 2860 N N . ASP A 1 369 ? 5.652 3.887 18.031 1 98.12 369 ASP A N 1
ATOM 2861 C CA . ASP A 1 369 ? 6.109 3.141 19.203 1 98.12 369 ASP A CA 1
ATOM 2862 C C . ASP A 1 369 ? 6.055 1.636 18.953 1 98.12 369 ASP A C 1
ATOM 2864 O O . ASP A 1 369 ? 6.934 0.893 19.391 1 98.12 369 ASP A O 1
ATOM 2868 N N . VAL A 1 370 ? 5.012 1.173 18.234 1 98.25 370 VAL A N 1
ATOM 2869 C CA . VAL A 1 370 ? 4.906 -0.24 17.891 1 98.25 370 VAL A CA 1
ATOM 2870 C C . VAL A 1 370 ? 6.062 -0.633 16.969 1 98.25 370 VAL A C 1
ATOM 2872 O O . VAL A 1 370 ? 6.664 -1.696 17.141 1 98.25 370 VAL A O 1
ATOM 2875 N N . ALA A 1 371 ? 6.402 0.157 15.992 1 98.12 371 ALA A N 1
ATOM 2876 C CA . ALA A 1 371 ? 7.516 -0.127 15.094 1 98.12 371 ALA A CA 1
ATOM 2877 C C . ALA A 1 371 ? 8.836 -0.215 15.859 1 98.12 371 ALA A C 1
ATOM 2879 O O . ALA A 1 371 ? 9.656 -1.094 15.602 1 98.12 371 ALA A O 1
ATOM 2880 N N . LEU A 1 372 ? 9.031 0.745 16.797 1 95.06 372 LEU A N 1
ATOM 2881 C CA . LEU A 1 372 ? 10.266 0.772 17.594 1 95.06 372 LEU A CA 1
ATOM 2882 C C . LEU A 1 372 ? 10.391 -0.483 18.453 1 95.06 372 LEU A C 1
ATOM 2884 O O . LEU A 1 372 ? 11.5 -0.956 18.703 1 95.06 372 LEU A O 1
ATOM 2888 N N . ALA A 1 373 ? 9.258 -1.009 18.891 1 94.06 373 ALA A N 1
ATOM 2889 C CA . ALA A 1 373 ? 9.25 -2.189 19.75 1 94.06 373 ALA A CA 1
ATOM 2890 C C . ALA A 1 373 ? 9.477 -3.461 18.938 1 94.06 373 ALA A C 1
ATOM 2892 O O . ALA A 1 373 ? 9.781 -4.52 19.5 1 94.06 373 ALA A O 1
ATOM 2893 N N . ASN A 1 374 ? 9.266 -3.424 17.641 1 86.38 374 ASN A N 1
ATOM 2894 C CA . ASN A 1 374 ? 9.414 -4.57 16.75 1 86.38 374 ASN A CA 1
ATOM 2895 C C . ASN A 1 374 ? 10.695 -4.48 15.93 1 86.38 374 ASN A C 1
ATOM 2897 O O . ASN A 1 374 ? 11.148 -5.48 15.367 1 86.38 374 ASN A O 1
ATOM 2901 N N . MET B 1 1 ? 10.344 -27.312 -41.594 1 45.44 1 MET B N 1
ATOM 2902 C CA . MET B 1 1 ? 11.07 -27.844 -40.438 1 45.44 1 MET B CA 1
ATOM 2903 C C . MET B 1 1 ? 10.117 -28.141 -39.281 1 45.44 1 MET B C 1
ATOM 2905 O O . MET B 1 1 ? 9.18 -27.375 -39.031 1 45.44 1 MET B O 1
ATOM 2909 N N . ALA B 1 2 ? 10.133 -29.328 -38.844 1 59.34 2 ALA B N 1
ATOM 2910 C CA . ALA B 1 2 ? 9.242 -29.75 -37.75 1 59.34 2 ALA B CA 1
ATOM 2911 C C . ALA B 1 2 ? 9.375 -28.812 -36.562 1 59.34 2 ALA B C 1
ATOM 2913 O O . ALA B 1 2 ? 10.461 -28.312 -36.25 1 59.34 2 ALA B O 1
ATOM 2914 N N . PRO B 1 3 ? 8.219 -28.531 -35.938 1 74.5 3 PRO B N 1
ATOM 2915 C CA . PRO B 1 3 ? 8.32 -27.688 -34.75 1 74.5 3 PRO B CA 1
ATOM 2916 C C . PRO B 1 3 ? 9.312 -28.219 -33.719 1 74.5 3 PRO B C 1
ATOM 2918 O O . PRO B 1 3 ? 9.586 -29.422 -33.688 1 74.5 3 PRO B O 1
ATOM 2921 N N . ALA B 1 4 ? 9.984 -27.359 -33.062 1 81.06 4 ALA B N 1
ATOM 2922 C CA . ALA B 1 4 ? 11.117 -27.641 -32.156 1 81.06 4 ALA B CA 1
ATOM 2923 C C . ALA B 1 4 ? 10.75 -28.688 -31.125 1 81.06 4 ALA B C 1
ATOM 2925 O O . ALA B 1 4 ? 11.617 -29.406 -30.625 1 81.06 4 ALA B O 1
ATOM 2926 N N . PHE B 1 5 ? 9.359 -29.016 -30.906 1 95.56 5 PHE B N 1
ATOM 2927 C CA . PHE B 1 5 ? 8.969 -29.906 -29.828 1 95.56 5 PHE B CA 1
ATOM 2928 C C . PHE B 1 5 ? 8.031 -31 -30.328 1 95.56 5 PHE B C 1
ATOM 2930 O O . PHE B 1 5 ? 7.176 -31.484 -29.594 1 95.56 5 PHE B O 1
ATOM 2937 N N . SER B 1 6 ? 8.18 -31.359 -31.562 1 91.75 6 SER B N 1
ATOM 2938 C CA . SER B 1 6 ? 7.273 -32.312 -32.188 1 91.75 6 SER B CA 1
ATOM 2939 C C . SER B 1 6 ? 7.402 -33.719 -31.547 1 91.75 6 SER B C 1
ATOM 2941 O O . SER B 1 6 ? 6.492 -34.531 -31.656 1 91.75 6 SER B O 1
ATOM 2943 N N . ASN B 1 7 ? 8.539 -33.938 -30.891 1 93.31 7 ASN B N 1
ATOM 2944 C CA . ASN B 1 7 ? 8.75 -35.25 -30.281 1 93.31 7 ASN B CA 1
ATOM 2945 C C . ASN B 1 7 ? 8.359 -35.25 -28.812 1 93.31 7 ASN B C 1
ATOM 2947 O O . ASN B 1 7 ? 8.516 -36.281 -28.125 1 93.31 7 ASN B O 1
ATOM 2951 N N . VAL B 1 8 ? 7.91 -34.156 -28.312 1 98.06 8 VAL B N 1
ATOM 2952 C CA . VAL B 1 8 ? 7.496 -34.094 -26.922 1 98.06 8 VAL B CA 1
ATOM 2953 C C . VAL B 1 8 ? 6.031 -34.5 -26.781 1 98.06 8 VAL B C 1
ATOM 2955 O O . VAL B 1 8 ? 5.152 -33.875 -27.406 1 98.06 8 VAL B O 1
ATOM 2958 N N . ARG B 1 9 ? 5.781 -35.531 -26.031 1 98.62 9 ARG B N 1
ATOM 2959 C CA . ARG B 1 9 ? 4.445 -36.062 -25.766 1 98.62 9 ARG B CA 1
ATOM 2960 C C . ARG B 1 9 ? 3.879 -35.5 -24.469 1 98.62 9 ARG B C 1
ATOM 2962 O O . ARG B 1 9 ? 4.43 -35.75 -23.391 1 98.62 9 ARG B O 1
ATOM 2969 N N . ILE B 1 10 ? 2.725 -34.812 -24.562 1 98.81 10 ILE B N 1
ATOM 2970 C CA . ILE B 1 10 ? 2.221 -34.062 -23.406 1 98.81 10 ILE B CA 1
ATOM 2971 C C . ILE B 1 10 ? 0.939 -34.719 -22.891 1 98.81 10 ILE B C 1
ATOM 2973 O O . ILE B 1 10 ? 0.066 -35.094 -23.672 1 98.81 10 ILE B O 1
ATOM 2977 N N . ALA B 1 11 ? 0.866 -34.906 -21.609 1 98.94 11 ALA B N 1
ATOM 2978 C CA . ALA B 1 11 ? -0.389 -35.188 -20.922 1 98.94 11 ALA B CA 1
ATOM 2979 C C . ALA B 1 11 ? -0.895 -33.969 -20.172 1 98.94 11 ALA B C 1
ATOM 2981 O O . ALA B 1 11 ? -0.118 -33.25 -19.516 1 98.94 11 ALA B O 1
ATOM 2982 N N . LEU B 1 12 ? -2.176 -33.625 -20.312 1 98.88 12 LEU B N 1
ATOM 2983 C CA . LEU B 1 12 ? -2.824 -32.594 -19.531 1 98.88 12 LEU B CA 1
ATOM 2984 C C . LEU B 1 12 ? -3.67 -33.188 -18.406 1 98.88 12 LEU B C 1
ATOM 2986 O O . LEU B 1 12 ? -4.633 -33.906 -18.672 1 98.88 12 LEU B O 1
ATOM 2990 N N . ILE B 1 13 ? -3.238 -32.906 -17.219 1 98.75 13 ILE B N 1
ATOM 2991 C CA . ILE B 1 13 ? -3.975 -33.375 -16.047 1 98.75 13 ILE B CA 1
ATOM 2992 C C . ILE B 1 13 ? -4.914 -32.281 -15.555 1 98.75 13 ILE B C 1
ATOM 2994 O O . ILE B 1 13 ? -4.473 -31.297 -14.961 1 98.75 13 ILE B O 1
ATOM 2998 N N . GLY B 1 14 ? -6.184 -32.5 -15.703 1 97.56 14 GLY B N 1
ATOM 2999 C CA . GLY B 1 14 ? -7.215 -31.484 -15.508 1 97.56 14 GLY B CA 1
ATOM 3000 C C . GLY B 1 14 ? -7.773 -30.938 -16.812 1 97.56 14 GLY B C 1
ATOM 3001 O O . GLY B 1 14 ? -7.031 -30.406 -17.641 1 97.56 14 GLY B O 1
ATOM 3002 N N . ALA B 1 15 ? -9.078 -31.016 -17.016 1 96.94 15 ALA B N 1
ATOM 3003 C CA . ALA B 1 15 ? -9.727 -30.562 -18.25 1 96.94 15 ALA B CA 1
ATOM 3004 C C . ALA B 1 15 ? -10.422 -29.219 -18.047 1 96.94 15 ALA B C 1
ATOM 3006 O O . ALA B 1 15 ? -11.336 -28.859 -18.797 1 96.94 15 ALA B O 1
ATOM 3007 N N . GLY B 1 16 ? -9.969 -28.5 -17.016 1 92.56 16 GLY B N 1
ATOM 3008 C CA . GLY B 1 16 ? -10.586 -27.219 -16.688 1 92.56 16 GLY B CA 1
ATOM 3009 C C . GLY B 1 16 ? -9.875 -26.047 -17.328 1 92.56 16 GLY B C 1
ATOM 3010 O O . GLY B 1 16 ? -9.102 -26.219 -18.281 1 92.56 16 GLY B O 1
ATOM 3011 N N . ALA B 1 17 ? -10.148 -24.812 -16.844 1 90.56 17 ALA B N 1
ATOM 3012 C CA . ALA B 1 17 ? -9.773 -23.531 -17.438 1 90.56 17 ALA B CA 1
ATOM 3013 C C . ALA B 1 17 ? -8.258 -23.359 -17.469 1 90.56 17 ALA B C 1
ATOM 3015 O O . ALA B 1 17 ? -7.715 -22.766 -18.406 1 90.56 17 ALA B O 1
ATOM 3016 N N . VAL B 1 18 ? -7.559 -23.875 -16.5 1 93.25 18 VAL B N 1
ATOM 3017 C CA . VAL B 1 18 ? -6.113 -23.672 -16.438 1 93.25 18 VAL B CA 1
ATOM 3018 C C . VAL B 1 18 ? -5.449 -24.281 -17.656 1 93.25 18 VAL B C 1
ATOM 3020 O O . VAL B 1 18 ? -4.598 -23.656 -18.297 1 93.25 18 VAL B O 1
ATOM 3023 N N . ASN B 1 19 ? -5.906 -25.438 -18.062 1 97.12 19 ASN B N 1
ATOM 3024 C CA . ASN B 1 19 ? -5.309 -26.125 -19.203 1 97.12 19 ASN B CA 1
ATOM 3025 C C . ASN B 1 19 ? -6.004 -25.766 -20.516 1 97.12 19 ASN B C 1
ATOM 3027 O O . ASN B 1 19 ? -5.359 -25.688 -21.562 1 97.12 19 ASN B O 1
ATOM 3031 N N . PHE B 1 20 ? -7.312 -25.438 -20.469 1 96.69 20 PHE B N 1
ATOM 3032 C CA . PHE B 1 20 ? -8.047 -25.344 -21.719 1 96.69 20 PHE B CA 1
ATOM 3033 C C . PHE B 1 20 ? -8.68 -23.969 -21.891 1 96.69 20 PHE B C 1
ATOM 3035 O O . PHE B 1 20 ? -9.367 -23.703 -22.875 1 96.69 20 PHE B O 1
ATOM 3042 N N . GLY B 1 21 ? -8.438 -23.094 -20.969 1 91.31 21 GLY B N 1
ATOM 3043 C CA . GLY B 1 21 ? -8.961 -21.734 -21.062 1 91.31 21 GLY B CA 1
ATOM 3044 C C . GLY B 1 21 ? -10.398 -21.609 -20.578 1 91.31 21 GLY B C 1
ATOM 3045 O O . GLY B 1 21 ? -11.07 -22.625 -20.375 1 91.31 21 GLY B O 1
ATOM 3046 N N . GLY B 1 22 ? -10.781 -20.422 -20.312 1 82.62 22 GLY B N 1
ATOM 3047 C CA . GLY B 1 22 ? -12.125 -20.047 -19.906 1 82.62 22 GLY B CA 1
ATOM 3048 C C . GLY B 1 22 ? -12.305 -18.547 -19.766 1 82.62 22 GLY B C 1
ATOM 3049 O O . GLY B 1 22 ? -11.445 -17.766 -20.172 1 82.62 22 GLY B O 1
ATOM 3050 N N . GLY B 1 23 ? -13.477 -18.156 -19.359 1 76 23 GLY B N 1
ATOM 3051 C CA . GLY B 1 23 ? -13.836 -16.75 -19.281 1 76 23 GLY B CA 1
ATOM 3052 C C . GLY B 1 23 ? -13.242 -16.031 -18.078 1 76 23 GLY B C 1
ATOM 3053 O O . GLY B 1 23 ? -13.32 -14.812 -17.969 1 76 23 GLY B O 1
ATOM 3054 N N . GLU B 1 24 ? -12.555 -16.734 -17.219 1 76.81 24 GLU B N 1
ATOM 3055 C CA . GLU B 1 24 ? -12.18 -16.156 -15.922 1 76.81 24 GLU B CA 1
ATOM 3056 C C . GLU B 1 24 ? -10.742 -15.656 -15.945 1 76.81 24 GLU B C 1
ATOM 3058 O O . GLU B 1 24 ? -10.297 -14.992 -15.008 1 76.81 24 GLU B O 1
ATOM 3063 N N . GLY B 1 25 ? -10.016 -15.922 -17.047 1 78.06 25 GLY B N 1
ATOM 3064 C CA . GLY B 1 25 ? -8.625 -15.5 -17.062 1 78.06 25 GLY B CA 1
ATOM 3065 C C . GLY B 1 25 ? -7.895 -15.906 -18.328 1 78.06 25 GLY B C 1
ATOM 3066 O O . GLY B 1 25 ? -8.492 -16.5 -19.234 1 78.06 25 GLY B O 1
ATOM 3067 N N . PRO B 1 26 ? -6.664 -15.531 -18.266 1 80.62 26 PRO B N 1
ATOM 3068 C CA . PRO B 1 26 ? -5.875 -15.75 -19.484 1 80.62 26 PRO B CA 1
ATOM 3069 C C . PRO B 1 26 ? -5.223 -17.125 -19.531 1 80.62 26 PRO B C 1
ATOM 3071 O O . PRO B 1 26 ? -4.383 -17.391 -20.391 1 80.62 26 PRO B O 1
ATOM 3074 N N . TRP B 1 27 ? -5.637 -18.016 -18.719 1 87.88 27 TRP B N 1
ATOM 3075 C CA . TRP B 1 27 ? -5.012 -19.328 -18.656 1 87.88 27 TRP B CA 1
ATOM 3076 C C . TRP B 1 27 ? -5.445 -20.203 -19.828 1 87.88 27 TRP B C 1
ATOM 3078 O O . TRP B 1 27 ? -6.59 -20.125 -20.281 1 87.88 27 TRP B O 1
ATOM 3088 N N . ASP B 1 28 ? -4.59 -20.953 -20.406 1 95.06 28 ASP B N 1
ATOM 3089 C CA . ASP B 1 28 ? -4.82 -21.844 -21.531 1 95.06 28 ASP B CA 1
ATOM 3090 C C . ASP B 1 28 ? -3.514 -22.484 -22 1 95.06 28 ASP B C 1
ATOM 3092 O O . ASP B 1 28 ? -2.975 -22.125 -23.047 1 95.06 28 ASP B O 1
ATOM 3096 N N . HIS B 1 29 ? -3.09 -23.453 -21.219 1 97.88 29 HIS B N 1
ATOM 3097 C CA . HIS B 1 29 ? -1.835 -24.109 -21.562 1 97.88 29 HIS B CA 1
ATOM 3098 C C . HIS B 1 29 ? -1.949 -24.859 -22.891 1 97.88 29 HIS B C 1
ATOM 3100 O O . HIS B 1 29 ? -1.008 -24.859 -23.688 1 97.88 29 HIS B O 1
ATOM 3106 N N . ALA B 1 30 ? -3.096 -25.453 -23.172 1 98.12 30 ALA B N 1
ATOM 3107 C CA . ALA B 1 30 ? -3.293 -26.234 -24.406 1 98.12 30 ALA B CA 1
ATOM 3108 C C . ALA B 1 30 ? -3.027 -25.375 -25.641 1 98.12 30 ALA B C 1
ATOM 3110 O O . ALA B 1 30 ? -2.258 -25.766 -26.516 1 98.12 30 ALA B O 1
ATOM 3111 N N . THR B 1 31 ? -3.598 -24.188 -25.688 1 97 31 THR B N 1
ATOM 3112 C CA . THR B 1 31 ? -3.439 -23.297 -26.828 1 97 31 THR B CA 1
ATOM 3113 C C . THR B 1 31 ? -1.976 -22.906 -27.016 1 97 31 THR B C 1
ATOM 3115 O O . THR B 1 31 ? -1.474 -22.859 -28.141 1 97 31 THR B O 1
ATOM 3118 N N . ARG B 1 32 ? -1.318 -22.688 -25.969 1 97.25 32 ARG B N 1
ATOM 3119 C CA . ARG B 1 32 ? 0.075 -22.266 -26.031 1 97.25 32 ARG B CA 1
ATOM 3120 C C . ARG B 1 32 ? 0.981 -23.422 -26.438 1 97.25 32 ARG B C 1
ATOM 3122 O O . ARG B 1 32 ? 1.9 -23.25 -27.25 1 97.25 32 ARG B O 1
ATOM 3129 N N . LEU B 1 33 ? 0.708 -24.562 -25.906 1 98.06 33 LEU B N 1
ATOM 3130 C CA . LEU B 1 33 ? 1.476 -25.766 -26.25 1 98.06 33 LEU B CA 1
ATOM 3131 C C . LEU B 1 33 ? 1.252 -26.156 -27.703 1 98.06 33 LEU B C 1
ATOM 3133 O O . LEU B 1 33 ? 2.166 -26.656 -28.359 1 98.06 33 LEU B O 1
ATOM 3137 N N . GLU B 1 34 ? 0.055 -25.953 -28.234 1 97.38 34 GLU B N 1
ATOM 3138 C CA . GLU B 1 34 ? -0.214 -26.141 -29.656 1 97.38 34 GLU B CA 1
ATOM 3139 C C . GLU B 1 34 ? 0.72 -25.297 -30.516 1 97.38 34 GLU B C 1
ATOM 3141 O O . GLU B 1 34 ? 1.304 -25.797 -31.484 1 97.38 34 GLU B O 1
ATOM 3146 N N . LYS B 1 35 ? 0.866 -24.078 -30.062 1 96 35 LYS B N 1
ATOM 3147 C CA . LYS B 1 35 ? 1.721 -23.156 -30.812 1 96 35 LYS B CA 1
ATOM 3148 C C . LYS B 1 35 ? 3.178 -23.609 -30.766 1 96 35 LYS B C 1
ATOM 3150 O O . LYS B 1 35 ? 3.949 -23.297 -31.688 1 96 35 LYS B O 1
ATOM 3155 N N . LEU B 1 36 ? 3.543 -24.344 -29.75 1 97.25 36 LEU B N 1
ATOM 3156 C CA . LEU B 1 36 ? 4.918 -24.797 -29.594 1 97.25 36 LEU B CA 1
ATOM 3157 C C . LEU B 1 36 ? 5.137 -26.125 -30.312 1 97.25 36 LEU B C 1
ATOM 3159 O O . LEU B 1 36 ? 6.277 -26.562 -30.469 1 97.25 36 LEU B O 1
ATOM 3163 N N . GLY B 1 37 ? 4.102 -26.75 -30.781 1 96.62 37 GLY B N 1
ATOM 3164 C CA . GLY B 1 37 ? 4.18 -27.875 -31.688 1 96.62 37 GLY B CA 1
ATOM 3165 C C . GLY B 1 37 ? 4.426 -29.188 -30.984 1 96.62 37 GLY B C 1
ATOM 3166 O O . GLY B 1 37 ? 5.199 -30.031 -31.453 1 96.62 37 GLY B O 1
ATOM 3167 N N . VAL B 1 38 ? 3.809 -29.438 -29.859 1 98.06 38 VAL B N 1
ATOM 3168 C CA . VAL B 1 38 ? 3.947 -30.672 -29.109 1 98.06 38 VAL B CA 1
ATOM 3169 C C . VAL B 1 38 ? 2.91 -31.688 -29.594 1 98.06 38 VAL B C 1
ATOM 3171 O O . VAL B 1 38 ? 2.062 -31.359 -30.438 1 98.06 38 VAL B O 1
ATOM 3174 N N . GLU B 1 39 ? 3.045 -32.906 -29.188 1 98.06 39 GLU B N 1
ATOM 3175 C CA . GLU B 1 39 ? 2.008 -33.906 -29.375 1 98.06 39 GLU B CA 1
ATOM 3176 C C . GLU B 1 39 ? 1.229 -34.125 -28.078 1 98.06 39 GLU B C 1
ATOM 3178 O O . GLU B 1 39 ? 1.822 -34.375 -27.016 1 98.06 39 GLU B O 1
ATOM 3183 N N . PHE B 1 40 ? -0.1 -34.062 -28.172 1 98.69 40 PHE B N 1
ATOM 3184 C CA . PHE B 1 40 ? -0.917 -34.375 -27 1 98.69 40 PHE B CA 1
ATOM 3185 C C . PHE B 1 40 ? -1.303 -35.844 -26.969 1 98.69 40 PHE B C 1
ATOM 3187 O O . PHE B 1 40 ? -1.824 -36.375 -27.969 1 98.69 40 PHE B O 1
ATOM 3194 N N . VAL B 1 41 ? -1.099 -36.469 -25.844 1 98.75 41 VAL B N 1
ATOM 3195 C CA . VAL B 1 41 ? -1.302 -37.938 -25.859 1 98.75 41 VAL B CA 1
ATOM 3196 C C . VAL B 1 41 ? -2.342 -38.312 -24.812 1 98.75 41 VAL B C 1
ATOM 3198 O O . VAL B 1 41 ? -2.873 -39.438 -24.828 1 98.75 41 VAL B O 1
ATOM 3201 N N . ALA B 1 42 ? -2.613 -37.406 -23.859 1 98.88 42 ALA B N 1
ATOM 3202 C CA . ALA B 1 42 ? -3.584 -37.781 -22.828 1 98.88 42 ALA B CA 1
ATOM 3203 C C . ALA B 1 42 ? -4.219 -36.531 -22.203 1 98.88 42 ALA B C 1
ATOM 3205 O O . ALA B 1 42 ? -3.559 -35.5 -22.047 1 98.88 42 ALA B O 1
ATOM 3206 N N . ILE B 1 43 ? -5.484 -36.594 -21.906 1 98.88 43 ILE B N 1
ATOM 3207 C CA . ILE B 1 43 ? -6.191 -35.75 -20.969 1 98.88 43 ILE B CA 1
ATOM 3208 C C . ILE B 1 43 ? -6.695 -36.562 -19.797 1 98.88 43 ILE B C 1
ATOM 3210 O O . ILE B 1 43 ? -7.344 -37.594 -19.984 1 98.88 43 ILE B O 1
ATOM 3214 N N . VAL B 1 44 ? -6.312 -36.156 -18.609 1 98.69 44 VAL B N 1
ATOM 3215 C CA . VAL B 1 44 ? -6.723 -36.875 -17.406 1 98.69 44 VAL B CA 1
ATOM 3216 C C . VAL B 1 44 ? -7.719 -36.031 -16.625 1 98.69 44 VAL B C 1
ATOM 3218 O O . VAL B 1 44 ? -7.406 -34.906 -16.203 1 98.69 44 VAL B O 1
ATOM 3221 N N . ASP B 1 45 ? -8.891 -36.5 -16.375 1 98.19 45 ASP B N 1
ATOM 3222 C CA . ASP B 1 45 ? -9.93 -35.875 -15.555 1 98.19 45 ASP B CA 1
ATOM 3223 C C . ASP B 1 45 ? -10.938 -36.938 -15.07 1 98.19 45 ASP B C 1
ATOM 3225 O O . ASP B 1 45 ? -11.383 -37.781 -15.844 1 98.19 45 ASP B O 1
ATOM 3229 N N . PRO B 1 46 ? -11.227 -36.875 -13.742 1 96.94 46 PRO B N 1
ATOM 3230 C CA . PRO B 1 46 ? -12.242 -37.812 -13.289 1 96.94 46 PRO B CA 1
ATOM 3231 C C . PRO B 1 46 ? -13.578 -37.625 -14 1 96.94 46 PRO B C 1
ATOM 3233 O O . PRO B 1 46 ? -14.359 -38.594 -14.102 1 96.94 46 PRO B O 1
ATOM 3236 N N . MET B 1 47 ? -13.867 -36.438 -14.375 1 96.44 47 MET B N 1
ATOM 3237 C CA . MET B 1 47 ? -15.031 -36.188 -15.211 1 96.44 47 MET B CA 1
ATOM 3238 C C . MET B 1 47 ? -14.695 -36.406 -16.688 1 96.44 47 MET B C 1
ATOM 3240 O O . MET B 1 47 ? -14.547 -35.438 -17.438 1 96.44 47 MET B O 1
ATOM 3244 N N . THR B 1 48 ? -14.789 -37.625 -17.141 1 97.69 48 THR B N 1
ATOM 3245 C CA . THR B 1 48 ? -14.281 -38 -18.453 1 97.69 48 THR B CA 1
ATOM 3246 C C . THR B 1 48 ? -15.102 -37.344 -19.562 1 97.69 48 THR B C 1
ATOM 3248 O O . THR B 1 48 ? -14.578 -37.062 -20.641 1 97.69 48 THR B O 1
ATOM 3251 N N . ASP B 1 49 ? -16.359 -37.062 -19.234 1 97.62 49 ASP B N 1
ATOM 3252 C CA . ASP B 1 49 ? -17.188 -36.375 -20.219 1 97.62 49 ASP B CA 1
ATOM 3253 C C . ASP B 1 49 ? -16.656 -35 -20.547 1 97.62 49 ASP B C 1
ATOM 3255 O O . ASP B 1 49 ? -16.672 -34.562 -21.703 1 97.62 49 ASP B O 1
ATOM 3259 N N . LYS B 1 50 ? -16.25 -34.344 -19.516 1 95.56 50 LYS B N 1
ATOM 3260 C CA . LYS B 1 50 ? -15.648 -33.031 -19.703 1 95.56 50 LYS B CA 1
ATOM 3261 C C . LYS B 1 50 ? -14.367 -33.125 -20.516 1 95.56 50 LYS B C 1
ATOM 3263 O O . LYS B 1 50 ? -14.148 -32.312 -21.422 1 95.56 50 LYS B O 1
ATOM 3268 N N . ALA B 1 51 ? -13.547 -34.062 -20.203 1 97.81 51 ALA B N 1
ATOM 3269 C CA . ALA B 1 51 ? -12.297 -34.281 -20.938 1 97.81 51 ALA B CA 1
ATOM 3270 C C . ALA B 1 51 ? -12.57 -34.594 -22.391 1 97.81 51 ALA B C 1
ATOM 3272 O O . ALA B 1 51 ? -11.883 -34.125 -23.297 1 97.81 51 ALA B O 1
ATOM 3273 N N . GLN B 1 52 ? -13.57 -35.406 -22.562 1 98.06 52 GLN B N 1
ATOM 3274 C CA . GLN B 1 52 ? -13.938 -35.812 -23.922 1 98.06 52 GLN B CA 1
ATOM 3275 C C . GLN B 1 52 ? -14.391 -34.594 -24.75 1 98.06 52 GLN B C 1
ATOM 3277 O O . GLN B 1 52 ? -14.023 -34.469 -25.906 1 98.06 52 GLN B O 1
ATOM 3282 N N . ALA B 1 53 ? -15.164 -33.781 -24.141 1 97.88 53 ALA B N 1
ATOM 3283 C CA . ALA B 1 53 ? -15.633 -32.594 -24.828 1 97.88 53 ALA B CA 1
ATOM 3284 C C . ALA B 1 53 ? -14.461 -31.703 -25.234 1 97.88 53 ALA B C 1
ATOM 3286 O O . ALA B 1 53 ? -14.453 -31.141 -26.344 1 97.88 53 ALA B O 1
ATOM 3287 N N . GLN B 1 54 ? -13.477 -31.531 -24.344 1 97.81 54 GLN B N 1
ATOM 3288 C CA . GLN B 1 54 ? -12.289 -30.734 -24.656 1 97.81 54 GLN B CA 1
ATOM 3289 C C . GLN B 1 54 ? -11.508 -31.344 -25.812 1 97.81 54 GLN B C 1
ATOM 3291 O O . GLN B 1 54 ? -11.086 -30.625 -26.734 1 97.81 54 GLN B O 1
ATOM 3296 N N . LEU B 1 55 ? -11.352 -32.656 -25.781 1 98.25 55 LEU B N 1
ATOM 3297 C CA . LEU B 1 55 ? -10.609 -33.375 -26.828 1 98.25 55 LEU B CA 1
ATOM 3298 C C . LEU B 1 55 ? -11.289 -33.188 -28.188 1 98.25 55 LEU B C 1
ATOM 3300 O O . LEU B 1 55 ? -10.633 -32.906 -29.188 1 98.25 55 LEU B O 1
ATOM 3304 N N . GLU B 1 56 ? -12.594 -33.375 -28.203 1 98.06 56 GLU B N 1
ATOM 3305 C CA . GLU B 1 56 ? -13.344 -33.281 -29.453 1 98.06 56 GLU B CA 1
ATOM 3306 C C . GLU B 1 56 ? -13.227 -31.859 -30.047 1 98.06 56 GLU B C 1
ATOM 3308 O O . GLU B 1 56 ? -13.023 -31.703 -31.25 1 98.06 56 GLU B O 1
ATOM 3313 N N . LYS B 1 57 ? -13.344 -30.953 -29.188 1 96.94 57 LYS B N 1
ATOM 3314 C CA . LYS B 1 57 ? -13.227 -29.578 -29.625 1 96.94 57 LYS B CA 1
ATOM 3315 C C . LYS B 1 57 ? -11.852 -29.297 -30.234 1 96.94 57 LYS B C 1
ATOM 3317 O O . LYS B 1 57 ? -11.742 -28.672 -31.281 1 96.94 57 LYS B O 1
ATOM 3322 N N . ARG B 1 58 ? -10.781 -29.75 -29.578 1 97.69 58 ARG B N 1
ATOM 3323 C CA . ARG B 1 58 ? -9.414 -29.5 -30.016 1 97.69 58 ARG B CA 1
ATOM 3324 C C . ARG B 1 58 ? -9.086 -30.297 -31.266 1 97.69 58 ARG B C 1
ATOM 3326 O O . ARG B 1 58 ? -8.484 -29.781 -32.219 1 97.69 58 ARG B O 1
ATOM 3333 N N . ALA B 1 59 ? -9.523 -31.484 -31.312 1 96.88 59 ALA B N 1
ATOM 3334 C CA . ALA B 1 59 ? -9.242 -32.375 -32.438 1 96.88 59 ALA B CA 1
ATOM 3335 C C . ALA B 1 59 ? -9.938 -31.875 -33.719 1 96.88 59 ALA B C 1
ATOM 3337 O O . ALA B 1 59 ? -9.453 -32.125 -34.812 1 96.88 59 ALA B O 1
ATOM 3338 N N . ALA B 1 60 ? -10.953 -31.203 -33.562 1 96.5 60 ALA B N 1
ATOM 3339 C CA . ALA B 1 60 ? -11.719 -30.719 -34.688 1 96.5 60 ALA B CA 1
ATOM 3340 C C . ALA B 1 60 ? -11.086 -29.469 -35.281 1 96.5 60 ALA B C 1
ATOM 3342 O O . ALA B 1 60 ? -11.438 -29.047 -36.406 1 96.5 60 ALA B O 1
ATOM 3343 N N . GLY B 1 61 ? -10.148 -28.938 -34.469 1 94.12 61 GLY B N 1
ATOM 3344 C CA . GLY B 1 61 ? -9.516 -27.734 -34.969 1 94.12 61 GLY B CA 1
ATOM 3345 C C . GLY B 1 61 ? -8.68 -27.969 -36.219 1 94.12 61 GLY B C 1
ATOM 3346 O O . GLY B 1 61 ? -8.039 -29.016 -36.344 1 94.12 61 GLY B O 1
ATOM 3347 N N . LYS B 1 62 ? -8.672 -27.062 -37.375 1 87.81 62 LYS B N 1
ATOM 3348 C CA . LYS B 1 62 ? -8.008 -27.188 -38.688 1 87.81 62 LYS B CA 1
ATOM 3349 C C . LYS B 1 62 ? -6.496 -27.016 -38.531 1 87.81 62 LYS B C 1
ATOM 3351 O O . LYS B 1 62 ? -5.719 -27.766 -39.125 1 87.81 62 LYS B O 1
ATOM 3356 N N . GLU B 1 63 ? -6.199 -26.156 -37.625 1 95.06 63 GLU B N 1
ATOM 3357 C CA . GLU B 1 63 ? -4.797 -25.75 -37.594 1 95.06 63 GLU B CA 1
ATOM 3358 C C . GLU B 1 63 ? -3.959 -26.703 -36.781 1 95.06 63 GLU B C 1
ATOM 3360 O O . GLU B 1 63 ? -2.873 -27.125 -37.188 1 95.06 63 GLU B O 1
ATOM 3365 N N . PHE B 1 64 ? -4.461 -27.125 -35.562 1 96.56 64 PHE B N 1
ATOM 3366 C CA . PHE B 1 64 ? -3.643 -27.875 -34.625 1 96.56 64 PHE B CA 1
ATOM 3367 C C . PHE B 1 64 ? -4.277 -29.219 -34.281 1 96.56 64 PHE B C 1
ATOM 3369 O O . PHE B 1 64 ? -3.76 -29.969 -33.438 1 96.56 64 PHE B O 1
ATOM 3376 N N . GLY B 1 65 ? -5.359 -29.562 -34.906 1 97.19 65 GLY B N 1
ATOM 3377 C CA . GLY B 1 65 ? -6.082 -30.797 -34.625 1 97.19 65 GLY B CA 1
ATOM 3378 C C . GLY B 1 65 ? -5.211 -32.031 -34.688 1 97.19 65 GLY B C 1
ATOM 3379 O O . GLY B 1 65 ? -5.391 -32.969 -33.906 1 97.19 65 GLY B O 1
ATOM 3380 N N . HIS B 1 66 ? -4.328 -32.031 -35.656 1 96.69 66 HIS B N 1
ATOM 3381 C CA . HIS B 1 66 ? -3.459 -33.188 -35.875 1 96.69 66 HIS B CA 1
ATOM 3382 C C . HIS B 1 66 ? -2.613 -33.469 -34.656 1 96.69 66 HIS B C 1
ATOM 3384 O O . HIS B 1 66 ? -2.213 -34.625 -34.438 1 96.69 66 HIS B O 1
ATOM 3390 N N . LEU B 1 67 ? -2.346 -32.469 -33.812 1 97.81 67 LEU B N 1
ATOM 3391 C CA . LEU B 1 67 ? -1.532 -32.656 -32.625 1 97.81 67 LEU B CA 1
ATOM 3392 C C . LEU B 1 67 ? -2.266 -33.5 -31.578 1 97.81 67 LEU B C 1
ATOM 3394 O O . LEU B 1 67 ? -1.659 -33.969 -30.609 1 97.81 67 LEU B O 1
ATOM 3398 N N . TRP B 1 68 ? -3.594 -33.688 -31.75 1 98.31 68 TRP B N 1
ATOM 3399 C CA . TRP B 1 68 ? -4.445 -34.375 -30.781 1 98.31 68 TRP B CA 1
ATOM 3400 C C . TRP B 1 68 ? -4.859 -35.75 -31.281 1 98.31 68 TRP B C 1
ATOM 3402 O O . TRP B 1 68 ? -5.688 -36.406 -30.672 1 98.31 68 TRP B O 1
ATOM 3412 N N . ALA B 1 69 ? -4.344 -36.188 -32.344 1 96.69 69 ALA B N 1
ATOM 3413 C CA . ALA B 1 69 ? -4.785 -37.375 -33.062 1 96.69 69 ALA B CA 1
ATOM 3414 C C . ALA B 1 69 ? -4.633 -38.625 -32.188 1 96.69 69 ALA B C 1
ATOM 3416 O O . ALA B 1 69 ? -5.438 -39.562 -32.281 1 96.69 69 ALA B O 1
ATOM 3417 N N . ASN B 1 70 ? -3.656 -38.656 -31.391 1 97.12 70 ASN B N 1
ATOM 3418 C CA . ASN B 1 70 ? -3.373 -39.844 -30.578 1 97.12 70 ASN B CA 1
ATOM 3419 C C . ASN B 1 70 ? -3.756 -39.625 -29.125 1 97.12 70 ASN B C 1
ATOM 3421 O O . ASN B 1 70 ? -3.387 -40.406 -28.25 1 97.12 70 ASN B O 1
ATOM 3425 N N . CYS B 1 71 ? -4.434 -38.531 -28.859 1 98.69 71 CYS B N 1
ATOM 3426 C CA . CYS B 1 71 ? -4.785 -38.188 -27.484 1 98.69 71 CYS B CA 1
ATOM 3427 C C . CYS B 1 71 ? -5.93 -39.062 -26.969 1 98.69 71 CYS B C 1
ATOM 3429 O O . CYS B 1 71 ? -6.914 -39.281 -27.672 1 98.69 71 CYS B O 1
ATOM 3431 N N . LYS B 1 72 ? -5.785 -39.594 -25.812 1 98.62 72 LYS B N 1
ATOM 3432 C CA . LYS B 1 72 ? -6.824 -40.375 -25.172 1 98.62 72 LYS B CA 1
ATOM 3433 C C . LYS B 1 72 ? -7.223 -39.781 -23.828 1 98.62 72 LYS B C 1
ATOM 3435 O O . LYS B 1 72 ? -6.492 -38.969 -23.266 1 98.62 72 LYS B O 1
ATOM 3440 N N . ILE B 1 73 ? -8.43 -40.219 -23.391 1 98.69 73 ILE B N 1
ATOM 3441 C CA . ILE B 1 73 ? -8.969 -39.719 -22.125 1 98.69 73 ILE B CA 1
ATOM 3442 C C . ILE B 1 73 ? -8.773 -40.75 -21.031 1 98.69 73 ILE B C 1
ATOM 3444 O O . ILE B 1 73 ? -8.969 -41.938 -21.266 1 98.69 73 ILE B O 1
ATOM 3448 N N . TYR B 1 74 ? -8.32 -40.344 -19.906 1 98.62 74 TYR B N 1
ATOM 3449 C CA . TYR B 1 74 ? -8.172 -41.188 -18.75 1 98.62 74 TYR B CA 1
ATOM 3450 C C . TYR B 1 74 ? -8.836 -40.594 -17.516 1 98.62 74 TYR B C 1
ATOM 3452 O O . TYR B 1 74 ? -8.883 -39.344 -17.391 1 98.62 74 TYR B O 1
ATOM 3460 N N . ALA B 1 75 ? -9.242 -41.375 -16.594 1 98 75 ALA B N 1
ATOM 3461 C CA . ALA B 1 75 ? -9.906 -40.875 -15.383 1 98 75 ALA B CA 1
ATOM 3462 C C . ALA B 1 75 ? -8.891 -40.594 -14.281 1 98 75 ALA B C 1
ATOM 3464 O O . ALA B 1 75 ? -9.203 -39.875 -13.32 1 98 75 ALA B O 1
ATOM 3465 N N . SER B 1 76 ? -7.699 -41.188 -14.43 1 97.75 76 SER B N 1
ATOM 3466 C CA . SER B 1 76 ? -6.691 -41 -13.391 1 97.75 76 SER B CA 1
ATOM 3467 C C . SER B 1 76 ? -5.281 -41.094 -13.961 1 97.75 76 SER B C 1
ATOM 3469 O O . SER B 1 76 ? -5.086 -41.625 -15.07 1 97.75 76 SER B O 1
ATOM 3471 N N . THR B 1 77 ? -4.336 -40.594 -13.164 1 97.81 77 THR B N 1
ATOM 3472 C CA . THR B 1 77 ? -2.938 -40.688 -13.562 1 97.81 77 THR B CA 1
ATOM 3473 C C . THR B 1 77 ? -2.467 -42.156 -13.539 1 97.81 77 THR B C 1
ATOM 3475 O O . THR B 1 77 ? -1.648 -42.562 -14.367 1 97.81 77 THR B O 1
ATOM 3478 N N . ALA B 1 78 ? -2.988 -42.875 -12.648 1 96.44 78 ALA B N 1
ATOM 3479 C CA . ALA B 1 78 ? -2.627 -44.281 -12.523 1 96.44 78 ALA B CA 1
ATOM 3480 C C . ALA B 1 78 ? -2.945 -45.031 -13.812 1 96.44 78 ALA B C 1
ATOM 3482 O O . ALA B 1 78 ? -2.189 -45.938 -14.219 1 96.44 78 ALA B O 1
ATOM 3483 N N . GLU B 1 79 ? -4.039 -44.688 -14.391 1 97.75 79 GLU B N 1
ATOM 3484 C CA . GLU B 1 79 ? -4.434 -45.312 -15.648 1 97.75 79 GLU B CA 1
ATOM 3485 C C . GLU B 1 79 ? -3.613 -44.781 -16.812 1 97.75 79 GLU B C 1
ATOM 3487 O O . GLU B 1 79 ? -3.252 -45.531 -17.719 1 97.75 79 GLU B O 1
ATOM 3492 N N . MET B 1 80 ? -3.352 -43.562 -16.781 1 98.62 80 MET B N 1
ATOM 3493 C CA . MET B 1 80 ? -2.756 -42.844 -17.906 1 98.62 80 MET B CA 1
ATOM 3494 C C . MET B 1 80 ? -1.281 -43.219 -18.062 1 98.62 80 MET B C 1
ATOM 3496 O O . MET B 1 80 ? -0.808 -43.438 -19.172 1 98.62 80 MET B O 1
ATOM 3500 N N . LEU B 1 81 ? -0.53 -43.344 -17 1 98.56 81 LEU B N 1
ATOM 3501 C CA . LEU B 1 81 ? 0.928 -43.375 -17.016 1 98.56 81 LEU B CA 1
ATOM 3502 C C . LEU B 1 81 ? 1.446 -44.625 -17.719 1 98.56 81 LEU B C 1
ATOM 3504 O O . LEU B 1 81 ? 2.314 -44.531 -18.594 1 98.56 81 LEU B O 1
ATOM 3508 N N . PRO B 1 82 ? 0.838 -45.812 -17.422 1 97.69 82 PRO B N 1
ATOM 3509 C CA . PRO B 1 82 ? 1.372 -47 -18.078 1 97.69 82 PRO B CA 1
ATOM 3510 C C . PRO B 1 82 ? 1.004 -47.094 -19.562 1 97.69 82 PRO B C 1
ATOM 3512 O O . PRO B 1 82 ? 1.696 -47.75 -20.344 1 97.69 82 PRO B O 1
ATOM 3515 N N . GLU B 1 83 ? 0.03 -46.375 -19.953 1 97.94 83 GLU B N 1
ATOM 3516 C CA . GLU B 1 83 ? -0.478 -46.5 -21.312 1 97.94 83 GLU B CA 1
ATOM 3517 C C . GLU B 1 83 ? 0.043 -45.375 -22.203 1 97.94 83 GLU B C 1
ATOM 3519 O O . GLU B 1 83 ? 0.658 -45.625 -23.25 1 97.94 83 GLU B O 1
ATOM 3524 N N . ALA B 1 84 ? -0.168 -44.156 -21.766 1 98.25 84 ALA B N 1
ATOM 3525 C CA . ALA B 1 84 ? 0.147 -43 -22.594 1 98.25 84 ALA B CA 1
ATOM 3526 C C . ALA B 1 84 ? 1.646 -42.719 -22.594 1 98.25 84 ALA B C 1
ATOM 3528 O O . ALA B 1 84 ? 2.184 -42.188 -23.562 1 98.25 84 ALA B O 1
ATOM 3529 N N . LYS B 1 85 ? 2.359 -43 -21.453 1 97.88 85 LYS B N 1
ATOM 3530 C CA . LYS B 1 85 ? 3.795 -42.812 -21.297 1 97.88 85 LYS B CA 1
ATOM 3531 C C . LYS B 1 85 ? 4.227 -41.438 -21.828 1 97.88 85 LYS B C 1
ATOM 3533 O O . LYS B 1 85 ? 5.102 -41.37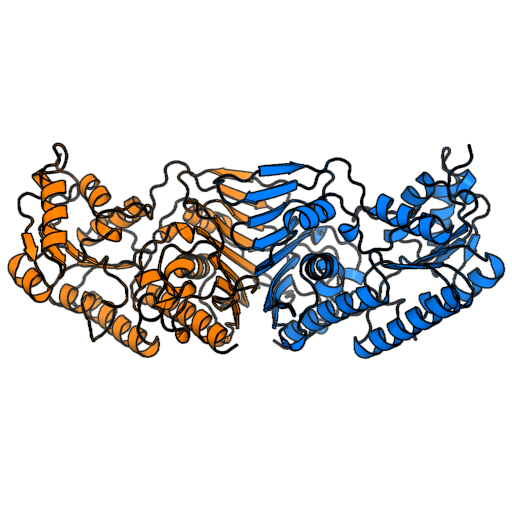5 -22.688 1 97.88 85 LYS B O 1
ATOM 3538 N N . PRO B 1 86 ? 3.658 -40.406 -21.344 1 98.75 86 PRO B N 1
ATOM 3539 C CA . PRO B 1 86 ? 4.012 -39.062 -21.828 1 98.75 86 PRO B CA 1
ATOM 3540 C C . PRO B 1 86 ? 5.438 -38.656 -21.469 1 98.75 86 PRO B C 1
ATOM 3542 O O . PRO B 1 86 ? 6.012 -39.188 -20.516 1 98.75 86 PRO B O 1
ATOM 3545 N N . THR B 1 87 ? 6.008 -37.75 -22.297 1 98.56 87 THR B N 1
ATOM 3546 C CA . THR B 1 87 ? 7.281 -37.094 -21.969 1 98.56 87 THR B CA 1
ATOM 3547 C C . THR B 1 87 ? 7.133 -36.188 -20.781 1 98.56 87 THR B C 1
ATOM 3549 O O . THR B 1 87 ? 8 -36.125 -19.906 1 98.56 87 THR B O 1
ATOM 3552 N N . ALA B 1 88 ? 6.043 -35.406 -20.75 1 98.81 88 ALA B N 1
ATOM 3553 C CA . ALA B 1 88 ? 5.785 -34.438 -19.688 1 98.81 88 ALA B CA 1
ATOM 3554 C C . ALA B 1 88 ? 4.293 -34.344 -19.375 1 98.81 88 ALA B C 1
ATOM 3556 O O . ALA B 1 88 ? 3.457 -34.656 -20.234 1 98.81 88 ALA B O 1
ATOM 3557 N N . ALA B 1 89 ? 3.994 -33.969 -18.203 1 98.88 89 ALA B N 1
ATOM 3558 C CA . ALA B 1 89 ? 2.617 -33.75 -17.766 1 98.88 89 ALA B CA 1
ATOM 3559 C C . ALA B 1 89 ? 2.426 -32.312 -17.25 1 98.88 89 ALA B C 1
ATOM 3561 O O . ALA B 1 89 ? 3.287 -31.781 -16.547 1 98.88 89 ALA B O 1
ATOM 3562 N N . PHE B 1 90 ? 1.351 -31.656 -17.656 1 98.81 90 PHE B N 1
ATOM 3563 C CA . PHE B 1 90 ? 0.907 -30.375 -17.109 1 98.81 90 PHE B CA 1
ATOM 3564 C C . PHE B 1 90 ? -0.216 -30.578 -16.094 1 98.81 90 PHE B C 1
ATOM 3566 O O . PHE B 1 90 ? -1.324 -30.969 -16.469 1 98.81 90 PHE B O 1
ATOM 3573 N N . ILE B 1 91 ? 0.099 -30.297 -14.891 1 98.62 91 ILE B N 1
ATOM 3574 C CA . ILE B 1 91 ? -0.879 -30.453 -13.82 1 98.62 91 ILE B CA 1
ATOM 3575 C C . ILE B 1 91 ? -1.609 -29.125 -13.594 1 98.62 91 ILE B C 1
ATOM 3577 O O . ILE B 1 91 ? -1.025 -28.172 -13.078 1 98.62 91 ILE B O 1
ATOM 3581 N N . GLY B 1 92 ? -2.887 -29.047 -13.992 1 96.5 92 GLY B N 1
ATOM 3582 C CA . GLY B 1 92 ? -3.738 -27.875 -13.836 1 96.5 92 GLY B CA 1
ATOM 3583 C C . GLY B 1 92 ? -5.055 -28.188 -13.148 1 96.5 92 GLY B C 1
ATOM 3584 O O . GLY B 1 92 ? -6.121 -27.812 -13.641 1 96.5 92 GLY B O 1
ATOM 3585 N N . VAL B 1 93 ? -5.023 -28.953 -12.031 1 94.44 93 VAL B N 1
ATOM 3586 C CA . VAL B 1 93 ? -6.195 -29.281 -11.219 1 94.44 93 VAL B CA 1
ATOM 3587 C C . VAL B 1 93 ? -6.219 -28.406 -9.969 1 94.44 93 VAL B C 1
ATOM 3589 O O . VAL B 1 93 ? -5.199 -27.828 -9.594 1 94.44 93 VAL B O 1
ATOM 3592 N N . PRO B 1 94 ? -7.383 -28.281 -9.281 1 92.25 94 PRO B N 1
ATOM 3593 C CA . PRO B 1 94 ? -7.43 -27.5 -8.047 1 92.25 94 PRO B CA 1
ATOM 3594 C C . PRO B 1 94 ? -6.434 -27.984 -6.996 1 92.25 94 PRO B C 1
ATOM 3596 O O . PRO B 1 94 ? -6.117 -29.188 -6.945 1 92.25 94 PRO B O 1
ATOM 3599 N N . PRO B 1 95 ? -6.016 -27.078 -6.176 1 94.06 95 PRO B N 1
ATOM 3600 C CA . PRO B 1 95 ? -4.977 -27.438 -5.203 1 94.06 95 PRO B CA 1
ATOM 3601 C C . PRO B 1 95 ? -5.43 -28.484 -4.203 1 94.06 95 PRO B C 1
ATOM 3603 O O . PRO B 1 95 ? -4.598 -29.141 -3.568 1 94.06 95 PRO B O 1
ATOM 3606 N N . SER B 1 96 ? -6.691 -28.703 -4.078 1 94.12 96 SER B N 1
ATOM 3607 C CA . SER B 1 96 ? -7.207 -29.719 -3.174 1 94.12 96 SER B CA 1
ATOM 3608 C C . SER B 1 96 ? -6.938 -31.125 -3.711 1 94.12 96 SER B C 1
ATOM 3610 O O . SER B 1 96 ? -7.086 -32.094 -2.986 1 94.12 96 SER B O 1
ATOM 3612 N N . PHE B 1 97 ? -6.418 -31.172 -4.984 1 94.69 97 PHE B N 1
ATOM 3613 C CA . PHE B 1 97 ? -6.336 -32.469 -5.602 1 94.69 97 PHE B CA 1
ATOM 3614 C C . PHE B 1 97 ? -4.914 -32.781 -6.07 1 94.69 97 PHE B C 1
ATOM 3616 O O . PHE B 1 97 ? -4.703 -33.625 -6.941 1 94.69 97 PHE B O 1
ATOM 3623 N N . HIS B 1 98 ? -3.914 -32.094 -5.551 1 96.69 98 HIS B N 1
ATOM 3624 C CA . HIS B 1 98 ? -2.514 -32.406 -5.824 1 96.69 98 HIS B CA 1
ATOM 3625 C C . HIS B 1 98 ? -1.604 -31.828 -4.742 1 96.69 98 HIS B C 1
ATOM 3627 O O . HIS B 1 98 ? -2.082 -31.219 -3.785 1 96.69 98 HIS B O 1
ATOM 3633 N N . GLY B 1 99 ? -0.338 -32.094 -4.832 1 97.69 99 GLY B N 1
ATOM 3634 C CA . GLY B 1 99 ? 0.66 -31.484 -3.977 1 97.69 99 GLY B CA 1
ATOM 3635 C C . GLY B 1 99 ? 0.667 -32.062 -2.566 1 97.69 99 GLY B C 1
ATOM 3636 O O . GLY B 1 99 ? 1.054 -31.359 -1.621 1 97.69 99 GLY B O 1
ATOM 3637 N N . CYS B 1 100 ? 0.172 -33.25 -2.41 1 98.06 100 CYS B N 1
ATOM 3638 C CA . CYS B 1 100 ? 0.11 -33.906 -1.098 1 98.06 100 CYS B CA 1
ATOM 3639 C C . CYS B 1 100 ? 0.063 -35.406 -1.228 1 98.06 100 CYS B C 1
ATOM 3641 O O . CYS B 1 100 ? -0.083 -35.938 -2.33 1 98.06 100 CYS B O 1
ATOM 3643 N N . TYR B 1 101 ? 0.159 -36.125 -0.076 1 97.81 101 TYR B N 1
ATOM 3644 C CA . TYR B 1 101 ? 0.26 -37.594 -0.095 1 97.81 101 TYR B CA 1
ATOM 3645 C C . TYR B 1 101 ? -1.088 -38.219 -0.412 1 97.81 101 TYR B C 1
ATOM 3647 O O . TYR B 1 101 ? -1.148 -39.344 -0.913 1 97.81 101 TYR B O 1
ATOM 3655 N N . LYS B 1 102 ? -2.139 -37.5 -0.129 1 97.19 102 LYS B N 1
ATOM 3656 C CA . LYS B 1 102 ? -3.463 -38 -0.472 1 97.19 102 LYS B CA 1
ATOM 3657 C C . LYS B 1 102 ? -3.678 -38 -1.983 1 97.19 102 LYS B C 1
ATOM 3659 O O . LYS B 1 102 ? -4.336 -38.875 -2.525 1 97.19 102 LYS B O 1
ATOM 3664 N N . PHE B 1 103 ? -3.207 -37.031 -2.641 1 97.5 103 PHE B N 1
ATOM 3665 C CA . PHE B 1 103 ? -3.234 -36.875 -4.094 1 97.5 103 PHE B CA 1
ATOM 3666 C C . PHE B 1 103 ? -1.837 -36.625 -4.637 1 97.5 103 PHE B C 1
ATOM 3668 O O . PHE B 1 103 ? -1.543 -35.5 -5.09 1 97.5 103 PHE B O 1
ATOM 3675 N N . PRO B 1 104 ? -1.018 -37.688 -4.715 1 98.19 104 PRO B N 1
ATOM 3676 C CA . PRO B 1 104 ? 0.404 -37.5 -5.012 1 98.19 104 PRO B CA 1
ATOM 3677 C C . PRO B 1 104 ? 0.7 -37.5 -6.508 1 98.19 104 PRO B C 1
ATOM 3679 O O . PRO B 1 104 ? 1.616 -38.188 -6.965 1 98.19 104 PRO B O 1
ATOM 3682 N N . ILE B 1 105 ? 0.055 -36.625 -7.238 1 98.38 105 ILE B N 1
ATOM 3683 C CA . ILE B 1 105 ? 0.08 -36.594 -8.695 1 98.38 105 ILE B CA 1
ATOM 3684 C C . ILE B 1 105 ? 1.495 -36.312 -9.188 1 98.38 105 ILE B C 1
ATOM 3686 O O . ILE B 1 105 ? 1.992 -36.969 -10.102 1 98.38 105 ILE B O 1
ATOM 3690 N N . GLU B 1 106 ? 2.18 -35.312 -8.594 1 98.75 106 GLU B N 1
ATOM 3691 C CA . GLU B 1 106 ? 3.545 -35 -8.984 1 98.75 106 GLU B CA 1
ATOM 3692 C C . GLU B 1 106 ? 4.477 -36.188 -8.836 1 98.75 106 GLU B C 1
ATOM 3694 O O . GLU B 1 106 ? 5.223 -36.531 -9.758 1 98.75 106 GLU B O 1
ATOM 3699 N N . LEU B 1 107 ? 4.383 -36.844 -7.672 1 98.75 107 LEU B N 1
ATOM 3700 C CA . LEU B 1 107 ? 5.246 -38 -7.391 1 98.75 107 LEU B CA 1
ATOM 3701 C C . LEU B 1 107 ? 4.922 -39.156 -8.32 1 98.75 107 LEU B C 1
ATOM 3703 O O . LEU B 1 107 ? 5.824 -39.875 -8.781 1 98.75 107 LEU B O 1
ATOM 3707 N N . GLU B 1 108 ? 3.643 -39.406 -8.594 1 98.69 108 GLU B N 1
ATOM 3708 C CA . GLU B 1 108 ? 3.25 -40.469 -9.523 1 98.69 108 GLU B CA 1
ATOM 3709 C C . GLU B 1 108 ? 3.891 -40.25 -10.898 1 98.69 108 GLU B C 1
ATOM 3711 O O . GLU B 1 108 ? 4.457 -41.188 -11.469 1 98.69 108 GLU B O 1
ATOM 3716 N N . CYS B 1 109 ? 3.82 -39.031 -11.398 1 98.81 109 CYS B N 1
ATOM 3717 C CA . CYS B 1 109 ? 4.395 -38.719 -12.695 1 98.81 109 CYS B CA 1
ATOM 3718 C C . CYS B 1 109 ? 5.91 -38.875 -12.688 1 98.81 109 CYS B C 1
ATOM 3720 O O . CYS B 1 109 ? 6.469 -39.562 -13.555 1 98.81 109 CYS B O 1
ATOM 3722 N N . LEU B 1 110 ? 6.555 -38.344 -11.703 1 98.81 110 LEU B N 1
ATOM 3723 C CA . LEU B 1 110 ? 8.008 -38.375 -11.633 1 98.81 110 LEU B CA 1
ATOM 3724 C C . LEU B 1 110 ? 8.508 -39.812 -11.516 1 98.81 110 LEU B C 1
ATOM 3726 O O . LEU B 1 110 ? 9.477 -40.219 -12.18 1 98.81 110 LEU B O 1
ATOM 3730 N N . ARG B 1 111 ? 7.852 -40.594 -10.695 1 98.62 111 ARG B N 1
ATOM 3731 C CA . ARG B 1 111 ? 8.258 -42 -10.516 1 98.62 111 ARG B CA 1
ATOM 3732 C C . ARG B 1 111 ? 8.102 -42.781 -11.812 1 98.62 111 ARG B C 1
ATOM 3734 O O . ARG B 1 111 ? 8.836 -43.719 -12.062 1 98.62 111 ARG B O 1
ATOM 3741 N N . ALA B 1 112 ? 7.195 -42.375 -12.641 1 98.62 112 ALA B N 1
ATOM 3742 C CA . ALA B 1 112 ? 6.98 -43 -13.945 1 98.62 112 ALA B CA 1
ATOM 3743 C C . ALA B 1 112 ? 7.949 -42.438 -14.984 1 98.62 112 ALA B C 1
ATOM 3745 O O . ALA B 1 112 ? 7.906 -42.844 -16.156 1 98.62 112 ALA B O 1
ATOM 3746 N N . GLY B 1 113 ? 8.812 -41.5 -14.602 1 98.56 113 GLY B N 1
ATOM 3747 C CA . GLY B 1 113 ? 9.805 -40.938 -15.508 1 98.56 113 GLY B CA 1
ATOM 3748 C C . GLY B 1 113 ? 9.281 -39.781 -16.328 1 98.56 113 GLY B C 1
ATOM 3749 O O . GLY B 1 113 ? 9.82 -39.469 -17.391 1 98.56 113 GLY B O 1
ATOM 3750 N N . VAL B 1 114 ? 8.219 -39.188 -15.906 1 98.81 114 VAL B N 1
ATOM 3751 C CA . VAL B 1 114 ? 7.547 -38.125 -16.641 1 98.81 114 VAL B CA 1
ATOM 3752 C C . VAL B 1 114 ? 7.918 -36.781 -16.047 1 98.81 114 VAL B C 1
ATOM 3754 O O . VAL B 1 114 ? 7.848 -36.594 -14.836 1 98.81 114 VAL B O 1
ATOM 3757 N N . HIS B 1 115 ? 8.414 -35.75 -16.859 1 98.81 115 HIS B N 1
ATOM 3758 C CA . HIS B 1 115 ? 8.633 -34.375 -16.406 1 98.81 115 HIS B CA 1
ATOM 3759 C C . HIS B 1 115 ? 7.324 -33.719 -16 1 98.81 115 HIS B C 1
ATOM 3761 O O . HIS B 1 115 ? 6.254 -34.094 -16.5 1 98.81 115 HIS B O 1
ATOM 3767 N N . VAL B 1 116 ? 7.449 -32.719 -15.125 1 98.88 116 VAL B N 1
ATOM 3768 C CA . VAL B 1 116 ? 6.203 -32.188 -14.578 1 98.88 116 VAL B CA 1
ATOM 3769 C C . VAL B 1 116 ? 6.215 -30.672 -14.641 1 98.88 116 VAL B C 1
ATOM 3771 O O . VAL B 1 116 ? 7.172 -30.031 -14.188 1 98.88 116 VAL B O 1
ATOM 3774 N N . PHE B 1 117 ? 5.215 -30.062 -15.266 1 98.81 117 PHE B N 1
ATOM 3775 C CA . PHE B 1 117 ? 4.773 -28.703 -15.039 1 98.81 117 PHE B CA 1
ATOM 3776 C C . PHE B 1 117 ? 3.574 -28.656 -14.094 1 98.81 117 PHE B C 1
ATOM 3778 O O . PHE B 1 117 ? 2.576 -29.344 -14.328 1 98.81 117 PHE B O 1
ATOM 3785 N N . VAL B 1 118 ? 3.678 -27.953 -13.016 1 98.56 118 VAL B N 1
ATOM 3786 C CA . VAL B 1 118 ? 2.555 -27.922 -12.078 1 98.56 118 VAL B CA 1
ATOM 3787 C C . VAL B 1 118 ? 2.135 -26.469 -11.828 1 98.56 118 VAL B C 1
ATOM 3789 O O . VAL B 1 118 ? 2.98 -25.594 -11.609 1 98.56 118 VAL B O 1
ATOM 3792 N N . GLU B 1 119 ? 0.876 -26.203 -11.867 1 97.12 119 GLU B N 1
ATOM 3793 C CA . GLU B 1 119 ? 0.337 -24.875 -11.656 1 97.12 119 GLU B CA 1
ATOM 3794 C C . GLU B 1 119 ? 0.215 -24.547 -10.172 1 97.12 119 GLU B C 1
ATOM 3796 O O . GLU B 1 119 ? 0.091 -25.453 -9.344 1 97.12 119 GLU B O 1
ATOM 3801 N N . LYS B 1 120 ? 0.294 -23.359 -9.867 1 96.94 120 LYS B N 1
ATOM 3802 C CA . LYS B 1 120 ? 0.053 -22.859 -8.516 1 96.94 120 LYS B CA 1
ATOM 3803 C C . LYS B 1 120 ? -1.437 -22.859 -8.188 1 96.94 120 LYS B C 1
ATOM 3805 O O . LYS B 1 120 ? -2.279 -22.828 -9.086 1 96.94 120 LYS B O 1
ATOM 3810 N N . PRO B 1 121 ? -1.84 -22.938 -6.906 1 96.31 121 PRO B N 1
ATOM 3811 C CA . PRO B 1 121 ? -0.987 -23.141 -5.734 1 96.31 121 PRO B CA 1
ATOM 3812 C C . PRO B 1 121 ? -0.488 -24.578 -5.609 1 96.31 121 PRO B C 1
ATOM 3814 O O . PRO B 1 121 ? -1.098 -25.484 -6.164 1 96.31 121 PRO B O 1
ATOM 3817 N N . LEU B 1 122 ? 0.566 -24.828 -4.863 1 97.69 122 LEU B N 1
ATOM 3818 C CA . LEU B 1 122 ? 1.251 -26.109 -4.859 1 97.69 122 LEU B CA 1
ATOM 3819 C C . LEU B 1 122 ? 0.463 -27.141 -4.059 1 97.69 122 LEU B C 1
ATOM 3821 O O . LEU B 1 122 ? 0.667 -28.344 -4.223 1 97.69 122 LEU B O 1
ATOM 3825 N N . SER B 1 123 ? -0.341 -26.609 -3.166 1 97.5 123 SER B N 1
ATOM 3826 C CA . SER B 1 123 ? -1.038 -27.516 -2.25 1 97.5 123 SER B CA 1
ATOM 3827 C C . SER B 1 123 ? -2.195 -26.797 -1.554 1 97.5 123 SER B C 1
ATOM 3829 O O . SER B 1 123 ? -2.469 -25.641 -1.833 1 97.5 123 SER B O 1
ATOM 3831 N N . ASN B 1 124 ? -2.92 -27.5 -0.808 1 96.31 124 ASN B N 1
ATOM 3832 C CA . ASN B 1 124 ? -3.949 -26.953 0.068 1 96.31 124 ASN B CA 1
ATOM 3833 C C . ASN B 1 124 ? -3.887 -27.578 1.463 1 96.31 124 ASN B C 1
ATOM 3835 O O . ASN B 1 124 ? -4.797 -27.391 2.271 1 96.31 124 ASN B O 1
ATOM 3839 N N . VAL B 1 125 ? -2.822 -28.328 1.707 1 97.25 125 VAL B N 1
ATOM 3840 C CA . VAL B 1 125 ? -2.709 -28.984 3.004 1 97.25 125 VAL B CA 1
ATOM 3841 C C . VAL B 1 125 ? -1.824 -28.156 3.932 1 97.25 125 VAL B C 1
ATOM 3843 O O . VAL B 1 125 ? -1.316 -27.109 3.537 1 97.25 125 VAL B O 1
ATOM 3846 N N . ASP B 1 126 ? -1.68 -28.609 5.168 1 97.06 126 ASP B N 1
ATOM 3847 C CA . ASP B 1 126 ? -0.84 -27.953 6.16 1 97.06 126 ASP B CA 1
ATOM 3848 C C . ASP B 1 126 ? 0.586 -27.781 5.645 1 97.06 126 ASP B C 1
ATOM 3850 O O . ASP B 1 126 ? 1.14 -28.688 5.016 1 97.06 126 ASP B O 1
ATOM 3854 N N . PRO B 1 127 ? 1.157 -26.609 5.965 1 97.31 127 PRO B N 1
ATOM 3855 C CA . PRO B 1 127 ? 2.469 -26.297 5.395 1 97.31 127 PRO B CA 1
ATOM 3856 C C . PRO B 1 127 ? 3.541 -27.312 5.781 1 97.31 127 PRO B C 1
ATOM 3858 O O . PRO B 1 127 ? 4.473 -27.547 5.008 1 97.31 127 PRO B O 1
ATOM 3861 N N . VAL B 1 128 ? 3.432 -27.891 6.934 1 97.81 128 VAL B N 1
ATOM 3862 C CA . VAL B 1 128 ? 4.414 -28.875 7.363 1 97.81 128 VAL B CA 1
ATOM 3863 C C . VAL B 1 128 ? 4.34 -30.109 6.461 1 97.81 128 VAL B C 1
ATOM 3865 O O . VAL B 1 128 ? 5.367 -30.594 5.98 1 97.81 128 VAL B O 1
ATOM 3868 N N . GLU B 1 129 ? 3.152 -30.547 6.223 1 97.88 129 GLU B N 1
ATOM 3869 C CA . GLU B 1 129 ? 2.951 -31.672 5.316 1 97.88 129 GLU B CA 1
ATOM 3870 C C . GLU B 1 129 ? 3.371 -31.328 3.893 1 97.88 129 GLU B C 1
ATOM 3872 O O . GLU B 1 129 ? 4.016 -32.125 3.213 1 97.88 129 GLU B O 1
ATOM 3877 N N . ALA B 1 130 ? 2.973 -30.156 3.479 1 98.31 130 ALA B N 1
ATOM 3878 C CA . ALA B 1 130 ? 3.314 -29.703 2.131 1 98.31 130 ALA B CA 1
ATOM 3879 C C . ALA B 1 130 ? 4.828 -29.656 1.936 1 98.31 130 ALA B C 1
ATOM 3881 O O . ALA B 1 130 ? 5.332 -30.031 0.876 1 98.31 130 ALA B O 1
ATOM 3882 N N . LYS B 1 131 ? 5.516 -29.188 2.926 1 98.56 131 LYS B N 1
ATOM 3883 C CA . LYS B 1 131 ? 6.973 -29.109 2.848 1 98.56 131 LYS B CA 1
ATOM 3884 C C . LYS B 1 131 ? 7.598 -30.484 2.736 1 98.56 131 LYS B C 1
ATOM 3886 O O . LYS B 1 131 ? 8.523 -30.703 1.947 1 98.56 131 LYS B O 1
ATOM 3891 N N . LYS B 1 132 ? 7.125 -31.438 3.52 1 98.62 132 LYS B N 1
ATOM 3892 C CA . LYS B 1 132 ? 7.609 -32.812 3.434 1 98.62 132 LYS B CA 1
ATOM 3893 C C . LYS B 1 132 ? 7.395 -33.375 2.037 1 98.62 132 LYS B C 1
ATOM 3895 O O . LYS B 1 132 ? 8.297 -34 1.473 1 98.62 132 LYS B O 1
ATOM 3900 N N . TYR B 1 133 ? 6.254 -33.188 1.551 1 98.69 133 TYR B N 1
ATOM 3901 C CA . TYR B 1 133 ? 5.922 -33.625 0.204 1 98.69 133 TYR B CA 1
ATOM 3902 C C . TYR B 1 133 ? 6.84 -33 -0.829 1 98.69 133 TYR B C 1
ATOM 3904 O O . TYR B 1 133 ? 7.355 -33.656 -1.722 1 98.69 133 TYR B O 1
ATOM 3912 N N . ALA B 1 134 ? 7.031 -31.703 -0.722 1 98.81 134 ALA B N 1
ATOM 3913 C CA . ALA B 1 134 ? 7.895 -30.969 -1.643 1 98.81 134 ALA B CA 1
ATOM 3914 C C . ALA B 1 134 ? 9.32 -31.531 -1.62 1 98.81 134 ALA B C 1
ATOM 3916 O O . ALA B 1 134 ? 9.961 -31.641 -2.666 1 98.81 134 ALA B O 1
ATOM 3917 N N . ASP B 1 135 ? 9.797 -31.828 -0.426 1 98.69 135 ASP B N 1
ATOM 3918 C CA . ASP B 1 135 ? 11.133 -32.406 -0.289 1 98.69 135 ASP B CA 1
ATOM 3919 C C . ASP B 1 135 ? 11.234 -33.719 -1.048 1 98.69 135 ASP B C 1
ATOM 3921 O O . ASP B 1 135 ? 12.242 -34 -1.717 1 98.69 135 ASP B O 1
ATOM 3925 N N . GLU B 1 136 ? 10.234 -34.531 -0.922 1 98.81 136 GLU B N 1
ATOM 3926 C CA . GLU B 1 136 ? 10.242 -35.812 -1.624 1 98.81 136 GLU B CA 1
ATOM 3927 C C . GLU B 1 136 ? 10.148 -35.625 -3.135 1 98.81 136 GLU B C 1
ATOM 3929 O O . GLU B 1 136 ? 10.805 -36.312 -3.9 1 98.81 136 GLU B O 1
ATOM 3934 N N . VAL B 1 137 ? 9.336 -34.688 -3.57 1 98.81 137 VAL B N 1
ATOM 3935 C CA . VAL B 1 137 ? 9.234 -34.344 -4.988 1 98.81 137 VAL B CA 1
ATOM 3936 C C . VAL B 1 137 ? 10.609 -34 -5.531 1 98.81 137 VAL B C 1
ATOM 3938 O O . VAL B 1 137 ? 11.031 -34.5 -6.574 1 98.81 137 VAL B O 1
ATOM 3941 N N . GLU B 1 138 ? 11.281 -33.125 -4.836 1 98.56 138 GLU B N 1
ATOM 3942 C CA . GLU B 1 138 ? 12.602 -32.688 -5.266 1 98.56 138 GLU B CA 1
ATOM 3943 C C . GLU B 1 138 ? 13.594 -33.844 -5.27 1 98.56 138 GLU B C 1
ATOM 3945 O O . GLU B 1 138 ? 14.453 -33.938 -6.148 1 98.56 138 GLU B O 1
ATOM 3950 N N . GLN B 1 139 ? 13.508 -34.656 -4.246 1 98.62 139 GLN B N 1
ATOM 3951 C CA . GLN B 1 139 ? 14.383 -35.844 -4.172 1 98.62 139 GLN B CA 1
ATOM 3952 C C . GLN B 1 139 ? 14.188 -36.75 -5.383 1 98.62 139 GLN B C 1
ATOM 3954 O O . GLN B 1 139 ? 15.164 -37.125 -6.039 1 98.62 139 GLN B O 1
ATOM 3959 N N . VAL B 1 140 ? 12.977 -37.125 -5.688 1 98.81 140 VAL B N 1
ATOM 3960 C CA . VAL B 1 140 ? 12.672 -38 -6.801 1 98.81 140 VAL B CA 1
ATOM 3961 C C . VAL B 1 140 ? 13.055 -37.344 -8.117 1 98.81 140 VAL B C 1
ATOM 3963 O O . VAL B 1 140 ? 13.617 -38 -9.008 1 98.81 140 VAL B O 1
ATOM 3966 N N . ARG B 1 141 ? 12.742 -36.062 -8.273 1 98.56 141 ARG B N 1
ATOM 3967 C CA . ARG B 1 141 ? 13.117 -35.312 -9.461 1 98.56 141 ARG B CA 1
ATOM 3968 C C . ARG B 1 141 ? 14.609 -35.438 -9.742 1 98.56 141 ARG B C 1
ATOM 3970 O O . ARG B 1 141 ? 15.016 -35.719 -10.875 1 98.56 141 ARG B O 1
ATOM 3977 N N . LYS B 1 142 ? 15.43 -35.219 -8.727 1 98.12 142 LYS B N 1
ATOM 3978 C CA . LYS B 1 142 ? 16.875 -35.281 -8.852 1 98.12 142 LYS B CA 1
ATOM 3979 C C . LYS B 1 142 ? 17.344 -36.688 -9.18 1 98.12 142 LYS B C 1
ATOM 3981 O O . LYS B 1 142 ? 18.172 -36.906 -10.07 1 98.12 142 LYS B O 1
ATOM 3986 N N . GLU B 1 143 ? 16.812 -37.656 -8.477 1 98.38 143 GLU B N 1
ATOM 3987 C CA . GLU B 1 143 ? 17.188 -39.062 -8.664 1 98.38 143 GLU B CA 1
ATOM 3988 C C . GLU B 1 143 ? 16.922 -39.5 -10.102 1 98.38 143 GLU B C 1
ATOM 3990 O O . GLU B 1 143 ? 17.703 -40.281 -10.664 1 98.38 143 GLU B O 1
ATOM 3995 N N . LYS B 1 144 ? 15.906 -39.062 -10.688 1 98.31 144 LYS B N 1
ATOM 3996 C CA . LYS B 1 144 ? 15.484 -39.5 -12.016 1 98.31 144 LYS B CA 1
ATOM 3997 C C . LYS B 1 144 ? 15.93 -38.531 -13.094 1 98.31 144 LYS B C 1
ATOM 3999 O O . LYS B 1 144 ? 15.688 -38.75 -14.281 1 98.31 144 LYS B O 1
ATOM 4004 N N . ASN B 1 145 ? 16.641 -37.438 -12.711 1 98 145 ASN B N 1
ATOM 4005 C CA . ASN B 1 145 ? 17.094 -36.406 -13.625 1 98 145 ASN B CA 1
ATOM 4006 C C . ASN B 1 145 ? 15.953 -35.844 -14.469 1 98 145 ASN B C 1
ATOM 4008 O O . ASN B 1 145 ? 16.031 -35.844 -15.703 1 98 145 ASN B O 1
ATOM 4012 N N . LEU B 1 146 ? 14.898 -35.469 -13.789 1 98.69 146 LEU B N 1
ATOM 4013 C CA . LEU B 1 146 ? 13.711 -34.938 -14.453 1 98.69 146 LEU B CA 1
ATOM 4014 C C . LEU B 1 146 ? 13.555 -33.469 -14.172 1 98.69 146 LEU B C 1
ATOM 4016 O O . LEU B 1 146 ? 14.266 -32.906 -13.328 1 98.69 146 LEU B O 1
ATOM 4020 N N . VAL B 1 147 ? 12.688 -32.781 -14.953 1 98.69 147 VAL B N 1
ATOM 4021 C CA . VAL B 1 147 ? 12.406 -31.375 -14.82 1 98.69 147 VAL B CA 1
ATOM 4022 C C . VAL B 1 147 ? 11.055 -31.172 -14.141 1 98.69 147 VAL B C 1
ATOM 4024 O O . VAL B 1 147 ? 10.078 -31.844 -14.477 1 98.69 147 VAL B O 1
ATOM 4027 N N . VAL B 1 148 ? 11.023 -30.375 -13.094 1 98.81 148 VAL B N 1
ATOM 4028 C CA . VAL B 1 148 ? 9.781 -29.891 -12.5 1 98.81 148 VAL B CA 1
ATOM 4029 C C . VAL B 1 148 ? 9.766 -28.359 -12.508 1 98.81 148 VAL B C 1
ATOM 4031 O O . VAL B 1 148 ? 10.703 -27.719 -12.039 1 98.81 148 VAL B O 1
ATOM 4034 N N . LEU B 1 149 ? 8.766 -27.75 -13.117 1 98.75 149 LEU B N 1
ATOM 4035 C CA . LEU B 1 149 ? 8.578 -26.312 -13.141 1 98.75 149 LEU B CA 1
ATOM 4036 C C . LEU B 1 149 ? 7.219 -25.938 -12.562 1 98.75 149 LEU B C 1
ATOM 4038 O O . LEU B 1 149 ? 6.215 -26.578 -12.844 1 98.75 149 LEU B O 1
ATOM 4042 N N . VAL B 1 150 ? 7.191 -25 -11.602 1 98.69 150 VAL B N 1
ATOM 4043 C CA . VAL B 1 150 ? 5.957 -24.5 -11.008 1 98.69 150 VAL B CA 1
ATOM 4044 C C . VAL B 1 150 ? 5.516 -23.219 -11.727 1 98.69 150 VAL B C 1
ATOM 4046 O O . VAL B 1 150 ? 6.332 -22.344 -12 1 98.69 150 VAL B O 1
ATOM 4049 N N . GLY B 1 151 ? 4.227 -23.109 -11.938 1 97.88 151 GLY B N 1
ATOM 4050 C CA . GLY B 1 151 ? 3.645 -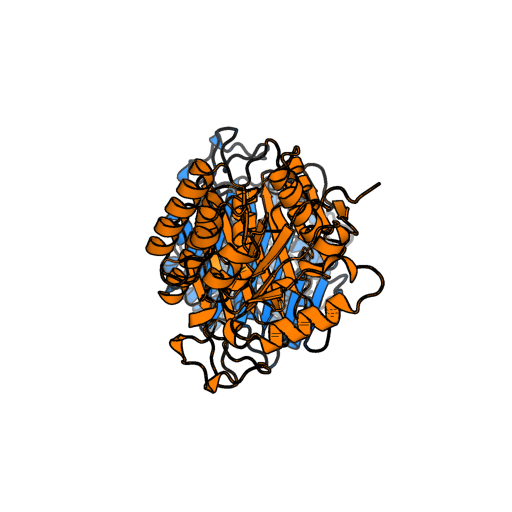22.109 -12.812 1 97.88 151 GLY B CA 1
ATOM 4051 C C . GLY B 1 151 ? 3.525 -20.734 -12.164 1 97.88 151 GLY B C 1
ATOM 4052 O O . GLY B 1 151 ? 2.424 -20.203 -12.039 1 97.88 151 GLY B O 1
ATOM 4053 N N . TYR B 1 152 ? 4.621 -20.109 -11.766 1 98.06 152 TYR B N 1
ATOM 4054 C CA . TYR B 1 152 ? 4.68 -18.688 -11.422 1 98.06 152 TYR B CA 1
ATOM 4055 C C . TYR B 1 152 ? 5.145 -17.859 -12.602 1 98.06 152 TYR B C 1
ATOM 4057 O O . TYR B 1 152 ? 6.277 -17.375 -12.625 1 98.06 152 TYR B O 1
ATOM 4065 N N . MET B 1 153 ? 4.238 -17.562 -13.484 1 97.12 153 MET B N 1
ATOM 4066 C CA . MET B 1 153 ? 4.484 -17.047 -14.828 1 97.12 153 MET B CA 1
ATOM 4067 C C . MET B 1 153 ? 5.16 -15.68 -14.773 1 97.12 153 MET B C 1
ATOM 4069 O O . MET B 1 153 ? 5.926 -15.328 -15.672 1 97.12 153 MET B O 1
ATOM 4073 N N . PHE B 1 154 ? 4.961 -14.898 -13.711 1 97.62 154 PHE B N 1
ATOM 4074 C CA . PHE B 1 154 ? 5.516 -13.547 -13.648 1 97.62 154 PHE B CA 1
ATOM 4075 C C . PHE B 1 154 ? 7.039 -13.586 -13.641 1 97.62 154 PHE B C 1
ATOM 4077 O O . PHE B 1 154 ? 7.691 -12.633 -14.055 1 97.62 154 PHE B O 1
ATOM 4084 N N . ARG B 1 155 ? 7.59 -14.688 -13.156 1 98.19 155 ARG B N 1
ATOM 4085 C CA . ARG B 1 155 ? 9.047 -14.805 -13.133 1 98.19 155 ARG B CA 1
ATOM 4086 C C . ARG B 1 155 ? 9.617 -14.789 -14.547 1 98.19 155 ARG B C 1
ATOM 4088 O O . ARG B 1 155 ? 10.812 -14.57 -14.734 1 98.19 155 ARG B O 1
ATOM 4095 N N . TYR B 1 156 ? 8.781 -15.016 -15.555 1 97.75 156 TYR B N 1
ATOM 4096 C CA . TYR B 1 156 ? 9.219 -15.055 -16.938 1 97.75 156 TYR B CA 1
ATOM 4097 C C . TYR B 1 156 ? 8.805 -13.797 -17.688 1 97.75 156 TYR B C 1
ATOM 4099 O O . TYR B 1 156 ? 9.008 -13.68 -18.906 1 97.75 156 TYR B O 1
ATOM 4107 N N . ALA B 1 157 ? 8.188 -12.859 -16.984 1 97.75 157 ALA B N 1
ATOM 4108 C CA . ALA B 1 157 ? 7.742 -11.617 -17.594 1 97.75 157 ALA B CA 1
ATOM 4109 C C . ALA B 1 157 ? 8.93 -10.703 -17.906 1 97.75 157 ALA B C 1
ATOM 4111 O O . ALA B 1 157 ? 9.859 -10.594 -17.109 1 97.75 157 ALA B O 1
ATOM 4112 N N . SER B 1 158 ? 8.859 -10.039 -19.047 1 97.56 158 SER B N 1
ATOM 4113 C CA . SER B 1 158 ? 9.938 -9.141 -19.469 1 97.56 158 SER B CA 1
ATOM 4114 C C . SER B 1 158 ? 10.094 -7.98 -18.484 1 97.56 158 SER B C 1
ATOM 4116 O O . SER B 1 158 ? 11.211 -7.527 -18.219 1 97.56 158 SER B O 1
ATOM 4118 N N . PHE B 1 159 ? 9.008 -7.457 -17.938 1 98.12 159 PHE B N 1
ATOM 4119 C CA . PHE B 1 159 ? 9.102 -6.328 -17.016 1 98.12 159 PHE B CA 1
ATOM 4120 C C . PHE B 1 159 ? 9.789 -6.738 -15.719 1 98.12 159 PHE B C 1
ATOM 4122 O O . PHE B 1 159 ? 10.453 -5.922 -15.07 1 98.12 159 PHE B O 1
ATOM 4129 N N . VAL B 1 160 ? 9.672 -8.031 -15.281 1 98.31 160 VAL B N 1
ATOM 4130 C CA . VAL B 1 160 ? 10.336 -8.5 -14.078 1 98.31 160 VAL B CA 1
ATOM 4131 C C . VAL B 1 160 ? 11.844 -8.586 -14.328 1 98.31 160 VAL B C 1
ATOM 4133 O O . VAL B 1 160 ? 12.641 -8.242 -13.453 1 98.31 160 VAL B O 1
ATOM 4136 N N . GLN B 1 161 ? 12.211 -9.102 -15.516 1 97.38 161 GLN B N 1
ATOM 4137 C CA . GLN B 1 161 ? 13.617 -9.094 -15.891 1 97.38 161 GLN B CA 1
ATOM 4138 C C . GLN B 1 161 ? 14.195 -7.68 -15.82 1 97.38 161 GLN B C 1
ATOM 4140 O O . GLN B 1 161 ? 15.297 -7.473 -15.312 1 97.38 161 GLN B O 1
ATOM 4145 N N . LYS B 1 162 ? 13.469 -6.715 -16.359 1 98.38 162 LYS B N 1
ATOM 4146 C CA . LYS B 1 162 ? 13.898 -5.32 -16.328 1 98.38 162 LYS B CA 1
ATOM 4147 C C . LYS B 1 162 ? 14.031 -4.809 -14.898 1 98.38 162 LYS B C 1
ATOM 4149 O O . LYS B 1 162 ? 14.945 -4.043 -14.586 1 98.38 162 LYS B O 1
ATOM 4154 N N . ILE B 1 163 ? 13.117 -5.172 -14.008 1 98.69 163 ILE B N 1
ATOM 4155 C CA . ILE B 1 163 ? 13.188 -4.801 -12.602 1 98.69 163 ILE B CA 1
ATOM 4156 C C . ILE B 1 163 ? 14.516 -5.273 -12.008 1 98.69 163 ILE B C 1
ATOM 4158 O O . ILE B 1 163 ? 15.203 -4.512 -11.328 1 98.69 163 ILE B O 1
ATOM 4162 N N . HIS B 1 164 ? 14.898 -6.531 -12.289 1 98.12 164 HIS B N 1
ATOM 4163 C CA . HIS B 1 164 ? 16.156 -7.059 -11.781 1 98.12 164 HIS B CA 1
ATOM 4164 C C . HIS B 1 164 ? 17.344 -6.238 -12.289 1 98.12 164 HIS B C 1
ATOM 4166 O O . HIS B 1 164 ? 18.281 -5.965 -11.547 1 98.12 164 HIS B O 1
ATOM 4172 N N . GLU B 1 165 ? 17.234 -5.859 -13.539 1 98.25 165 GLU B N 1
ATOM 4173 C CA . GLU B 1 165 ? 18.297 -5.039 -14.125 1 98.25 165 GLU B CA 1
ATOM 4174 C C . GLU B 1 165 ? 18.391 -3.691 -13.406 1 98.25 165 GLU B C 1
ATOM 4176 O O . GLU B 1 165 ? 19.5 -3.244 -13.078 1 98.25 165 GLU B O 1
ATOM 4181 N N . LEU B 1 166 ? 17.266 -3.076 -13.172 1 97.69 166 LEU B N 1
ATOM 4182 C CA . LEU B 1 166 ? 17.219 -1.754 -12.555 1 97.69 166 LEU B CA 1
ATOM 4183 C C . LEU B 1 166 ? 17.719 -1.806 -11.109 1 97.69 166 LEU B C 1
ATOM 4185 O O . LEU B 1 166 ? 18.281 -0.832 -10.609 1 97.69 166 LEU B O 1
ATOM 4189 N N . LEU B 1 167 ? 17.547 -2.918 -10.414 1 97.62 167 LEU B N 1
ATOM 4190 C CA . LEU B 1 167 ? 17.859 -3.053 -8.992 1 97.62 167 LEU B CA 1
ATOM 4191 C C . LEU B 1 167 ? 19.312 -3.459 -8.789 1 97.62 167 LEU B C 1
ATOM 4193 O O . LEU B 1 167 ? 19.781 -3.535 -7.656 1 97.62 167 LEU B O 1
ATOM 4197 N N . GLN B 1 168 ? 20 -3.838 -9.883 1 95.94 168 GLN B N 1
ATOM 4198 C CA . GLN B 1 168 ? 21.375 -4.297 -9.75 1 95.94 168 GLN B CA 1
ATOM 4199 C C . GLN B 1 168 ? 22.219 -3.305 -8.938 1 95.94 168 GLN B C 1
ATOM 4201 O O . GLN B 1 168 ? 22.266 -2.115 -9.266 1 95.94 168 GLN B O 1
ATOM 4206 N N . GLY B 1 169 ? 22.828 -3.828 -7.824 1 92.88 169 GLY B N 1
ATOM 4207 C CA . GLY B 1 169 ? 23.688 -3.021 -6.98 1 92.88 169 GLY B CA 1
ATOM 4208 C C . GLY B 1 169 ? 22.938 -2.182 -5.973 1 92.88 169 GLY B C 1
ATOM 4209 O O . GLY B 1 169 ? 23.531 -1.398 -5.23 1 92.88 169 GLY B O 1
ATOM 4210 N N . LYS B 1 170 ? 21.609 -2.336 -5.926 1 94.31 170 LYS B N 1
ATOM 4211 C CA . LYS B 1 170 ? 20.781 -1.565 -5 1 94.31 170 LYS B CA 1
ATOM 4212 C C . LYS B 1 170 ? 20.031 -2.482 -4.043 1 94.31 170 LYS B C 1
ATOM 4214 O O . LYS B 1 170 ? 19.531 -3.535 -4.449 1 94.31 170 LYS B O 1
ATOM 4219 N N . GLN B 1 171 ? 20.016 -2.057 -2.816 1 96.12 171 GLN B N 1
ATOM 4220 C CA . GLN B 1 171 ? 19.25 -2.803 -1.821 1 96.12 171 GLN B CA 1
ATOM 4221 C C . GLN B 1 171 ? 17.797 -2.338 -1.784 1 96.12 171 GLN B C 1
ATOM 4223 O O . GLN B 1 171 ? 17.516 -1.146 -1.618 1 96.12 171 GLN B O 1
ATOM 4228 N N . VAL B 1 172 ? 16.891 -3.268 -1.957 1 98.5 172 VAL B N 1
ATOM 4229 C CA . VAL B 1 172 ? 15.484 -2.934 -1.767 1 98.5 172 VAL B CA 1
ATOM 4230 C C . VAL B 1 172 ? 15.219 -2.641 -0.292 1 98.5 172 VAL B C 1
ATOM 4232 O O . VAL B 1 172 ? 15.688 -3.369 0.586 1 98.5 172 VAL B O 1
ATOM 4235 N N . VAL B 1 173 ? 14.508 -1.566 -0.013 1 98.62 173 VAL B N 1
ATOM 4236 C CA . VAL B 1 173 ? 14.18 -1.193 1.359 1 98.62 173 VAL B CA 1
ATOM 4237 C C . VAL B 1 173 ? 12.734 -1.588 1.672 1 98.62 173 VAL B C 1
ATOM 4239 O O . VAL B 1 173 ? 12.422 -1.982 2.799 1 98.62 173 VAL B O 1
ATOM 4242 N N . CYS B 1 174 ? 11.906 -1.456 0.688 1 98.69 174 CYS B N 1
ATOM 4243 C CA . CYS B 1 174 ? 10.492 -1.749 0.903 1 98.69 174 CYS B CA 1
ATOM 4244 C C . CYS B 1 174 ? 9.82 -2.176 -0.396 1 98.69 174 CYS B C 1
ATOM 4246 O O . CYS B 1 174 ? 10.039 -1.567 -1.444 1 98.69 174 CYS B O 1
ATOM 4248 N N . LEU B 1 175 ? 9.078 -3.229 -0.393 1 98.81 175 LEU B N 1
ATOM 4249 C CA . LEU B 1 175 ? 8.227 -3.658 -1.496 1 98.81 175 LEU B CA 1
ATOM 4250 C C . LEU B 1 175 ? 6.77 -3.73 -1.061 1 98.81 175 LEU B C 1
ATOM 4252 O O . LEU B 1 175 ? 6.449 -4.359 -0.049 1 98.81 175 LEU B O 1
ATOM 4256 N N . THR B 1 176 ? 5.879 -3.053 -1.794 1 98.56 176 THR B N 1
ATOM 4257 C CA . THR B 1 176 ? 4.441 -3.066 -1.536 1 98.56 176 THR B CA 1
ATOM 4258 C C . THR B 1 176 ? 3.688 -3.682 -2.711 1 98.56 176 THR B C 1
ATOM 4260 O O . THR B 1 176 ? 3.809 -3.217 -3.846 1 98.56 176 THR B O 1
ATOM 4263 N N . ALA B 1 177 ? 2.965 -4.672 -2.402 1 98.5 177 ALA B N 1
ATOM 4264 C CA . ALA B 1 177 ? 2.119 -5.297 -3.414 1 98.5 177 ALA B CA 1
ATOM 4265 C C . ALA B 1 177 ? 0.641 -5.059 -3.121 1 98.5 177 ALA B C 1
ATOM 4267 O O . ALA B 1 177 ? 0.23 -5.02 -1.958 1 98.5 177 ALA B O 1
ATOM 4268 N N . ARG B 1 178 ? -0.1 -4.859 -4.141 1 97.12 178 ARG B N 1
ATOM 4269 C CA . ARG B 1 178 ? -1.55 -4.707 -4.062 1 97.12 178 ARG B CA 1
ATOM 4270 C C . ARG B 1 178 ? -2.248 -5.539 -5.133 1 97.12 178 ARG B C 1
ATOM 4272 O O . ARG B 1 178 ? -1.781 -5.609 -6.273 1 97.12 178 ARG B O 1
ATOM 4279 N N . TYR B 1 179 ? -3.303 -6.168 -4.738 1 96.88 179 TYR B N 1
ATOM 4280 C CA . TYR B 1 179 ? -4.098 -6.957 -5.676 1 96.88 179 TYR B CA 1
ATOM 4281 C C . TYR B 1 179 ? -5.578 -6.891 -5.328 1 96.88 179 TYR B C 1
ATOM 4283 O O . TYR B 1 179 ? -6.027 -7.523 -4.367 1 96.88 179 TYR B O 1
ATOM 4291 N N . ASN B 1 180 ? -6.383 -6.156 -6.078 1 94.69 180 ASN B N 1
ATOM 4292 C CA . ASN B 1 180 ? -7.836 -6.113 -5.988 1 94.69 180 ASN B CA 1
ATOM 4293 C C . ASN B 1 180 ? -8.492 -6.871 -7.141 1 94.69 180 ASN B C 1
ATOM 4295 O O . ASN B 1 180 ? -8.43 -6.441 -8.289 1 94.69 180 ASN B O 1
ATOM 4299 N N . CYS B 1 181 ? -9.133 -7.91 -6.863 1 93.38 181 CYS B N 1
ATOM 4300 C CA . CYS B 1 181 ? -9.625 -8.734 -7.957 1 93.38 181 CYS B CA 1
ATOM 4301 C C . CYS B 1 181 ? -11.078 -8.398 -8.281 1 93.38 181 CYS B C 1
ATOM 4303 O O . CYS B 1 181 ? -11.797 -7.852 -7.445 1 93.38 181 CYS B O 1
ATOM 4305 N N . ALA B 1 182 ? -11.5 -8.758 -9.5 1 91.62 182 ALA B N 1
ATOM 4306 C CA . ALA B 1 182 ? -12.875 -8.656 -9.969 1 91.62 182 ALA B CA 1
ATOM 4307 C C . ALA B 1 182 ? -13.703 -9.852 -9.508 1 91.62 182 ALA B C 1
ATOM 4309 O O . ALA B 1 182 ? -14 -10.75 -10.297 1 91.62 182 ALA B O 1
ATOM 4310 N N . TYR B 1 183 ? -14.188 -9.75 -8.328 1 92.44 183 TYR B N 1
ATOM 4311 C CA . TYR B 1 183 ? -14.75 -10.922 -7.66 1 92.44 183 TYR B CA 1
ATOM 4312 C C . TYR B 1 183 ? -16.031 -11.375 -8.344 1 92.44 183 TYR B C 1
ATOM 4314 O O . TYR B 1 183 ? -16.344 -12.57 -8.344 1 92.44 183 TYR B O 1
ATOM 4322 N N . GLU B 1 184 ? -16.766 -10.508 -8.984 1 91.38 184 GLU B N 1
ATOM 4323 C CA . GLU B 1 184 ? -18.078 -10.844 -9.555 1 91.38 184 GLU B CA 1
ATOM 4324 C C . GLU B 1 184 ? -17.938 -11.805 -10.727 1 91.38 184 GLU B C 1
ATOM 4326 O O . GLU B 1 184 ? -18.906 -12.461 -11.117 1 91.38 184 GLU B O 1
ATOM 4331 N N . TYR B 1 185 ? -16.75 -11.922 -11.188 1 88.25 185 TYR B N 1
ATOM 4332 C CA . TYR B 1 185 ? -16.531 -12.758 -12.367 1 88.25 185 TYR B CA 1
ATOM 4333 C C . TYR B 1 185 ? -15.836 -14.062 -11.992 1 88.25 185 TYR B C 1
ATOM 4335 O O . TYR B 1 185 ? -15.484 -14.859 -12.867 1 88.25 185 TYR B O 1
ATOM 4343 N N . ILE B 1 186 ? -15.648 -14.266 -10.719 1 90.44 186 ILE B N 1
ATOM 4344 C CA . ILE B 1 186 ? -15.102 -15.531 -10.242 1 90.44 186 ILE B CA 1
ATOM 4345 C C . ILE B 1 186 ? -16.234 -16.516 -9.984 1 90.44 186 ILE B C 1
ATOM 4347 O O . ILE B 1 186 ? -16.734 -16.625 -8.867 1 90.44 186 ILE B O 1
ATOM 4351 N N . MET B 1 187 ? -16.5 -17.328 -10.969 1 88.62 187 MET B N 1
ATOM 4352 C CA . MET B 1 187 ? -17.688 -18.172 -10.938 1 88.62 187 MET B CA 1
ATOM 4353 C C . MET B 1 187 ? -17.391 -19.5 -10.234 1 88.62 187 MET B C 1
ATOM 4355 O O . MET B 1 187 ? -18.312 -20.234 -9.867 1 88.62 187 MET B O 1
ATOM 4359 N N . SER B 1 188 ? -16.141 -19.797 -10.078 1 85.69 188 SER B N 1
ATOM 4360 C CA . SER B 1 188 ? -15.75 -21.078 -9.5 1 85.69 188 SER B CA 1
ATOM 4361 C C . SER B 1 188 ? -16.188 -21.188 -8.039 1 85.69 188 SER B C 1
ATOM 4363 O O . SER B 1 188 ? -15.711 -20.422 -7.191 1 85.69 188 SER B O 1
ATOM 4365 N N . PRO B 1 189 ? -17 -22.109 -7.707 1 87.25 189 PRO B N 1
ATOM 4366 C CA . PRO B 1 189 ? -17.375 -22.281 -6.305 1 87.25 189 PRO B CA 1
ATOM 4367 C C . PRO B 1 189 ? -16.203 -22.688 -5.422 1 87.25 189 PRO B C 1
ATOM 4369 O O . PRO B 1 189 ? -16.188 -22.406 -4.223 1 87.25 189 PRO B O 1
ATOM 4372 N N . PHE B 1 190 ? -15.164 -23.312 -6.051 1 87.19 190 PHE B N 1
ATOM 4373 C CA . PHE B 1 190 ? -13.977 -23.719 -5.312 1 87.19 190 PHE B CA 1
ATOM 4374 C C . PHE B 1 190 ? -13.219 -22.5 -4.793 1 87.19 190 PHE B C 1
ATOM 4376 O O . PHE B 1 190 ? -12.672 -22.531 -3.689 1 87.19 190 PHE B O 1
ATOM 4383 N N . TRP B 1 191 ? -13.312 -21.438 -5.531 1 91.06 191 TRP B N 1
ATOM 4384 C CA . TRP B 1 191 ? -12.617 -20.219 -5.137 1 91.06 191 TRP B CA 1
ATOM 4385 C C . TRP B 1 191 ? -13.258 -19.594 -3.895 1 91.06 191 TRP B C 1
ATOM 4387 O O . TRP B 1 191 ? -12.562 -19.047 -3.037 1 91.06 191 TRP B O 1
ATOM 4397 N N . TRP B 1 192 ? -14.523 -19.766 -3.744 1 95.25 192 TRP B N 1
ATOM 4398 C CA . TRP B 1 192 ? -15.281 -19.078 -2.703 1 95.25 192 TRP B CA 1
ATOM 4399 C C . TRP B 1 192 ? -15.32 -19.906 -1.424 1 95.25 192 TRP B C 1
ATOM 4401 O O . TRP B 1 192 ? -15.852 -19.469 -0.403 1 95.25 192 TRP B O 1
ATOM 4411 N N . ASN B 1 193 ? -14.766 -21.078 -1.467 1 96.19 193 ASN B N 1
ATOM 4412 C CA . ASN B 1 193 ? -14.672 -21.984 -0.324 1 96.19 193 ASN B CA 1
ATOM 4413 C C . ASN B 1 193 ? -13.219 -22.234 0.065 1 96.19 193 ASN B C 1
ATOM 4415 O O . ASN B 1 193 ? -12.516 -22.984 -0.612 1 96.19 193 ASN B O 1
ATOM 4419 N N . SER B 1 194 ? -12.789 -21.688 1.19 1 95.81 194 SER B N 1
ATOM 4420 C CA . SER B 1 194 ? -11.391 -21.719 1.583 1 95.81 194 SER B CA 1
ATOM 4421 C C . SER B 1 194 ? -10.93 -23.141 1.873 1 95.81 194 SER B C 1
ATOM 4423 O O . SER B 1 194 ? -9.734 -23.438 1.851 1 95.81 194 SER B O 1
ATOM 4425 N N . GLU B 1 195 ? -11.844 -24.016 2.158 1 95.06 195 GLU B N 1
ATOM 4426 C CA . GLU B 1 195 ? -11.484 -25.422 2.312 1 95.06 195 GLU B CA 1
ATOM 4427 C C . GLU B 1 195 ? -10.867 -25.984 1.035 1 95.06 195 GLU B C 1
ATOM 4429 O O . GLU B 1 195 ? -10.047 -26.891 1.086 1 95.06 195 GLU B O 1
ATOM 4434 N N . HIS B 1 196 ? -11.211 -25.375 -0.038 1 93.44 196 HIS B N 1
ATOM 4435 C CA . HIS B 1 196 ? -10.75 -25.891 -1.323 1 93.44 196 HIS B CA 1
ATOM 4436 C C . HIS B 1 196 ? -9.641 -25.016 -1.9 1 93.44 196 HIS B C 1
ATOM 4438 O O . HIS B 1 196 ? -8.664 -25.531 -2.445 1 93.44 196 HIS B O 1
ATOM 4444 N N . CYS B 1 197 ? -9.766 -23.719 -1.742 1 93.38 197 CYS B N 1
ATOM 4445 C CA . CYS B 1 197 ? -8.836 -22.828 -2.426 1 93.38 197 CYS B CA 1
ATOM 4446 C C . CYS B 1 197 ? -7.738 -22.359 -1.48 1 93.38 197 CYS B C 1
ATOM 4448 O O . CYS B 1 197 ? -6.742 -21.766 -1.919 1 93.38 197 CYS B O 1
ATOM 4450 N N . GLY B 1 198 ? -7.887 -22.578 -0.196 1 96 198 GLY B N 1
ATOM 4451 C CA . GLY B 1 198 ? -6.918 -22.109 0.79 1 96 198 GLY B CA 1
ATOM 4452 C C . GLY B 1 198 ? -7.082 -20.656 1.146 1 96 198 GLY B C 1
ATOM 4453 O O . GLY B 1 198 ? -6.371 -20.125 2.008 1 96 198 GLY B O 1
ATOM 4454 N N . GLY B 1 199 ? -8.062 -19.969 0.52 1 96.81 199 GLY B N 1
ATOM 4455 C CA . GLY B 1 199 ? -8.273 -18.547 0.729 1 96.81 199 GLY B CA 1
ATOM 4456 C C . GLY B 1 199 ? -7.617 -17.688 -0.333 1 96.81 199 GLY B C 1
ATOM 4457 O O . GLY B 1 199 ? -6.742 -18.156 -1.064 1 96.81 199 GLY B O 1
ATOM 4458 N N . PRO B 1 200 ? -7.988 -16.406 -0.364 1 97 200 PRO B N 1
ATOM 4459 C CA . PRO B 1 200 ? -7.539 -15.547 -1.455 1 97 200 PRO B CA 1
ATOM 4460 C C . PRO B 1 200 ? -6.031 -15.305 -1.442 1 97 200 PRO B C 1
ATOM 4462 O O . PRO B 1 200 ? -5.422 -15.141 -2.502 1 97 200 PRO B O 1
ATOM 4465 N N . ILE B 1 201 ? -5.418 -15.273 -0.31 1 98.31 201 ILE B N 1
ATOM 4466 C CA . ILE B 1 201 ? -3.979 -15.062 -0.217 1 98.31 201 ILE B CA 1
ATOM 4467 C C . ILE B 1 201 ? -3.244 -16.219 -0.88 1 98.31 201 ILE B C 1
ATOM 4469 O O . ILE B 1 201 ? -2.336 -16.016 -1.688 1 98.31 201 ILE B O 1
ATOM 4473 N N . VAL B 1 202 ? -3.682 -17.422 -0.649 1 98.12 202 VAL B N 1
ATOM 4474 C CA . VAL B 1 202 ? -3.043 -18.625 -1.17 1 98.12 202 VAL B CA 1
ATOM 4475 C C . VAL B 1 202 ? -3.398 -18.812 -2.645 1 98.12 202 VAL B C 1
ATOM 4477 O O . VAL B 1 202 ? -2.533 -19.125 -3.463 1 98.12 202 VAL B O 1
ATOM 4480 N N . GLU B 1 203 ? -4.598 -18.531 -2.941 1 95.88 203 GLU B N 1
ATOM 4481 C CA . GLU B 1 203 ? -5.125 -18.828 -4.27 1 95.88 203 GLU B CA 1
ATOM 4482 C C . GLU B 1 203 ? -4.719 -17.766 -5.277 1 95.88 203 GLU B C 1
ATOM 4484 O O . GLU B 1 203 ? -4.414 -18.062 -6.43 1 95.88 203 GLU B O 1
ATOM 4489 N N . GLN B 1 204 ? -4.793 -16.516 -4.883 1 94.81 204 GLN B N 1
ATOM 4490 C CA . GLN B 1 204 ? -4.652 -15.43 -5.855 1 94.81 204 GLN B CA 1
ATOM 4491 C C . GLN B 1 204 ? -3.432 -14.57 -5.555 1 94.81 204 GLN B C 1
ATOM 4493 O O . GLN B 1 204 ? -2.555 -14.406 -6.402 1 94.81 204 GLN B O 1
ATOM 4498 N N . ALA B 1 205 ? -3.314 -14.133 -4.324 1 97.44 205 ALA B N 1
ATOM 4499 C CA . ALA B 1 205 ? -2.246 -13.195 -3.988 1 97.44 205 ALA B CA 1
ATOM 4500 C C . ALA B 1 205 ? -0.895 -13.906 -3.928 1 97.44 205 ALA B C 1
ATOM 4502 O O . ALA B 1 205 ? 0.148 -13.258 -3.82 1 97.44 205 ALA B O 1
ATOM 4503 N N . THR B 1 206 ? -0.885 -15.234 -4.059 1 98.19 206 THR B N 1
ATOM 4504 C CA . THR B 1 206 ? 0.35 -16.016 -4.074 1 98.19 206 THR B CA 1
ATOM 4505 C C . THR B 1 206 ? 1.282 -15.523 -5.18 1 98.19 206 THR B C 1
ATOM 4507 O O . THR B 1 206 ? 2.506 -15.57 -5.031 1 98.19 206 THR B O 1
ATOM 4510 N N . HIS B 1 207 ? 0.767 -15.008 -6.293 1 97.75 207 HIS B N 1
ATOM 4511 C CA . HIS B 1 207 ? 1.57 -14.453 -7.379 1 97.75 207 HIS B CA 1
ATOM 4512 C C . HIS B 1 207 ? 2.43 -13.297 -6.887 1 97.75 207 HIS B C 1
ATOM 4514 O O . HIS B 1 207 ? 3.605 -13.188 -7.246 1 97.75 207 HIS B O 1
ATOM 4520 N N . PHE B 1 208 ? 1.874 -12.508 -6.039 1 98.19 208 PHE B N 1
ATOM 4521 C CA . PHE B 1 208 ? 2.57 -11.305 -5.609 1 98.19 208 PHE B CA 1
ATOM 4522 C C . PHE B 1 208 ? 3.467 -11.594 -4.41 1 98.19 208 PHE B C 1
ATOM 4524 O O . PHE B 1 208 ? 4.516 -10.969 -4.246 1 98.19 208 PHE B O 1
ATOM 4531 N N . ALA B 1 209 ? 3.035 -12.602 -3.629 1 98.69 209 ALA B N 1
ATOM 4532 C CA . ALA B 1 209 ? 3.973 -13.109 -2.631 1 98.69 209 ALA B CA 1
ATOM 4533 C C . ALA B 1 209 ? 5.219 -13.688 -3.293 1 98.69 209 ALA B C 1
ATOM 4535 O O . ALA B 1 209 ? 6.34 -13.438 -2.846 1 98.69 209 ALA B O 1
ATOM 4536 N N . ASP B 1 210 ? 5.004 -14.422 -4.32 1 98.69 210 ASP B N 1
ATOM 4537 C CA . ASP B 1 210 ? 6.109 -15.031 -5.059 1 98.69 210 ASP B CA 1
ATOM 4538 C C . ASP B 1 210 ? 6.996 -13.961 -5.691 1 98.69 210 ASP B C 1
ATOM 4540 O O . ASP B 1 210 ? 8.227 -14.047 -5.633 1 98.69 210 ASP B O 1
ATOM 4544 N N . LEU B 1 211 ? 6.387 -12.969 -6.301 1 98.38 211 LEU B N 1
ATOM 4545 C CA . LEU B 1 211 ? 7.148 -11.891 -6.918 1 98.38 211 LEU B CA 1
ATOM 4546 C C . LEU B 1 211 ? 7.98 -11.148 -5.879 1 98.38 211 LEU B C 1
ATOM 4548 O O . LEU B 1 211 ? 9.117 -10.766 -6.148 1 98.38 211 LEU B O 1
ATOM 4552 N N . ALA B 1 212 ? 7.375 -10.945 -4.73 1 98.69 212 ALA B N 1
ATOM 4553 C CA . ALA B 1 212 ? 8.117 -10.297 -3.654 1 98.69 212 ALA B CA 1
ATOM 4554 C C . ALA B 1 212 ? 9.367 -11.094 -3.297 1 98.69 212 ALA B C 1
ATOM 4556 O O . ALA B 1 212 ? 10.461 -10.531 -3.17 1 98.69 212 ALA B O 1
ATOM 4557 N N . ARG B 1 213 ? 9.242 -12.406 -3.162 1 98.62 213 ARG B N 1
ATOM 4558 C CA . ARG B 1 213 ? 10.383 -13.258 -2.855 1 98.62 213 ARG B CA 1
ATOM 4559 C C . ARG B 1 213 ? 11.406 -13.242 -3.99 1 98.62 213 ARG B C 1
ATOM 4561 O O . ARG B 1 213 ? 12.609 -13.164 -3.748 1 98.62 213 ARG B O 1
ATOM 4568 N N . CYS B 1 214 ? 10.867 -13.297 -5.195 1 97.94 214 CYS B N 1
ATOM 4569 C CA . CYS B 1 214 ? 11.719 -13.336 -6.383 1 97.94 214 CYS B CA 1
ATOM 4570 C C . CYS B 1 214 ? 12.555 -12.07 -6.5 1 97.94 214 CYS B C 1
ATOM 4572 O O . CYS B 1 214 ? 13.727 -12.125 -6.871 1 97.94 214 CYS B O 1
ATOM 4574 N N . ILE B 1 215 ? 11.992 -10.93 -6.172 1 98.25 215 ILE B N 1
ATOM 4575 C CA . ILE B 1 215 ? 12.617 -9.633 -6.395 1 98.25 215 ILE B CA 1
ATOM 4576 C C . ILE B 1 215 ? 13.5 -9.273 -5.207 1 98.25 215 ILE B C 1
ATOM 4578 O O . ILE B 1 215 ? 14.617 -8.781 -5.383 1 98.25 215 ILE B O 1
ATOM 4582 N N . VAL B 1 216 ? 13.039 -9.57 -3.99 1 98.38 216 VAL B N 1
ATOM 4583 C CA . VAL B 1 216 ? 13.719 -9.039 -2.814 1 98.38 216 VAL B CA 1
ATOM 4584 C C . VAL B 1 216 ? 14.508 -10.148 -2.121 1 98.38 216 VAL B C 1
ATOM 4586 O O . VAL B 1 216 ? 15.602 -9.914 -1.607 1 98.38 216 VAL B O 1
ATOM 4589 N N . GLY B 1 217 ? 13.938 -11.344 -2.025 1 98.12 217 GLY B N 1
ATOM 4590 C CA . GLY B 1 217 ? 14.578 -12.453 -1.342 1 98.12 217 GLY B CA 1
ATOM 4591 C C . GLY B 1 217 ? 13.664 -13.148 -0.349 1 98.12 217 GLY B C 1
ATOM 4592 O O . GLY B 1 217 ? 12.453 -12.93 -0.357 1 98.12 217 GLY B O 1
ATOM 4593 N N . GLU B 1 218 ? 14.227 -13.953 0.488 1 98.56 218 GLU B N 1
ATOM 4594 C CA . GLU B 1 218 ? 13.461 -14.797 1.396 1 98.56 218 GLU B CA 1
ATOM 4595 C C . GLU B 1 218 ? 12.867 -13.977 2.541 1 98.56 218 GLU B C 1
ATOM 4597 O O . GLU B 1 218 ? 13.438 -12.969 2.957 1 98.56 218 GLU B O 1
ATOM 4602 N N . VAL B 1 219 ? 11.797 -14.438 3.047 1 98.69 219 VAL B N 1
ATOM 4603 C CA . VAL B 1 219 ? 11.016 -13.758 4.078 1 98.69 219 VAL B CA 1
ATOM 4604 C C . VAL B 1 219 ? 11.359 -14.336 5.449 1 98.69 219 VAL B C 1
ATOM 4606 O O . VAL B 1 219 ? 11.539 -15.547 5.59 1 98.69 219 VAL B O 1
ATOM 4609 N N . SER B 1 220 ? 11.484 -13.492 6.441 1 98.62 220 SER B N 1
ATOM 4610 C CA . SER B 1 220 ? 11.477 -13.938 7.828 1 98.62 220 SER B CA 1
ATOM 4611 C C . SER B 1 220 ? 10.062 -14.312 8.273 1 98.62 220 SER B C 1
ATOM 4613 O O . SER B 1 220 ? 9.297 -13.445 8.703 1 98.62 220 SER B O 1
ATOM 4615 N N . LEU B 1 221 ? 9.773 -15.562 8.281 1 98.31 221 LEU B N 1
ATOM 4616 C CA . LEU B 1 221 ? 8.406 -16.047 8.469 1 98.31 221 LEU B CA 1
ATOM 4617 C C . LEU B 1 221 ? 7.855 -15.625 9.82 1 98.31 221 LEU B C 1
ATOM 4619 O O . LEU B 1 221 ? 6.684 -15.25 9.93 1 98.31 221 LEU B O 1
ATOM 4623 N N . PRO B 1 222 ? 8.68 -15.641 10.906 1 97.88 222 PRO B N 1
ATOM 4624 C CA . PRO B 1 222 ? 8.141 -15.227 12.203 1 97.88 222 PRO B CA 1
ATOM 4625 C C . PRO B 1 222 ? 7.719 -13.758 12.227 1 97.88 222 PRO B C 1
ATOM 4627 O O . PRO B 1 222 ? 6.992 -13.336 13.125 1 97.88 222 PRO B O 1
ATOM 4630 N N . SER B 1 223 ? 8.156 -12.977 11.227 1 98.19 223 SER B N 1
ATOM 4631 C CA . SER B 1 223 ? 7.863 -11.555 11.203 1 98.19 223 SER B CA 1
ATOM 4632 C C . SER B 1 223 ? 6.523 -11.273 10.531 1 98.19 223 SER B C 1
ATOM 4634 O O . SER B 1 223 ? 6.051 -10.133 10.531 1 98.19 223 SER B O 1
ATOM 4636 N N . VAL B 1 224 ? 5.871 -12.25 9.992 1 98.56 224 VAL B N 1
ATOM 4637 C CA . VAL B 1 224 ? 4.648 -12.062 9.219 1 98.56 224 VAL B CA 1
ATOM 4638 C C . VAL B 1 224 ? 3.521 -11.609 10.141 1 98.56 224 VAL B C 1
ATOM 4640 O O . VAL B 1 224 ? 3.301 -12.195 11.195 1 98.56 224 VAL B O 1
ATOM 4643 N N . TYR B 1 225 ? 2.916 -10.547 9.781 1 98.19 225 TYR B N 1
ATOM 4644 C CA . TYR B 1 225 ? 1.679 -10.062 10.383 1 98.19 225 TYR B CA 1
ATOM 4645 C C . TYR B 1 225 ? 0.592 -9.883 9.328 1 98.19 225 TYR B C 1
ATOM 4647 O O . TYR B 1 225 ? 0.882 -9.547 8.18 1 98.19 225 TYR B O 1
ATOM 4655 N N . SER B 1 226 ? -0.606 -10.141 9.797 1 98.62 226 SER B N 1
ATOM 4656 C CA . SER B 1 226 ? -1.692 -9.977 8.836 1 98.62 226 SER B CA 1
ATOM 4657 C C . SER B 1 226 ? -3.039 -9.859 9.539 1 98.62 226 SER B C 1
ATOM 4659 O O . SER B 1 226 ? -3.205 -10.336 10.664 1 98.62 226 SER B O 1
ATOM 4661 N N . ARG B 1 227 ? -3.953 -9.172 8.906 1 98.44 227 ARG B N 1
ATOM 4662 C CA . ARG B 1 227 ? -5.352 -9.047 9.305 1 98.44 227 ARG B CA 1
ATOM 4663 C C . ARG B 1 227 ? -6.273 -9.086 8.094 1 98.44 227 ARG B C 1
ATOM 4665 O O . ARG B 1 227 ? -5.832 -8.852 6.965 1 98.44 227 ARG B O 1
ATOM 4672 N N . SER B 1 228 ? -7.543 -9.375 8.367 1 98.56 228 SER B N 1
ATOM 4673 C CA . SER B 1 228 ? -8.477 -9.477 7.254 1 98.56 228 SER B CA 1
ATOM 4674 C C . SER B 1 228 ? -9.867 -8.977 7.648 1 98.56 228 SER B C 1
ATOM 4676 O O . SER B 1 228 ? -10.172 -8.859 8.836 1 98.56 228 SER B O 1
ATOM 4678 N N . VAL B 1 229 ? -10.602 -8.5 6.699 1 98.5 229 VAL B N 1
ATOM 4679 C CA . VAL B 1 229 ? -12.039 -8.297 6.859 1 98.5 229 VAL B CA 1
ATOM 4680 C C . VAL B 1 229 ? -12.781 -9.57 6.461 1 98.5 229 VAL B C 1
ATOM 4682 O O . VAL B 1 229 ? -12.758 -9.969 5.297 1 98.5 229 VAL B O 1
ATOM 4685 N N . LYS B 1 230 ? -13.484 -10.148 7.352 1 96.81 230 LYS B N 1
ATOM 4686 C CA . LYS B 1 230 ? -14.188 -11.406 7.102 1 96.81 230 LYS B CA 1
ATOM 4687 C C . LYS B 1 230 ? -15.453 -11.172 6.289 1 96.81 230 LYS B C 1
ATOM 4689 O O . LYS B 1 230 ? -16 -10.062 6.281 1 96.81 230 LYS B O 1
ATOM 4694 N N . ALA B 1 231 ? -15.859 -12.211 5.633 1 97 231 ALA B N 1
ATOM 4695 C CA . ALA B 1 231 ? -17.141 -12.164 4.926 1 97 231 ALA B CA 1
ATOM 4696 C C . ALA B 1 231 ? -18.297 -11.953 5.898 1 97 231 ALA B C 1
ATOM 4698 O O . ALA B 1 231 ? -18.281 -12.477 7.012 1 97 231 ALA B O 1
ATOM 4699 N N . ASN B 1 232 ? -19.188 -11.18 5.473 1 96.06 232 ASN B N 1
ATOM 4700 C CA . ASN B 1 232 ? -20.438 -10.945 6.195 1 96.06 232 ASN B CA 1
ATOM 4701 C C . ASN B 1 232 ? -21.641 -10.93 5.254 1 96.06 232 ASN B C 1
ATOM 4703 O O . ASN B 1 232 ? -21.578 -10.344 4.172 1 96.06 232 ASN B O 1
ATOM 4707 N N . LEU B 1 233 ? -22.719 -11.617 5.648 1 95.56 233 LEU B N 1
ATOM 4708 C CA . LEU B 1 233 ? -23.859 -11.727 4.746 1 95.56 233 LEU B CA 1
ATOM 4709 C C . LEU B 1 233 ? -24.922 -10.672 5.066 1 95.56 233 LEU B C 1
ATOM 4711 O O . LEU B 1 233 ? -25.906 -10.531 4.34 1 95.56 233 LEU B O 1
ATOM 4715 N N . THR B 1 234 ? -24.719 -9.906 6.121 1 95.12 234 THR B N 1
ATOM 4716 C CA . THR B 1 234 ? -25.672 -8.867 6.512 1 95.12 234 THR B CA 1
ATOM 4717 C C . THR B 1 234 ? -25.438 -7.594 5.695 1 95.12 234 THR B C 1
ATOM 4719 O O . THR B 1 234 ? -24.391 -6.957 5.812 1 95.12 234 THR B O 1
ATOM 4722 N N . PRO B 1 235 ? -26.469 -7.102 4.992 1 93.19 235 PRO B N 1
ATOM 4723 C CA . PRO B 1 235 ? -26.312 -5.863 4.23 1 93.19 235 PRO B CA 1
ATOM 4724 C C . PRO B 1 235 ? -25.922 -4.676 5.105 1 93.19 235 PRO B C 1
ATOM 4726 O O . PRO B 1 235 ? -26.453 -4.512 6.207 1 93.19 235 PRO B O 1
ATOM 4729 N N . GLY B 1 236 ? -25 -3.904 4.645 1 91.12 236 GLY B N 1
ATOM 4730 C CA . GLY B 1 236 ? -24.562 -2.736 5.391 1 91.12 236 GLY B CA 1
ATOM 4731 C C . GLY B 1 236 ? -23.328 -2.992 6.23 1 91.12 236 GLY B C 1
ATOM 4732 O O . GLY B 1 236 ? -22.688 -2.051 6.711 1 91.12 236 GLY B O 1
ATOM 4733 N N . SER B 1 237 ? -22.969 -4.238 6.359 1 94.5 237 SER B N 1
ATOM 4734 C CA . SER B 1 237 ? -21.766 -4.586 7.102 1 94.5 237 SER B CA 1
ATOM 4735 C C . SER B 1 237 ? -20.516 -4.414 6.238 1 94.5 237 SER B C 1
ATOM 4737 O O . SER B 1 237 ? -20.578 -4.539 5.016 1 94.5 237 SER B O 1
ATOM 4739 N N . VAL B 1 238 ? -19.297 -4.09 6.766 1 96.06 238 VAL B N 1
ATOM 4740 C CA . VAL B 1 238 ? -18.031 -3.857 6.078 1 96.06 238 VAL B CA 1
ATOM 4741 C C . VAL B 1 238 ? -17.625 -5.109 5.297 1 96.06 238 VAL B C 1
ATOM 4743 O O . VAL B 1 238 ? -17 -5.012 4.238 1 96.06 238 VAL B O 1
ATOM 4746 N N . GLY B 1 239 ? -18.062 -6.266 5.57 1 94.94 239 GLY B N 1
ATOM 4747 C CA . GLY B 1 239 ? -17.688 -7.523 4.941 1 94.94 239 GLY B CA 1
ATOM 4748 C C . GLY B 1 239 ? -18.75 -8.047 3.99 1 94.94 239 GLY B C 1
ATOM 4749 O O . GLY B 1 239 ? -18.641 -9.164 3.486 1 94.94 239 GLY B O 1
ATOM 4750 N N . HIS B 1 240 ? -19.766 -7.188 3.672 1 96.44 240 HIS B N 1
ATOM 4751 C CA . HIS B 1 240 ? -20.844 -7.602 2.787 1 96.44 240 HIS B CA 1
ATOM 4752 C C . HIS B 1 240 ? -20.562 -7.203 1.344 1 96.44 240 HIS B C 1
ATOM 4754 O O . HIS B 1 240 ? -20.156 -6.07 1.077 1 96.44 240 HIS B O 1
ATOM 4760 N N . LEU B 1 241 ? -20.688 -8.133 0.418 1 95.75 241 LEU B N 1
ATOM 4761 C CA . LEU B 1 241 ? -20.641 -7.871 -1.017 1 95.75 241 LEU B CA 1
ATOM 4762 C C . LEU B 1 241 ? -22.047 -7.941 -1.625 1 95.75 241 LEU B C 1
ATOM 4764 O O . LEU B 1 241 ? -22.797 -8.867 -1.339 1 95.75 241 LEU B O 1
ATOM 4768 N N . ALA B 1 242 ? -22.312 -7.012 -2.461 1 91.12 242 ALA B N 1
ATOM 4769 C CA . ALA B 1 242 ? -23.672 -6.891 -2.998 1 91.12 242 ALA B CA 1
ATOM 4770 C C . ALA B 1 242 ? -23.922 -7.934 -4.086 1 91.12 242 ALA B C 1
ATOM 4772 O O . ALA B 1 242 ? -25.062 -8.375 -4.277 1 91.12 242 ALA B O 1
ATOM 4773 N N . LYS B 1 243 ? -22.922 -8.242 -4.812 1 91.19 243 LYS B N 1
ATOM 4774 C CA . LYS B 1 243 ? -23.078 -9.148 -5.945 1 91.19 243 LYS B CA 1
ATOM 4775 C C . LYS B 1 243 ? -22.062 -10.281 -5.891 1 91.19 243 LYS B C 1
ATOM 4777 O O . LYS B 1 243 ? -20.938 -10.133 -6.375 1 91.19 243 LYS B O 1
ATOM 4782 N N . VAL B 1 244 ? -22.391 -11.359 -5.383 1 91.62 244 VAL B N 1
ATOM 4783 C CA . VAL B 1 244 ? -21.547 -12.555 -5.344 1 91.62 244 VAL B CA 1
ATOM 4784 C C . VAL B 1 244 ? -22.094 -13.602 -6.316 1 91.62 244 VAL B C 1
ATOM 4786 O O . VAL B 1 244 ? -23.281 -13.906 -6.312 1 91.62 244 VAL B O 1
ATOM 4789 N N . PRO B 1 245 ? -21.281 -14.109 -7.098 1 93.12 245 PRO B N 1
ATOM 4790 C CA . PRO B 1 245 ? -21.75 -14.969 -8.188 1 93.12 245 PRO B CA 1
ATOM 4791 C C . PRO B 1 245 ? -22.109 -16.375 -7.719 1 93.12 245 PRO B C 1
ATOM 4793 O O . PRO B 1 245 ? -22.641 -17.172 -8.5 1 93.12 245 PRO B O 1
ATOM 4796 N N . VAL B 1 246 ? -21.828 -16.734 -6.512 1 94.56 246 VAL B N 1
ATOM 4797 C CA . VAL B 1 246 ? -22.188 -18.031 -5.957 1 94.56 246 VAL B CA 1
ATOM 4798 C C . VAL B 1 246 ? -23.078 -17.844 -4.73 1 94.56 246 VAL B C 1
ATOM 4800 O O . VAL B 1 246 ? -23.172 -16.75 -4.188 1 94.56 246 VAL B O 1
ATOM 4803 N N . ASP B 1 247 ? -23.719 -18.938 -4.32 1 94.94 247 ASP B N 1
ATOM 4804 C CA . ASP B 1 247 ? -24.531 -18.891 -3.104 1 94.94 247 ASP B CA 1
ATOM 4805 C C . ASP B 1 247 ? -23.656 -19.047 -1.859 1 94.94 247 ASP B C 1
ATOM 4807 O O . ASP B 1 247 ? -23.406 -20.172 -1.414 1 94.94 247 ASP B O 1
ATOM 4811 N N . GLU B 1 248 ? -23.344 -18 -1.245 1 94.38 248 GLU B N 1
ATOM 4812 C CA . GLU B 1 248 ? -22.438 -18.031 -0.094 1 94.38 248 GLU B CA 1
ATOM 4813 C C . GLU B 1 248 ? -23.125 -18.672 1.116 1 94.38 248 GLU B C 1
ATOM 4815 O O . GLU B 1 248 ? -22.453 -19.109 2.055 1 94.38 248 GLU B O 1
ATOM 4820 N N . ASN B 1 249 ? -24.391 -18.688 1.1 1 94.38 249 ASN B N 1
ATOM 4821 C CA . ASN B 1 249 ? -25.094 -19.328 2.205 1 94.38 249 ASN B CA 1
ATOM 4822 C C . ASN B 1 249 ? -24.812 -20.812 2.277 1 94.38 249 ASN B C 1
ATOM 4824 O O . ASN B 1 249 ? -24.984 -21.438 3.328 1 94.38 249 ASN B O 1
ATOM 4828 N N . SER B 1 250 ? -24.422 -21.297 1.189 1 95.25 250 SER B N 1
ATOM 4829 C CA . SER B 1 250 ? -24.156 -22.734 1.138 1 95.25 250 SER B CA 1
ATOM 4830 C C . SER B 1 250 ? -22.734 -23.047 1.62 1 95.25 250 SER B C 1
ATOM 4832 O O . SER B 1 250 ? -22.359 -24.203 1.76 1 95.25 250 SER B O 1
ATOM 4834 N N . ILE B 1 251 ? -21.969 -22.094 1.864 1 95.88 251 ILE B N 1
ATOM 4835 C CA . ILE B 1 251 ? -20.594 -22.234 2.336 1 95.88 251 ILE B CA 1
ATOM 4836 C C . ILE B 1 251 ? -20.547 -22.031 3.848 1 95.88 251 ILE B C 1
ATOM 4838 O O . ILE B 1 251 ? -21.016 -21.016 4.359 1 95.88 251 ILE B O 1
ATOM 4842 N N . PRO B 1 252 ? -19.953 -23 4.562 1 96.44 252 PRO B N 1
ATOM 4843 C CA . PRO B 1 252 ? -19.797 -22.766 6 1 96.44 252 PRO B CA 1
ATOM 4844 C C . PRO B 1 252 ? -19.109 -21.453 6.312 1 96.44 252 PRO B C 1
ATOM 4846 O O . PRO B 1 252 ? -18.172 -21.062 5.609 1 96.44 252 PRO B O 1
ATOM 4849 N N . GLU B 1 253 ? -19.578 -20.781 7.344 1 95.12 253 GLU B N 1
ATOM 4850 C CA . GLU B 1 253 ? -19.078 -19.453 7.707 1 95.12 253 GLU B CA 1
ATOM 4851 C C . GLU B 1 253 ? -17.562 -19.453 7.848 1 95.12 253 GLU B C 1
ATOM 4853 O O . GLU B 1 253 ? -16.891 -18.547 7.352 1 95.12 253 GLU B O 1
ATOM 4858 N N . ALA B 1 254 ? -17.047 -20.469 8.438 1 95.06 254 ALA B N 1
ATOM 4859 C CA . ALA B 1 254 ? -15.609 -20.547 8.711 1 95.06 254 ALA B CA 1
ATOM 4860 C C . ALA B 1 254 ? -14.805 -20.672 7.422 1 95.06 254 ALA B C 1
ATOM 4862 O O . ALA B 1 254 ? -13.594 -20.438 7.41 1 95.06 254 ALA B O 1
ATOM 4863 N N . ASN B 1 255 ? -15.5 -21.047 6.32 1 96.88 255 ASN B N 1
ATOM 4864 C CA . ASN B 1 255 ? -14.812 -21.297 5.059 1 96.88 255 ASN B CA 1
ATOM 4865 C C . ASN B 1 255 ? -15.008 -20.141 4.078 1 96.88 255 ASN B C 1
ATOM 4867 O O . ASN B 1 255 ? -14.422 -20.141 2.994 1 96.88 255 ASN B O 1
ATOM 4871 N N . ARG B 1 256 ? -15.82 -19.203 4.426 1 96.94 256 ARG B N 1
ATOM 4872 C CA . ARG B 1 256 ? -16.062 -18.094 3.508 1 96.94 256 ARG B CA 1
ATOM 4873 C C . ARG B 1 256 ? -14.812 -17.234 3.344 1 96.94 256 ARG B C 1
ATOM 4875 O O . ARG B 1 256 ? -14.086 -17 4.312 1 96.94 256 ARG B O 1
ATOM 4882 N N . VAL B 1 257 ? -14.531 -16.812 2.172 1 96.81 257 VAL B N 1
ATOM 4883 C CA . VAL B 1 257 ? -13.281 -16.125 1.87 1 96.81 257 VAL B CA 1
ATOM 4884 C C . VAL B 1 257 ? -13.328 -14.695 2.412 1 96.81 257 VAL B C 1
ATOM 4886 O O . VAL B 1 257 ? -14.328 -13.992 2.23 1 96.81 257 VAL B O 1
ATOM 4889 N N . PRO B 1 258 ? -12.281 -14.234 3.119 1 97.75 258 PRO B N 1
ATOM 4890 C CA . PRO B 1 258 ? -12.211 -12.836 3.539 1 97.75 258 PRO B CA 1
ATOM 4891 C C . PRO B 1 258 ? -12.242 -11.867 2.361 1 97.75 258 PRO B C 1
ATOM 4893 O O . PRO B 1 258 ? -11.828 -12.219 1.253 1 97.75 258 PRO B O 1
ATOM 4896 N N . ARG B 1 259 ? -12.734 -10.672 2.633 1 97.94 259 ARG B N 1
ATOM 4897 C CA . ARG B 1 259 ? -12.953 -9.703 1.564 1 97.94 259 ARG B CA 1
ATOM 4898 C C . ARG B 1 259 ? -11.711 -8.852 1.336 1 97.94 259 ARG B C 1
ATOM 4900 O O . ARG B 1 259 ? -11.539 -8.273 0.258 1 97.94 259 ARG B O 1
ATOM 4907 N N . ALA B 1 260 ? -10.922 -8.734 2.314 1 98.5 260 ALA B N 1
ATOM 4908 C CA . ALA B 1 260 ? -9.688 -7.957 2.199 1 98.5 260 ALA B CA 1
ATOM 4909 C C . ALA B 1 260 ? -8.641 -8.445 3.191 1 98.5 260 ALA B C 1
ATOM 4911 O O . ALA B 1 260 ? -8.977 -9.016 4.23 1 98.5 260 ALA B O 1
ATOM 4912 N N . HIS B 1 261 ? -7.418 -8.273 2.869 1 98.75 261 HIS B N 1
ATOM 4913 C CA . HIS B 1 261 ? -6.277 -8.57 3.723 1 98.75 261 HIS B CA 1
ATOM 4914 C C . HIS B 1 261 ? -5.25 -7.441 3.689 1 98.75 261 HIS B C 1
ATOM 4916 O O . HIS B 1 261 ? -5.066 -6.797 2.656 1 98.75 261 HIS B O 1
ATOM 4922 N N . VAL B 1 262 ? -4.648 -7.188 4.809 1 98.69 262 VAL B N 1
ATOM 4923 C CA . VAL B 1 262 ? -3.367 -6.488 4.875 1 98.69 262 VAL B CA 1
ATOM 4924 C C . VAL B 1 262 ? -2.318 -7.391 5.52 1 98.69 262 VAL B C 1
ATOM 4926 O O . VAL B 1 262 ? -2.619 -8.125 6.465 1 98.69 262 VAL B O 1
ATOM 4929 N N . ALA B 1 263 ? -1.15 -7.371 4.984 1 98.81 263 ALA B N 1
ATOM 4930 C CA . ALA B 1 263 ? -0.055 -8.164 5.531 1 98.81 263 ALA B CA 1
ATOM 4931 C C . ALA B 1 263 ? 1.274 -7.426 5.41 1 98.81 263 ALA B C 1
ATOM 4933 O O . ALA B 1 263 ? 1.439 -6.574 4.535 1 98.81 263 ALA B O 1
ATOM 4934 N N . SER B 1 264 ? 2.17 -7.695 6.277 1 98.69 264 SER B N 1
ATOM 4935 C CA . SER B 1 264 ? 3.533 -7.18 6.207 1 98.69 264 SER B CA 1
ATOM 4936 C C . SER B 1 264 ? 4.527 -8.164 6.816 1 98.69 264 SER B C 1
ATOM 4938 O O . SER B 1 264 ? 4.141 -9.055 7.578 1 98.69 264 SER B O 1
ATOM 4940 N N . TRP B 1 265 ? 5.746 -8.07 6.449 1 98.75 265 TRP B N 1
ATOM 4941 C CA . TRP B 1 265 ? 6.816 -8.93 6.945 1 98.75 265 TRP B CA 1
ATOM 4942 C C . TRP B 1 265 ? 8.18 -8.289 6.715 1 98.75 265 TRP B C 1
ATOM 4944 O O . TRP B 1 265 ? 8.289 -7.285 6.004 1 98.75 265 TRP B O 1
ATOM 4954 N N . TYR B 1 266 ? 9.164 -8.844 7.391 1 98.75 266 TYR B N 1
ATOM 4955 C CA . TYR B 1 266 ? 10.555 -8.586 7.035 1 98.75 266 TYR B CA 1
ATOM 4956 C C . TYR B 1 266 ? 11.07 -9.633 6.047 1 98.75 266 TYR B C 1
ATOM 4958 O O . TYR B 1 266 ? 10.766 -10.82 6.176 1 98.75 266 TYR B O 1
ATOM 4966 N N . PHE B 1 267 ? 11.773 -9.172 5.094 1 98.75 267 PHE B N 1
ATOM 4967 C CA . PHE B 1 267 ? 12.672 -10.078 4.398 1 98.75 267 PHE B CA 1
ATOM 4968 C C . PHE B 1 267 ? 13.898 -10.391 5.254 1 98.75 267 PHE B C 1
ATOM 4970 O O . PHE B 1 267 ? 14.188 -9.672 6.211 1 98.75 267 PHE B O 1
ATOM 4977 N N . GLU B 1 268 ? 14.594 -11.461 4.91 1 98.31 268 GLU B N 1
ATOM 4978 C CA . GLU B 1 268 ? 15.828 -11.797 5.617 1 98.31 268 GLU B CA 1
ATOM 4979 C C . GLU B 1 268 ? 16.859 -10.68 5.484 1 98.31 268 GLU B C 1
ATOM 4981 O O . GLU B 1 268 ? 17.688 -10.477 6.379 1 98.31 268 GLU B O 1
ATOM 4986 N N . SER B 1 269 ? 16.828 -9.883 4.438 1 97.5 269 SER B N 1
ATOM 4987 C CA . SER B 1 269 ? 17.734 -8.766 4.199 1 97.5 269 SER B CA 1
ATOM 4988 C C . SER B 1 269 ? 17.484 -7.625 5.18 1 97.5 269 SER B C 1
ATOM 4990 O O . SER B 1 269 ? 18.312 -6.723 5.32 1 97.5 269 SER B O 1
ATOM 4992 N N . GLY B 1 270 ? 16.312 -7.598 5.785 1 97.88 270 GLY B N 1
ATOM 4993 C CA . GLY B 1 270 ? 15.891 -6.504 6.645 1 97.88 270 GLY B CA 1
ATOM 4994 C C . GLY B 1 270 ? 14.914 -5.559 5.973 1 97.88 270 GLY B C 1
ATOM 4995 O O . GLY B 1 270 ? 14.352 -4.676 6.621 1 97.88 270 GLY B O 1
ATOM 4996 N N . ALA B 1 271 ? 14.688 -5.734 4.684 1 98.69 271 ALA B N 1
ATOM 4997 C CA . ALA B 1 271 ? 13.711 -4.93 3.957 1 98.69 271 ALA B CA 1
ATOM 4998 C C . ALA B 1 271 ? 12.289 -5.242 4.426 1 98.69 271 ALA B C 1
ATOM 5000 O O . ALA B 1 271 ? 12.047 -6.273 5.062 1 98.69 271 ALA B O 1
ATOM 5001 N N . LEU B 1 272 ? 11.422 -4.359 4.125 1 98.81 272 LEU B N 1
ATOM 5002 C CA . LEU B 1 272 ? 10.016 -4.535 4.48 1 98.81 272 LEU B CA 1
ATOM 5003 C C . LEU B 1 272 ? 9.211 -5.012 3.279 1 98.81 272 LEU B C 1
ATOM 5005 O O . LEU B 1 272 ? 9.445 -4.566 2.154 1 98.81 272 LEU B O 1
ATOM 5009 N N . GLY B 1 273 ? 8.305 -5.898 3.52 1 98.81 273 GLY B N 1
ATOM 5010 C CA . GLY B 1 273 ? 7.266 -6.258 2.564 1 98.81 273 GLY B CA 1
ATOM 5011 C C . GLY B 1 273 ? 5.867 -5.938 3.057 1 98.81 273 GLY B C 1
ATOM 5012 O O . GLY B 1 273 ? 5.594 -6.004 4.258 1 98.81 273 GLY B O 1
ATOM 5013 N N . SER B 1 274 ? 5.031 -5.57 2.17 1 98.62 274 SER B N 1
ATOM 5014 C CA . SER B 1 274 ? 3.621 -5.352 2.461 1 98.62 274 SER B CA 1
ATOM 5015 C C . SER B 1 274 ? 2.736 -5.844 1.319 1 98.62 274 SER B C 1
ATOM 5017 O O . SER B 1 274 ? 3.121 -5.758 0.151 1 98.62 274 SER B O 1
ATOM 5019 N N . LEU B 1 275 ? 1.609 -6.395 1.627 1 98.75 275 LEU B N 1
ATOM 5020 C CA . LEU B 1 275 ? 0.651 -6.922 0.662 1 98.75 275 LEU B CA 1
ATOM 5021 C C . LEU B 1 275 ? -0.777 -6.574 1.069 1 98.75 275 LEU B C 1
ATOM 5023 O O . LEU B 1 275 ? -1.172 -6.801 2.215 1 98.75 275 LEU B O 1
ATOM 5027 N N . VAL B 1 276 ? -1.487 -5.926 0.19 1 98.62 276 VAL B N 1
ATOM 5028 C CA . VAL B 1 276 ? -2.914 -5.668 0.358 1 98.62 276 VAL B CA 1
ATOM 5029 C C . VAL B 1 276 ? -3.703 -6.414 -0.714 1 98.62 276 VAL B C 1
ATOM 5031 O O . VAL B 1 276 ? -3.398 -6.309 -1.904 1 98.62 276 VAL B O 1
ATOM 5034 N N . HIS B 1 277 ? -4.609 -7.176 -0.3 1 98.38 277 HIS B N 1
ATOM 5035 C CA . HIS B 1 277 ? -5.488 -7.895 -1.217 1 98.38 277 HIS B CA 1
ATOM 5036 C C . HIS B 1 277 ? -6.949 -7.547 -0.967 1 98.38 277 HIS B C 1
ATOM 5038 O O . HIS B 1 277 ? -7.379 -7.43 0.184 1 98.38 277 HIS B O 1
ATOM 5044 N N . GLY B 1 278 ? -7.703 -7.363 -2.059 1 97.56 278 GLY B N 1
ATOM 5045 C CA . GLY B 1 278 ? -9.141 -7.148 -1.954 1 97.56 278 GLY B CA 1
ATOM 5046 C C . GLY B 1 278 ? -9.938 -7.941 -2.975 1 97.56 278 GLY B C 1
ATOM 5047 O O . GLY B 1 278 ? -9.516 -8.07 -4.129 1 97.56 278 GLY B O 1
ATOM 5048 N N . ALA B 1 279 ? -10.969 -8.555 -2.562 1 96.62 279 ALA B N 1
ATOM 5049 C CA . ALA B 1 279 ? -12.031 -9.047 -3.443 1 96.62 279 ALA B CA 1
ATOM 5050 C C . ALA B 1 279 ? -13.203 -8.07 -3.49 1 96.62 279 ALA B C 1
ATOM 5052 O O . ALA B 1 279 ? -14.297 -8.383 -3.006 1 96.62 279 ALA B O 1
ATOM 5053 N N . LEU B 1 280 ? -12.922 -6.902 -4.168 1 96.38 280 LEU B N 1
ATOM 5054 C CA . LEU B 1 280 ? -13.852 -5.793 -3.979 1 96.38 280 LEU B CA 1
ATOM 5055 C C . LEU B 1 280 ? -14.203 -5.145 -5.312 1 96.38 280 LEU B C 1
ATOM 5057 O O . LEU B 1 280 ? -15.109 -4.316 -5.387 1 96.38 280 LEU B O 1
ATOM 5061 N N . HIS B 1 281 ? -13.461 -5.473 -6.387 1 93.88 281 HIS B N 1
ATOM 5062 C CA . HIS B 1 281 ? -13.727 -4.879 -7.691 1 93.88 281 HIS B CA 1
ATOM 5063 C C . HIS B 1 281 ? -14.836 -5.625 -8.422 1 93.88 281 HIS B C 1
ATOM 5065 O O . HIS B 1 281 ? -14.812 -6.855 -8.5 1 93.88 281 HIS B O 1
ATOM 5071 N N . GLN B 1 282 ? -15.789 -4.797 -8.898 1 90.38 282 GLN B N 1
ATOM 5072 C CA . GLN B 1 282 ? -16.766 -5.348 -9.828 1 90.38 282 GLN B CA 1
ATOM 5073 C C . GLN B 1 282 ? -16.297 -5.176 -11.273 1 90.38 282 GLN B C 1
ATOM 5075 O O . GLN B 1 282 ? -15.523 -4.266 -11.578 1 90.38 282 GLN B O 1
ATOM 5080 N N . GLY B 1 283 ? -16.547 -6.129 -12.148 1 86.75 283 GLY B N 1
ATOM 5081 C CA . GLY B 1 283 ? -16.047 -6.141 -13.516 1 86.75 283 GLY B CA 1
ATOM 5082 C C . GLY B 1 283 ? -15.133 -7.312 -13.805 1 86.75 283 GLY B C 1
ATOM 5083 O O . GLY B 1 283 ? -15.203 -8.344 -13.141 1 86.75 283 GLY B O 1
ATOM 5084 N N . MET B 1 284 ? -14.18 -7.082 -14.844 1 86.38 284 MET B N 1
ATOM 5085 C CA . MET B 1 284 ? -13.367 -8.211 -15.281 1 86.38 284 MET B CA 1
ATOM 5086 C C . MET B 1 284 ? -11.883 -7.898 -15.117 1 86.38 284 MET B C 1
ATOM 5088 O O . MET B 1 284 ? -11.055 -8.812 -15.039 1 86.38 284 MET B O 1
ATOM 5092 N N . LYS B 1 285 ? -11.633 -6.645 -15.078 1 87.38 285 LYS B N 1
ATOM 5093 C CA . LYS B 1 285 ? -10.227 -6.242 -15.094 1 87.38 285 LYS B CA 1
ATOM 5094 C C . LYS B 1 285 ? -9.609 -6.344 -13.703 1 87.38 285 LYS B C 1
ATOM 5096 O O . LYS B 1 285 ? -10.172 -5.832 -12.727 1 87.38 285 LYS B O 1
ATOM 5101 N N . TYR B 1 286 ? -8.5 -7.023 -13.641 1 86.81 286 TYR B N 1
ATOM 5102 C CA . TYR B 1 286 ? -7.723 -7.07 -12.406 1 86.81 286 TYR B CA 1
ATOM 5103 C C . TYR B 1 286 ? -7.059 -5.727 -12.125 1 86.81 286 TYR B C 1
ATOM 5105 O O . TYR B 1 286 ? -6.715 -4.996 -13.055 1 86.81 286 TYR B O 1
ATOM 5113 N N . ASP B 1 287 ? -7.027 -5.441 -10.914 1 92.25 287 ASP B N 1
ATOM 5114 C CA . ASP B 1 287 ? -6.297 -4.27 -10.445 1 92.25 287 ASP B CA 1
ATOM 5115 C C . ASP B 1 287 ? -5.168 -4.664 -9.5 1 92.25 287 ASP B C 1
ATOM 5117 O O . ASP B 1 287 ? -5.414 -4.977 -8.328 1 92.25 287 ASP B O 1
ATOM 5121 N N . ALA B 1 288 ? -3.967 -4.707 -10.039 1 95.31 288 ALA B N 1
ATOM 5122 C CA . ALA B 1 288 ? -2.812 -5.133 -9.25 1 95.31 288 ALA B CA 1
ATOM 5123 C C . ALA B 1 288 ? -1.598 -4.258 -9.539 1 95.31 288 ALA B C 1
ATOM 5125 O O . ALA B 1 288 ? -1.472 -3.699 -10.633 1 95.31 288 ALA B O 1
ATOM 5126 N N . SER B 1 289 ? -0.745 -4.129 -8.555 1 96.31 289 SER B N 1
ATOM 5127 C CA . SER B 1 289 ? 0.472 -3.338 -8.688 1 96.31 289 SER B CA 1
ATOM 5128 C C . SER B 1 289 ? 1.537 -3.781 -7.691 1 96.31 289 SER B C 1
ATOM 5130 O O . SER B 1 289 ? 1.229 -4.445 -6.703 1 96.31 289 SER B O 1
ATOM 5132 N N . ILE B 1 290 ? 2.762 -3.525 -7.973 1 98 290 ILE B N 1
ATOM 5133 C CA . ILE B 1 290 ? 3.891 -3.66 -7.059 1 98 290 ILE B CA 1
ATOM 5134 C C . ILE B 1 290 ? 4.719 -2.377 -7.07 1 98 290 ILE B C 1
ATOM 5136 O O . ILE B 1 290 ? 4.953 -1.791 -8.125 1 98 290 ILE B O 1
ATOM 5140 N N . GLU B 1 291 ? 5.035 -1.955 -5.949 1 98.19 291 GLU B N 1
ATOM 5141 C CA . GLU B 1 291 ? 5.961 -0.837 -5.805 1 98.19 291 GLU B CA 1
ATOM 5142 C C . GLU B 1 291 ? 7.227 -1.261 -5.062 1 98.19 291 GLU B C 1
ATOM 5144 O O . GLU B 1 291 ? 7.148 -1.884 -4.004 1 98.19 291 GLU B O 1
ATOM 5149 N N . ILE B 1 292 ? 8.344 -0.925 -5.617 1 98.69 292 ILE B N 1
ATOM 5150 C CA . ILE B 1 292 ? 9.648 -1.233 -5.051 1 98.69 292 ILE B CA 1
ATOM 5151 C C . ILE B 1 292 ? 10.406 0.062 -4.758 1 98.69 292 ILE B C 1
ATOM 5153 O O . ILE B 1 292 ? 10.539 0.921 -5.633 1 98.69 292 ILE B O 1
ATOM 5157 N N . MET B 1 293 ? 10.883 0.142 -3.539 1 97.94 293 MET B N 1
ATOM 5158 C CA . MET B 1 293 ? 11.594 1.354 -3.137 1 97.94 293 MET B CA 1
ATOM 5159 C C . MET B 1 293 ? 13 1.025 -2.645 1 97.94 293 MET B C 1
ATOM 5161 O O . MET B 1 293 ? 13.18 0.1 -1.852 1 97.94 293 MET B O 1
ATOM 5165 N N . ALA B 1 294 ? 13.906 1.722 -3.141 1 97.31 294 ALA B N 1
ATOM 5166 C CA . ALA B 1 294 ? 15.305 1.745 -2.711 1 97.31 294 ALA B CA 1
ATOM 5167 C C . ALA B 1 294 ? 15.836 3.174 -2.639 1 97.31 294 ALA B C 1
ATOM 5169 O O . ALA B 1 294 ? 15.117 4.125 -2.963 1 97.31 294 ALA B O 1
ATOM 5170 N N . ASP B 1 295 ? 17.047 3.328 -2.102 1 96 295 ASP B N 1
ATOM 5171 C CA . ASP B 1 295 ? 17.656 4.656 -2.047 1 96 295 ASP B CA 1
ATOM 5172 C C . ASP B 1 295 ? 17.766 5.266 -3.441 1 96 295 ASP B C 1
ATOM 5174 O O . ASP B 1 295 ? 18.562 4.805 -4.266 1 96 295 ASP B O 1
ATOM 5178 N N . GLY B 1 296 ? 16.922 6.289 -3.688 1 94.88 296 GLY B N 1
ATOM 5179 C CA . GLY B 1 296 ? 16.984 7.027 -4.938 1 94.88 296 GLY B CA 1
ATOM 5180 C C . GLY B 1 296 ? 16.328 6.289 -6.098 1 94.88 296 GLY B C 1
ATOM 5181 O O . GLY B 1 296 ? 16.578 6.605 -7.262 1 94.88 296 GLY B O 1
ATOM 5182 N N . LEU B 1 297 ? 15.547 5.27 -5.781 1 96.5 297 LEU B N 1
ATOM 5183 C CA . LEU B 1 297 ? 14.914 4.496 -6.848 1 96.5 297 LEU B CA 1
ATOM 5184 C C . LEU B 1 297 ? 13.516 4.055 -6.441 1 96.5 297 LEU B C 1
ATOM 5186 O O . LEU B 1 297 ? 13.312 3.555 -5.332 1 96.5 297 LEU B O 1
ATOM 5190 N N . ARG B 1 298 ? 12.586 4.281 -7.281 1 97.12 298 ARG B N 1
ATOM 5191 C CA . ARG B 1 298 ? 11.234 3.75 -7.152 1 97.12 298 ARG B CA 1
ATOM 5192 C C . ARG B 1 298 ? 10.789 3.08 -8.445 1 97.12 298 ARG B C 1
ATOM 5194 O O . ARG B 1 298 ? 10.922 3.656 -9.531 1 97.12 298 ARG B O 1
ATOM 5201 N N . ILE B 1 299 ? 10.336 1.881 -8.367 1 98.38 299 ILE B N 1
ATOM 5202 C CA . ILE B 1 299 ? 9.773 1.148 -9.492 1 98.38 299 ILE B CA 1
ATOM 5203 C C . ILE B 1 299 ? 8.328 0.749 -9.188 1 98.38 299 ILE B C 1
ATOM 5205 O O . ILE B 1 299 ? 8.047 0.179 -8.133 1 98.38 299 ILE B O 1
ATOM 5209 N N . GLU B 1 300 ? 7.457 1.09 -10.055 1 97.94 300 GLU B N 1
ATOM 5210 C CA . GLU B 1 300 ? 6.07 0.646 -9.938 1 97.94 300 GLU B CA 1
ATOM 5211 C C . GLU B 1 300 ? 5.656 -0.193 -11.141 1 97.94 300 GLU B C 1
ATOM 5213 O O . GLU B 1 300 ? 5.844 0.22 -12.289 1 97.94 300 GLU B O 1
ATOM 5218 N N . VAL B 1 301 ? 5.137 -1.352 -10.852 1 98.19 301 VAL B N 1
ATOM 5219 C CA . VAL B 1 301 ? 4.52 -2.174 -11.883 1 98.19 301 VAL B CA 1
ATOM 5220 C C . VAL B 1 301 ? 3.035 -1.841 -11.992 1 98.19 301 VAL B C 1
ATOM 5222 O O . VAL B 1 301 ? 2.283 -2 -11.031 1 98.19 301 VAL B O 1
ATOM 5225 N N . VAL B 1 302 ? 2.641 -1.415 -13.164 1 95.62 302 VAL B N 1
ATOM 5226 C CA . VAL B 1 302 ? 1.25 -1.055 -13.422 1 95.62 302 VAL B CA 1
ATOM 5227 C C . VAL B 1 302 ? 0.619 -2.068 -14.375 1 95.62 302 VAL B C 1
ATOM 5229 O O . VAL B 1 302 ? 1.223 -2.443 -15.383 1 95.62 302 VAL B O 1
ATOM 5232 N N . GLU B 1 303 ? -0.505 -2.617 -14.039 1 93.31 303 GLU B N 1
ATOM 5233 C CA . GLU B 1 303 ? -1.301 -3.551 -14.836 1 93.31 303 GLU B CA 1
ATOM 5234 C C . GLU B 1 303 ? -0.465 -4.746 -15.281 1 93.31 303 GLU B C 1
ATOM 5236 O O . GLU B 1 303 ? -0.4 -5.055 -16.469 1 93.31 303 GLU B O 1
ATOM 5241 N N . PRO B 1 304 ? 0.051 -5.43 -14.352 1 95.62 304 PRO B N 1
ATOM 5242 C CA . PRO B 1 304 ? 0.945 -6.539 -14.688 1 95.62 304 PRO B CA 1
ATOM 5243 C C . PRO B 1 304 ? 0.24 -7.648 -15.469 1 95.62 304 PRO B C 1
ATOM 5245 O O . PRO B 1 304 ? 0.892 -8.43 -16.172 1 95.62 304 PRO B O 1
ATOM 5248 N N . TYR B 1 305 ? -1.123 -7.766 -15.43 1 92 305 TYR B N 1
ATOM 5249 C CA . TYR B 1 305 ? -1.874 -8.828 -16.078 1 92 305 TYR B CA 1
ATOM 5250 C C . TYR B 1 305 ? -2.316 -8.398 -17.484 1 92 305 TYR B C 1
ATOM 5252 O O . TYR B 1 305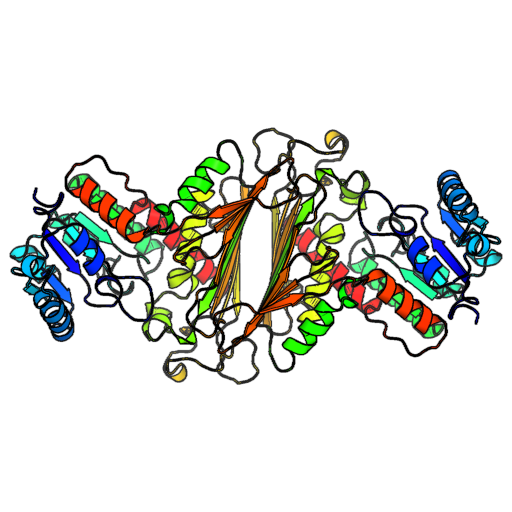 ? -2.881 -9.203 -18.234 1 92 305 TYR B O 1
ATOM 5260 N N . SER B 1 306 ? -2.035 -7.172 -17.828 1 91.31 306 SER B N 1
ATOM 5261 C CA . SER B 1 306 ? -2.521 -6.672 -19.109 1 91.31 306 SER B CA 1
ATOM 5262 C C . SER B 1 306 ? -1.62 -7.117 -20.266 1 91.31 306 SER B C 1
ATOM 5264 O O . SER B 1 306 ? -0.596 -7.766 -20.031 1 91.31 306 SER B O 1
ATOM 5266 N N . ASP B 1 307 ? -2.104 -6.766 -21.484 1 92 307 ASP B N 1
ATOM 5267 C CA . ASP B 1 307 ? -1.322 -7.07 -22.672 1 92 307 ASP B CA 1
ATOM 5268 C C . ASP B 1 307 ? -0.135 -6.121 -22.812 1 92 307 ASP B C 1
ATOM 5270 O O . ASP B 1 307 ? 0.727 -6.316 -23.672 1 92 307 ASP B O 1
ATOM 5274 N N . CYS B 1 308 ? -0.126 -5.145 -21.953 1 95.62 308 CYS B N 1
ATOM 5275 C CA . CYS B 1 308 ? 0.969 -4.184 -22.016 1 95.62 308 CYS B CA 1
ATOM 5276 C C . CYS B 1 308 ? 1.327 -3.682 -20.609 1 95.62 308 CYS B C 1
ATOM 5278 O O . CYS B 1 308 ? 1.06 -2.525 -20.281 1 95.62 308 CYS B O 1
ATOM 5280 N N . PRO B 1 309 ? 1.959 -4.488 -19.75 1 96.75 309 PRO B N 1
ATOM 5281 C CA . PRO B 1 309 ? 2.434 -4.004 -18.453 1 96.75 309 PRO B CA 1
ATOM 5282 C C . PRO B 1 309 ? 3.346 -2.785 -18.578 1 96.75 309 PRO B C 1
ATOM 5284 O O . PRO B 1 309 ? 4.012 -2.611 -19.609 1 96.75 309 PRO B O 1
ATOM 5287 N N . ILE B 1 310 ? 3.314 -1.923 -17.594 1 97.75 310 ILE B N 1
ATOM 5288 C CA . ILE B 1 310 ? 4.105 -0.697 -17.594 1 97.75 310 ILE B CA 1
ATOM 5289 C C . ILE B 1 310 ? 4.945 -0.623 -16.328 1 97.75 310 ILE B C 1
ATOM 5291 O O . ILE B 1 310 ? 4.465 -0.935 -15.242 1 97.75 310 ILE B O 1
ATOM 5295 N N . LEU B 1 311 ? 6.207 -0.293 -16.5 1 98.44 311 LEU B N 1
ATOM 5296 C CA . LEU B 1 311 ? 7.031 0.114 -15.367 1 98.44 311 LEU B CA 1
ATOM 5297 C C . LEU B 1 311 ? 7.141 1.634 -15.289 1 98.44 311 LEU B C 1
ATOM 5299 O O . LEU B 1 311 ? 7.504 2.283 -16.281 1 98.44 311 LEU B O 1
ATOM 5303 N N . LYS B 1 312 ? 6.734 2.17 -14.219 1 97.75 312 LYS B N 1
ATOM 5304 C CA . LYS B 1 312 ? 7.086 3.551 -13.898 1 97.75 312 LYS B CA 1
ATOM 5305 C C . LYS B 1 312 ? 8.328 3.611 -13.016 1 97.75 312 LYS B C 1
ATOM 5307 O O . LYS B 1 312 ? 8.352 3.018 -11.93 1 97.75 312 LYS B O 1
ATOM 5312 N N . VAL B 1 313 ? 9.336 4.293 -13.492 1 97.94 313 VAL B N 1
ATOM 5313 C CA . VAL B 1 313 ? 10.625 4.309 -12.812 1 97.94 313 VAL B CA 1
ATOM 5314 C C . VAL B 1 313 ? 11.016 5.746 -12.477 1 97.94 313 VAL B C 1
ATOM 5316 O O . VAL B 1 313 ? 11.023 6.613 -13.359 1 97.94 313 VAL B O 1
ATOM 5319 N N . ARG B 1 314 ? 11.219 5.988 -11.258 1 96.06 314 ARG B N 1
ATOM 5320 C CA . ARG B 1 314 ? 11.781 7.258 -10.805 1 96.06 314 ARG B CA 1
ATOM 5321 C C . ARG B 1 314 ? 13.18 7.059 -10.227 1 96.06 314 ARG B C 1
ATOM 5323 O O . ARG B 1 314 ? 13.352 6.34 -9.234 1 96.06 314 ARG B O 1
ATOM 5330 N N . GLU B 1 315 ? 14.156 7.676 -10.836 1 94.19 315 GLU B N 1
ATOM 5331 C CA . GLU B 1 315 ? 15.547 7.52 -10.414 1 94.19 315 GLU B CA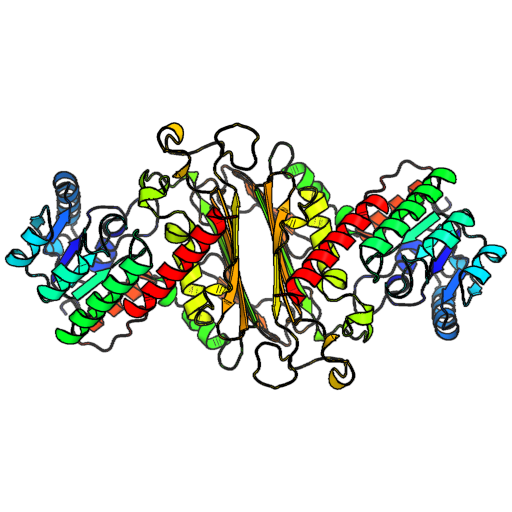 1
ATOM 5332 C C . GLU B 1 315 ? 16.109 8.828 -9.867 1 94.19 315 GLU B C 1
ATOM 5334 O O . GLU B 1 315 ? 15.531 9.891 -10.078 1 94.1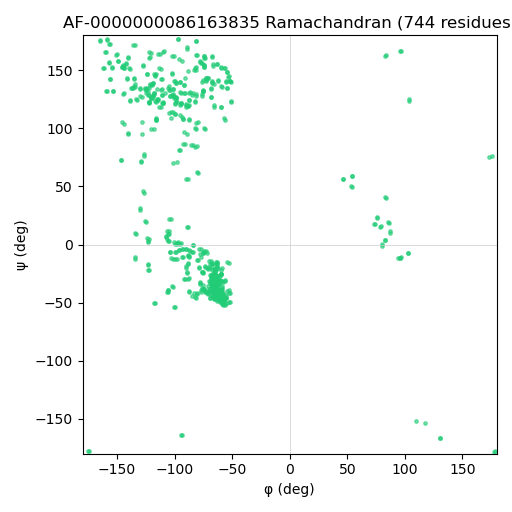9 315 GLU B O 1
ATOM 5339 N N . ALA B 1 316 ? 17.234 8.625 -9.172 1 91.38 316 ALA B N 1
ATOM 5340 C CA . ALA B 1 316 ? 17.953 9.797 -8.68 1 91.38 316 ALA B CA 1
ATOM 5341 C C . ALA B 1 316 ? 18.266 10.766 -9.82 1 91.38 316 ALA B C 1
ATOM 5343 O O . ALA B 1 316 ? 18.703 10.344 -10.891 1 91.38 316 ALA B O 1
ATOM 5344 N N . GLY B 1 317 ? 18.016 12.062 -9.555 1 87.69 317 GLY B N 1
ATOM 5345 C CA . GLY B 1 317 ? 18.297 13.078 -10.547 1 87.69 317 GLY B CA 1
ATOM 5346 C C . GLY B 1 317 ? 17.094 13.43 -11.406 1 87.69 317 GLY B C 1
ATOM 5347 O O . GLY B 1 317 ? 17.125 14.391 -12.18 1 87.69 317 GLY B O 1
ATOM 5348 N N . SER B 1 318 ? 16.047 12.609 -11.289 1 89.44 318 SER B N 1
ATOM 5349 C CA . SER B 1 318 ? 14.828 12.906 -12.039 1 89.44 318 SER B CA 1
ATOM 5350 C C . SER B 1 318 ? 13.648 13.148 -11.102 1 89.44 318 SER B C 1
ATOM 5352 O O . SER B 1 318 ? 13.539 12.516 -10.047 1 89.44 318 SER B O 1
ATOM 5354 N N . GLU B 1 319 ? 12.703 14.086 -11.547 1 89.5 319 GLU B N 1
ATOM 5355 C CA . GLU B 1 319 ? 11.492 14.352 -10.781 1 89.5 319 GLU B CA 1
ATOM 5356 C C . GLU B 1 319 ? 10.289 13.633 -11.383 1 89.5 319 GLU B C 1
ATOM 5358 O O . GLU B 1 319 ? 9.242 13.508 -10.734 1 89.5 319 GLU B O 1
ATOM 5363 N N . ASP B 1 320 ? 10.508 13.172 -12.531 1 90.75 320 ASP B N 1
ATOM 5364 C CA . ASP B 1 320 ? 9.383 12.57 -13.242 1 90.75 320 ASP B CA 1
ATOM 5365 C C . ASP B 1 320 ? 9.57 11.062 -13.391 1 90.75 320 ASP B C 1
ATOM 5367 O O . ASP B 1 320 ? 10.695 10.57 -13.414 1 90.75 320 ASP B O 1
ATOM 5371 N N . ASP B 1 321 ? 8.469 10.367 -13.453 1 93.31 321 ASP B N 1
ATOM 5372 C CA . ASP B 1 321 ? 8.5 8.938 -13.734 1 93.31 321 ASP B CA 1
ATOM 5373 C C . ASP B 1 321 ? 8.75 8.664 -15.219 1 93.31 321 ASP B C 1
ATOM 5375 O O . ASP B 1 321 ? 8.141 9.305 -16.078 1 93.31 321 ASP B O 1
ATOM 5379 N N . LYS B 1 322 ? 9.75 7.828 -15.469 1 96.62 322 LYS B N 1
ATOM 5380 C CA . LYS B 1 322 ? 9.906 7.266 -16.812 1 96.62 322 LYS B CA 1
ATOM 5381 C C . LYS B 1 322 ? 9.07 6.004 -16.984 1 96.62 322 LYS B C 1
ATOM 5383 O O . LYS B 1 322 ? 9.07 5.125 -16.109 1 96.62 322 LYS B O 1
ATOM 5388 N N . GLU B 1 323 ? 8.344 5.992 -18.062 1 97.62 323 GLU B N 1
ATOM 5389 C CA . GLU B 1 323 ? 7.504 4.824 -18.328 1 97.62 323 GLU B CA 1
ATOM 5390 C C . GLU B 1 323 ? 8.172 3.875 -19.312 1 97.62 323 GLU B C 1
ATOM 5392 O O . GLU B 1 323 ? 8.641 4.301 -20.375 1 97.62 323 GLU B O 1
ATOM 5397 N N . LEU B 1 324 ? 8.289 2.656 -18.953 1 98.25 324 LEU B N 1
ATOM 5398 C CA . LEU B 1 324 ? 8.703 1.57 -19.828 1 98.25 324 LEU B CA 1
ATOM 5399 C C . LEU B 1 324 ? 7.543 0.616 -20.109 1 98.25 324 LEU B C 1
ATOM 5401 O O . LEU B 1 324 ? 6.934 0.094 -19.172 1 98.25 324 LEU B O 1
ATOM 5405 N N . LYS B 1 325 ? 7.203 0.438 -21.391 1 98 325 LYS B N 1
ATOM 5406 C CA . LYS B 1 325 ? 6.086 -0.418 -21.766 1 98 325 LYS B CA 1
ATOM 5407 C C . LYS B 1 325 ? 6.578 -1.768 -22.281 1 98 325 LYS B C 1
ATOM 5409 O O . LYS B 1 325 ? 7.637 -1.851 -22.906 1 98 325 LYS B O 1
ATOM 5414 N N . PHE B 1 326 ? 5.82 -2.756 -22.031 1 97.94 326 PHE B N 1
ATOM 5415 C CA . PHE B 1 326 ? 6.168 -4.109 -22.438 1 97.94 326 PHE B CA 1
ATOM 5416 C C . PHE B 1 326 ? 5.008 -4.758 -23.188 1 97.94 326 PHE B C 1
ATOM 5418 O O . PHE B 1 326 ? 4.387 -5.699 -22.688 1 97.94 326 PHE B O 1
ATOM 5425 N N . PRO B 1 327 ? 4.746 -4.297 -24.438 1 96.44 327 PRO B N 1
ATOM 5426 C CA . PRO B 1 327 ? 3.609 -4.828 -25.203 1 96.44 327 PRO B CA 1
ATOM 5427 C C . PRO B 1 327 ? 3.854 -6.246 -25.703 1 96.44 327 PRO B C 1
ATOM 5429 O O . PRO B 1 327 ? 4.973 -6.578 -26.109 1 96.44 327 PRO B O 1
ATOM 5432 N N . GLY B 1 328 ? 2.85 -7.02 -25.703 1 93.38 328 GLY B N 1
ATOM 5433 C CA . GLY B 1 328 ? 2.846 -8.305 -26.375 1 93.38 328 GLY B CA 1
ATOM 5434 C C . GLY B 1 328 ? 3.666 -9.359 -25.656 1 93.38 328 GLY B C 1
ATOM 5435 O O . GLY B 1 328 ? 4.07 -10.359 -26.25 1 93.38 328 GLY B O 1
ATOM 5436 N N . ASP B 1 329 ? 3.973 -9.133 -24.359 1 92.06 329 ASP B N 1
ATOM 5437 C CA . ASP B 1 329 ? 4.75 -10.109 -23.609 1 92.06 329 ASP B CA 1
ATOM 5438 C C . ASP B 1 329 ? 3.865 -11.25 -23.109 1 92.06 329 ASP B C 1
ATOM 5440 O O . ASP B 1 329 ? 3.08 -11.078 -22.172 1 92.06 329 ASP B O 1
ATOM 5444 N N . ASP B 1 330 ? 3.93 -12.422 -23.719 1 94.19 330 ASP B N 1
ATOM 5445 C CA . ASP B 1 330 ? 3.203 -13.594 -23.25 1 94.19 330 ASP B CA 1
ATOM 5446 C C . ASP B 1 330 ? 4.059 -14.414 -22.281 1 94.19 330 ASP B C 1
ATOM 5448 O O . ASP B 1 330 ? 4.695 -15.391 -22.703 1 94.19 330 ASP B O 1
ATOM 5452 N N . MET B 1 331 ? 4.023 -14.07 -21.047 1 95.81 331 MET B N 1
ATOM 5453 C CA . MET B 1 331 ? 4.855 -14.688 -20.031 1 95.81 331 MET B CA 1
ATOM 5454 C C . MET B 1 331 ? 4.488 -16.156 -19.844 1 95.81 331 MET B C 1
ATOM 5456 O O . MET B 1 331 ? 5.34 -16.969 -19.484 1 95.81 331 MET B O 1
ATOM 5460 N N . TYR B 1 332 ? 3.25 -16.578 -20.141 1 96.12 332 TYR B N 1
ATOM 5461 C CA . TYR B 1 332 ? 2.826 -17.969 -20.062 1 96.12 332 TYR B CA 1
ATOM 5462 C C . TYR B 1 332 ? 3.492 -18.812 -21.141 1 96.12 332 TYR B C 1
ATOM 5464 O O . TYR B 1 332 ? 3.973 -19.906 -20.875 1 96.12 332 TYR B O 1
ATOM 5472 N N . LEU B 1 333 ? 3.477 -18.266 -22.344 1 96.81 333 LEU B N 1
ATOM 5473 C CA . LEU B 1 333 ? 4.129 -18.938 -23.453 1 96.81 333 LEU B CA 1
ATOM 5474 C C . LEU B 1 333 ? 5.625 -19.094 -23.203 1 96.81 333 LEU B C 1
ATOM 5476 O O . LEU B 1 333 ? 6.207 -20.141 -23.469 1 96.81 333 LEU B O 1
ATOM 5480 N N . THR B 1 334 ? 6.227 -18 -22.688 1 97.06 334 THR B N 1
ATOM 5481 C CA . THR B 1 334 ? 7.652 -18.031 -22.375 1 97.06 334 THR B CA 1
ATOM 5482 C C . THR B 1 334 ? 7.953 -19.109 -21.344 1 97.06 334 THR B C 1
ATOM 5484 O O . THR B 1 334 ? 8.922 -19.859 -21.484 1 97.06 334 THR B O 1
ATOM 5487 N N . GLU B 1 335 ? 7.168 -19.203 -20.359 1 97.81 335 GLU B N 1
ATOM 5488 C CA . GLU B 1 335 ? 7.32 -20.188 -19.297 1 97.81 335 GLU B CA 1
ATOM 5489 C C . GLU B 1 335 ? 7.203 -21.609 -19.859 1 97.81 335 GLU B C 1
ATOM 5491 O O . GLU B 1 335 ? 8.055 -22.469 -19.594 1 97.81 335 GLU B O 1
ATOM 5496 N N . ASP B 1 336 ? 6.18 -21.844 -20.703 1 97.94 336 ASP B N 1
ATOM 5497 C CA . ASP B 1 336 ? 5.98 -23.156 -21.328 1 97.94 336 ASP B CA 1
ATOM 5498 C C . ASP B 1 336 ? 7.156 -23.516 -22.234 1 97.94 336 ASP B C 1
ATOM 5500 O O . ASP B 1 336 ? 7.621 -24.656 -22.234 1 97.94 336 ASP B O 1
ATOM 5504 N N . ASN B 1 337 ? 7.59 -22.516 -22.969 1 97.94 337 ASN B N 1
ATOM 5505 C CA . ASN B 1 337 ? 8.719 -22.719 -23.859 1 97.94 337 ASN B CA 1
ATOM 5506 C C . ASN B 1 337 ? 9.977 -23.125 -23.109 1 97.94 337 ASN B C 1
ATOM 5508 O O . ASN B 1 337 ? 10.688 -24.047 -23.5 1 97.94 337 ASN B O 1
ATOM 5512 N N . GLU B 1 338 ? 10.25 -22.422 -22.016 1 98.25 338 GLU B N 1
ATOM 5513 C CA . GLU B 1 338 ? 11.43 -22.75 -21.219 1 98.25 338 GLU B CA 1
ATOM 5514 C C . GLU B 1 338 ? 11.328 -24.141 -20.609 1 98.25 338 GLU B C 1
ATOM 5516 O O . GLU B 1 338 ? 12.32 -24.859 -20.531 1 98.25 338 GLU B O 1
ATOM 5521 N N . PHE B 1 339 ? 10.172 -24.5 -20.188 1 98.56 339 PHE B N 1
ATOM 5522 C CA . PHE B 1 339 ? 9.953 -25.844 -19.672 1 98.56 339 PHE B CA 1
ATOM 5523 C C . PHE B 1 339 ? 10.266 -26.891 -20.734 1 98.56 339 PHE B C 1
ATOM 5525 O O . PHE B 1 339 ? 10.992 -27.844 -20.469 1 98.56 339 PHE B O 1
ATOM 5532 N N . LEU B 1 340 ? 9.742 -26.75 -21.938 1 98.5 340 LEU B N 1
ATOM 5533 C CA . LEU B 1 340 ? 9.914 -27.719 -23.016 1 98.5 340 LEU B CA 1
ATOM 5534 C C . LEU B 1 340 ? 11.375 -27.781 -23.453 1 98.5 340 LEU B C 1
ATOM 5536 O O . LEU B 1 340 ? 11.891 -28.859 -23.766 1 98.5 340 LEU B O 1
ATOM 5540 N N . LYS B 1 341 ? 12.008 -26.609 -23.469 1 98.06 341 LYS B N 1
ATOM 5541 C CA . LYS B 1 341 ? 13.438 -26.625 -23.75 1 98.06 341 LYS B CA 1
ATOM 5542 C C . LYS B 1 341 ? 14.195 -27.469 -22.734 1 98.06 341 LYS B C 1
ATOM 5544 O O . LYS B 1 341 ? 15.047 -28.281 -23.109 1 98.06 341 LYS B O 1
ATOM 5549 N N . ALA B 1 342 ? 13.875 -27.328 -21.484 1 98 342 ALA B N 1
ATOM 5550 C CA . ALA B 1 342 ? 14.531 -28.094 -20.438 1 98 342 ALA B CA 1
ATOM 5551 C C . ALA B 1 342 ? 14.266 -29.594 -20.578 1 98 342 ALA B C 1
ATOM 5553 O O . ALA B 1 342 ? 15.18 -30.406 -20.453 1 98 342 ALA B O 1
ATOM 5554 N N . VAL B 1 343 ? 13.047 -29.922 -20.891 1 97.5 343 VAL B N 1
ATOM 5555 C CA . VAL B 1 343 ? 12.594 -31.297 -21.031 1 97.5 343 VAL B CA 1
ATOM 5556 C C . VAL B 1 343 ? 13.344 -31.969 -22.172 1 97.5 343 VAL B C 1
ATOM 5558 O O . VAL B 1 343 ? 13.625 -33.188 -22.109 1 97.5 343 VAL B O 1
ATOM 5561 N N . THR B 1 344 ? 13.703 -31.266 -23.188 1 96.44 344 THR B N 1
ATOM 5562 C CA . THR B 1 344 ? 14.336 -31.812 -24.391 1 96.44 344 THR B CA 1
ATOM 5563 C C . THR B 1 344 ? 15.852 -31.641 -24.328 1 96.44 344 THR B C 1
ATOM 5565 O O . THR B 1 344 ? 16.547 -31.891 -25.312 1 96.44 344 THR B O 1
ATOM 5568 N N . GLY B 1 345 ? 16.312 -31.094 -23.25 1 94.5 345 GLY B N 1
ATOM 5569 C CA . GLY B 1 345 ? 17.75 -31.016 -23.047 1 94.5 345 GLY B CA 1
ATOM 5570 C C . GLY B 1 345 ? 18.391 -29.781 -23.656 1 94.5 345 GLY B C 1
ATOM 5571 O O . GLY B 1 345 ? 19.609 -29.703 -23.766 1 94.5 345 GLY B O 1
ATOM 5572 N N . GLN B 1 346 ? 17.578 -28.906 -24.078 1 94.62 346 GLN B N 1
ATOM 5573 C CA . GLN B 1 346 ? 18.109 -27.641 -24.609 1 94.62 346 GLN B CA 1
ATOM 5574 C C . GLN B 1 346 ? 18.469 -26.688 -23.469 1 94.62 346 GLN B C 1
ATOM 5576 O O . GLN B 1 346 ? 18.094 -26.906 -22.328 1 94.62 346 GLN B O 1
ATOM 5581 N N . GLU B 1 347 ? 19.281 -25.672 -23.859 1 94.88 347 GLU B N 1
ATOM 5582 C CA . GLU B 1 347 ? 19.547 -24.625 -22.891 1 94.88 347 GLU B CA 1
ATOM 5583 C C . GLU B 1 347 ? 18.266 -23.938 -22.453 1 94.88 347 GLU B C 1
ATOM 5585 O O . GLU B 1 347 ? 17.484 -23.5 -23.297 1 94.88 347 GLU B O 1
ATOM 5590 N N . ALA B 1 348 ? 17.969 -24.031 -21.188 1 95.69 348 ALA B N 1
ATOM 5591 C CA . ALA B 1 348 ? 16.719 -23.5 -20.641 1 95.69 348 ALA B CA 1
ATOM 5592 C C . ALA B 1 348 ? 16.938 -22.891 -19.266 1 95.69 348 ALA B C 1
ATOM 5594 O O . ALA B 1 348 ? 17.938 -23.188 -18.594 1 95.69 348 ALA B O 1
ATOM 5595 N N . GLU B 1 349 ? 16.109 -22.031 -18.906 1 95.5 349 GLU B N 1
ATOM 5596 C CA . GLU B 1 349 ? 16.125 -21.438 -17.578 1 95.5 349 GLU B CA 1
ATOM 5597 C C . GLU B 1 349 ? 14.852 -21.781 -16.812 1 95.5 349 GLU B C 1
ATOM 5599 O O . GLU B 1 349 ? 13.789 -21.219 -17.062 1 95.5 349 GLU B O 1
ATOM 5604 N N . ILE B 1 350 ? 14.953 -22.656 -15.844 1 97.62 350 ILE B N 1
ATOM 5605 C CA . ILE B 1 350 ? 13.852 -22.953 -14.938 1 97.62 350 ILE B CA 1
ATOM 5606 C C . ILE B 1 350 ? 13.875 -21.984 -13.766 1 97.62 350 ILE B C 1
ATOM 5608 O O . ILE B 1 350 ? 14.695 -22.109 -12.852 1 97.62 350 ILE B O 1
ATOM 5612 N N . LYS B 1 351 ? 12.93 -21.047 -13.75 1 97.31 351 LYS B N 1
ATOM 5613 C CA . LYS B 1 351 ? 12.984 -19.938 -12.812 1 97.31 351 LYS B CA 1
ATOM 5614 C C . LYS B 1 351 ? 12.211 -20.25 -11.539 1 97.31 351 LYS B C 1
ATOM 5616 O O . LYS B 1 351 ? 12.328 -19.531 -10.547 1 97.31 351 LYS B O 1
ATOM 5621 N N . CYS B 1 352 ? 11.453 -21.344 -11.578 1 97.31 352 CYS B N 1
ATOM 5622 C CA . CYS B 1 352 ? 10.711 -21.688 -10.359 1 97.31 352 CYS B CA 1
ATOM 5623 C C . CYS B 1 352 ? 10.719 -23.188 -10.117 1 97.31 352 CYS B C 1
ATOM 5625 O O . CYS B 1 352 ? 9.852 -23.906 -10.617 1 97.31 352 CYS B O 1
ATOM 5627 N N . HIS B 1 353 ? 11.609 -23.609 -9.336 1 97.56 353 HIS B N 1
ATOM 5628 C CA . HIS B 1 353 ? 11.688 -25 -8.906 1 97.56 353 HIS B CA 1
ATOM 5629 C C . HIS B 1 353 ? 10.664 -25.297 -7.812 1 97.56 353 HIS B C 1
ATOM 5631 O O . HIS B 1 353 ? 10.211 -24.375 -7.121 1 97.56 353 HIS B O 1
ATOM 5637 N N . TYR B 1 354 ? 10.328 -26.531 -7.691 1 98.5 354 TYR B N 1
ATOM 5638 C CA . TYR B 1 354 ? 9.352 -26.953 -6.695 1 98.5 354 TYR B CA 1
ATOM 5639 C C . TYR B 1 354 ? 9.812 -26.578 -5.289 1 98.5 354 TYR B C 1
ATOM 5641 O O . TYR B 1 354 ? 9.016 -26.125 -4.465 1 98.5 354 TYR B O 1
ATOM 5649 N N . SER B 1 355 ? 11.156 -26.734 -5.016 1 97.38 355 SER B N 1
ATOM 5650 C CA . SER B 1 355 ? 11.742 -26.469 -3.707 1 97.38 355 SER B CA 1
ATOM 5651 C C . SER B 1 355 ? 11.703 -24.969 -3.379 1 97.38 355 SER B C 1
ATOM 5653 O O . SER B 1 355 ? 11.727 -24.594 -2.207 1 97.38 355 SER B O 1
ATOM 5655 N N . ASP B 1 356 ? 11.695 -24.203 -4.406 1 98 356 ASP B N 1
ATOM 5656 C CA . ASP B 1 356 ? 11.57 -22.75 -4.203 1 98 356 ASP B CA 1
ATOM 5657 C C . ASP B 1 356 ? 10.109 -22.359 -4.012 1 98 356 ASP B C 1
ATOM 5659 O O . ASP B 1 356 ? 9.789 -21.609 -3.09 1 98 356 ASP B O 1
ATOM 5663 N N . ALA B 1 357 ? 9.234 -22.891 -4.848 1 98.5 357 ALA B N 1
ATOM 5664 C CA . ALA B 1 357 ? 7.812 -22.547 -4.863 1 98.5 357 ALA B CA 1
ATOM 5665 C C . ALA B 1 357 ? 7.148 -22.906 -3.539 1 98.5 357 ALA B C 1
ATOM 5667 O O . ALA B 1 357 ? 6.207 -22.234 -3.105 1 98.5 357 ALA B O 1
ATOM 5668 N N . ILE B 1 358 ? 7.637 -23.938 -2.863 1 98.62 358 ILE B N 1
ATOM 5669 C CA . ILE B 1 358 ? 7.039 -24.375 -1.601 1 98.62 358 ILE B CA 1
ATOM 5670 C C . ILE B 1 358 ? 7.188 -23.266 -0.561 1 98.62 358 ILE B C 1
ATOM 5672 O O . ILE B 1 358 ? 6.32 -23.094 0.298 1 98.62 358 ILE B O 1
ATOM 5676 N N . ASN B 1 359 ? 8.25 -22.469 -0.645 1 98.69 359 ASN B N 1
ATOM 5677 C CA . ASN B 1 359 ? 8.445 -21.359 0.283 1 98.69 359 ASN B CA 1
ATOM 5678 C C . ASN B 1 359 ? 7.398 -20.266 0.086 1 98.69 359 ASN B C 1
ATOM 5680 O O . ASN B 1 359 ? 6.977 -19.625 1.049 1 98.69 359 ASN B O 1
ATOM 5684 N N . THR B 1 360 ? 7.004 -20.047 -1.174 1 98.81 360 THR B N 1
ATOM 5685 C CA . THR B 1 360 ? 5.914 -19.125 -1.442 1 98.81 360 THR B CA 1
ATOM 5686 C C . THR B 1 360 ? 4.605 -19.625 -0.849 1 98.81 360 THR B C 1
ATOM 5688 O O . THR B 1 360 ? 3.861 -18.875 -0.226 1 98.81 360 THR B O 1
ATOM 5691 N N . TYR B 1 361 ? 4.371 -20.906 -1.031 1 98.75 361 TYR B N 1
ATOM 5692 C CA . TYR B 1 361 ? 3.18 -21.516 -0.449 1 98.75 361 TYR B CA 1
ATOM 5693 C C . TYR B 1 361 ? 3.172 -21.359 1.066 1 98.75 361 TYR B C 1
ATOM 5695 O O . TYR B 1 361 ? 2.172 -20.922 1.646 1 98.75 361 TYR B O 1
ATOM 5703 N N . ILE B 1 362 ? 4.27 -21.625 1.695 1 98.75 362 ILE B N 1
ATOM 5704 C CA . ILE B 1 362 ? 4.398 -21.547 3.146 1 98.75 362 ILE B CA 1
ATOM 5705 C C . ILE B 1 362 ? 4.16 -20.094 3.598 1 98.75 362 ILE B C 1
ATOM 5707 O O . ILE B 1 362 ? 3.449 -19.859 4.574 1 98.75 362 ILE B O 1
ATOM 5711 N N . LEU B 1 363 ? 4.719 -19.156 2.916 1 98.88 363 LEU B N 1
ATOM 5712 C CA . LEU B 1 363 ? 4.516 -17.75 3.238 1 98.88 363 LEU B CA 1
ATOM 5713 C C . LEU B 1 363 ? 3.037 -17.391 3.176 1 98.88 363 LEU B C 1
ATOM 5715 O O . LEU B 1 363 ? 2.512 -16.75 4.094 1 98.88 363 LEU B O 1
ATOM 5719 N N . THR B 1 364 ? 2.369 -17.797 2.111 1 98.81 364 THR B N 1
ATOM 5720 C CA . THR B 1 364 ? 0.97 -17.422 1.942 1 98.81 364 THR B CA 1
ATOM 5721 C C . THR B 1 364 ? 0.098 -18.094 2.996 1 98.81 364 THR B C 1
ATOM 5723 O O . THR B 1 364 ? -0.876 -17.516 3.473 1 98.81 364 THR B O 1
ATOM 5726 N N . CYS B 1 365 ? 0.457 -19.359 3.365 1 98.69 365 CYS B N 1
ATOM 5727 C CA . CYS B 1 365 ? -0.237 -20 4.469 1 98.69 365 CYS B CA 1
ATOM 5728 C C . CYS B 1 365 ? -0.04 -19.234 5.77 1 98.69 365 CYS B C 1
ATOM 5730 O O . CYS B 1 365 ? -0.984 -19.062 6.543 1 98.69 365 CYS B O 1
ATOM 5732 N N . GLN B 1 366 ? 1.193 -18.812 5.977 1 98.75 366 GLN B N 1
ATOM 5733 C CA . GLN B 1 366 ? 1.49 -18.047 7.184 1 98.75 366 GLN B CA 1
ATOM 5734 C C . GLN B 1 366 ? 0.67 -16.766 7.23 1 98.75 366 GLN B C 1
ATOM 5736 O O . GLN B 1 366 ? 0.086 -16.438 8.266 1 98.75 366 GLN B O 1
ATOM 5741 N N . ILE B 1 367 ? 0.593 -16 6.164 1 98.81 367 ILE B N 1
ATOM 5742 C CA . ILE B 1 367 ? -0.184 -14.773 6.09 1 98.81 367 ILE B CA 1
ATOM 5743 C C . ILE B 1 367 ? -1.65 -15.07 6.398 1 98.81 367 ILE B C 1
ATOM 5745 O O . ILE B 1 367 ? -2.271 -14.375 7.211 1 98.81 367 ILE B O 1
ATOM 5749 N N . ARG B 1 368 ? -2.18 -16.078 5.727 1 98.25 368 ARG B N 1
ATOM 5750 C CA . ARG B 1 368 ? -3.568 -16.484 5.934 1 98.25 368 ARG B CA 1
ATOM 5751 C C . ARG B 1 368 ? -3.826 -16.812 7.402 1 98.25 368 ARG B C 1
ATOM 5753 O O . ARG B 1 368 ? -4.777 -16.312 8 1 98.25 368 ARG B O 1
ATOM 5760 N N . ASP B 1 369 ? -2.967 -17.703 7.988 1 98.12 369 ASP B N 1
ATOM 5761 C CA . ASP B 1 369 ? -3.195 -18.219 9.336 1 98.12 369 ASP B CA 1
ATOM 5762 C C . ASP B 1 369 ? -3.066 -17.109 10.375 1 98.12 369 ASP B C 1
ATOM 5764 O O . ASP B 1 369 ? -3.816 -17.078 11.352 1 98.12 369 ASP B O 1
ATOM 5768 N N . VAL B 1 370 ? -2.109 -16.188 10.18 1 98.25 370 VAL B N 1
ATOM 5769 C CA . VAL B 1 370 ? -1.953 -15.055 11.086 1 98.25 370 VAL B CA 1
ATOM 5770 C C . VAL B 1 370 ? -3.197 -14.172 11.023 1 98.25 370 VAL B C 1
ATOM 5772 O O . VAL B 1 370 ? -3.691 -13.711 12.055 1 98.25 370 VAL B O 1
ATOM 5775 N N . ALA B 1 371 ? -3.729 -13.891 9.867 1 98.12 371 ALA B N 1
ATOM 5776 C CA . ALA B 1 371 ? -4.941 -13.086 9.727 1 98.12 371 ALA B CA 1
ATOM 5777 C C . ALA B 1 371 ? -6.117 -13.734 10.445 1 98.12 371 ALA B C 1
ATOM 5779 O O . ALA B 1 371 ? -6.906 -13.062 11.109 1 98.12 371 ALA B O 1
ATOM 5780 N N . LEU B 1 372 ? -6.25 -15.078 10.266 1 95.06 372 LEU B N 1
ATOM 5781 C CA . LEU B 1 372 ? -7.348 -15.812 10.883 1 95.06 372 LEU B CA 1
ATOM 5782 C C . LEU B 1 372 ? -7.254 -15.75 12.406 1 95.06 372 LEU B C 1
ATOM 5784 O O . LEU B 1 372 ? -8.273 -15.742 13.094 1 95.06 372 LEU B O 1
ATOM 5788 N N . ALA B 1 373 ? -6.031 -15.703 12.914 1 94.06 373 ALA B N 1
ATOM 5789 C CA . ALA B 1 373 ? -5.812 -15.68 14.359 1 94.06 373 ALA B CA 1
ATOM 5790 C C . ALA B 1 373 ? -6.055 -14.281 14.922 1 94.06 373 ALA B C 1
ATOM 5792 O O . ALA B 1 373 ? -6.203 -14.117 16.141 1 94.06 373 ALA B O 1
ATOM 5793 N N . ASN B 1 374 ? -6.016 -13.258 14.109 1 86.44 374 ASN B N 1
ATOM 5794 C CA . ASN B 1 374 ? -6.207 -11.875 14.516 1 86.44 374 ASN B CA 1
ATOM 5795 C C . ASN B 1 374 ? -7.602 -11.367 14.156 1 86.44 374 ASN B C 1
ATOM 5797 O O . ASN B 1 374 ? -8.039 -10.328 14.656 1 86.44 374 ASN B O 1
#

InterPro domains:
  IPR000683 Gfo/Idh/MocA-like oxidoreductase, N-terminal [PF01408] (8-139)
  IPR013944 Oxidoreductase putative, C-terminal [PF08635] (155-296)
  IPR036291 NAD(P)-binding domain superfamily [SSF51735] (8-169)
  IPR052515 Gfo/Idh/MocA Oxidoreductase [PTHR43249] (7-370)

Sequence (748 aa):
MAPAFSNVRIALIGAGAVNFGGGEGPWDHATRLEKLGVEFVAIVDPMTDKAQAQLEKRAAGKEFGHLWANCKIYASTAEMLPEAKPTAAFIGVPPSFHGCYKFPIELECLRAGVHVFVEKPLSNVDPVEAKKYADEVEQVRKEKNLVVLVGYMFRYASFVQKIHELLQGKQVVCLTARYNCAYEYIMSPFWWNSEHCGGPIVEQATHFADLARCIVGEVSLPSVYSRSVKANLTPGSVGHLAKVPVDENSIPEANRVPRAHVASWYFESGALGSLVHGALHQGMKYDASIEIMADGLRIEVVEPYSDCPILKVREAGSEDDKELKFPGDDMYLTEDNEFLKAVTGQEAEIKCHYSDAINTYILTCQIRDVALANMAPAFSNVRIALIGAGAVNFGGGEGPWDHATRLEKLGVEFVAIVDPMTDKAQAQLEKRAAGKEFGHLWANCKIYASTAEMLPEAKPTAAFIGVPPSFHGCYKFPIELECLRAGVHVFVEKPLSNVDPVEAKKYADEVEQVRKEKNLVVLVGYMFRYASFVQKIHELLQGKQVVCLTARYNCAYEYIMSPFWWNSEHCGGPIVEQATHFADLARCIVGEVSLPSVYSRSVKANLTPGSVGHLAKVPVDENSIPEANRVPRAHVASWYFESGALGSLVHGALHQGMKYDASIEIMADGLRIEVVEPYSDCPILKVREAGSEDDKELKFPGDDMYLTEDNEFLKAVTGQEAEIKCHYSDAINTYILTCQIRDVALAN

Radius of gyration: 30.06 Å; Cα contacts (8 Å, |Δi|>4): 1738; chains: 2; bounding box: 54×96×70 Å

Nearest PDB structures (foldseek):
  6a3j-assembly1_D  TM=7.103E-01  e=1.668E-17  Pseudarthrobacter phenanthrenivorans Sphe3
  6a3f-assembly1_B-2  TM=6.868E-01  e=5.827E-18  Pseudarthrobacter phenanthrenivorans Sphe3
  6a3i-assembly1_D  TM=7.334E-01  e=6.779E-17  Pseudarthrobacter phenanthrenivorans Sphe3
  6a3f-assembly1_A-2  TM=6.925E-01  e=5.062E-17  Pseudarthrobacter phenanthrenivorans Sphe3
  3btv-assembly1_B  TM=6.787E-01  e=4.943E-16  Saccharomyces cerevisiae

pLDDT: mean 96.07, std 4.86, range [44.84, 98.94]